Protein AF-L5LUT6-F1 (afdb_monomer)

Mean predicted aligned error: 17.82 Å

Solvent-accessible surface area (backbone atoms only — not comparable to full-atom values): 34722 Å² total; per-residue (Å²): 110,69,69,69,57,56,64,76,49,52,76,67,54,35,58,55,46,37,70,75,42,76,67,43,30,56,59,55,40,38,38,86,72,31,42,63,45,79,42,59,61,35,78,69,77,49,74,68,56,56,52,50,48,50,67,21,47,30,33,26,44,34,39,25,49,26,59,62,52,32,68,58,49,39,57,47,39,57,58,25,76,65,28,28,33,42,32,36,26,53,20,48,32,71,29,58,56,34,56,32,38,71,49,43,38,67,27,33,31,44,32,46,25,42,22,48,82,43,28,44,71,49,45,48,52,56,52,36,46,44,92,59,65,63,95,90,60,87,73,80,54,31,58,52,34,56,23,29,33,43,32,42,26,52,24,70,36,39,39,69,41,38,50,51,43,25,68,43,23,55,47,27,24,34,42,34,36,26,46,14,55,56,32,35,38,62,27,45,42,49,30,30,30,89,90,32,41,20,14,68,34,26,28,36,40,34,38,28,43,12,63,49,31,36,46,68,32,57,68,32,54,75,57,28,86,48,58,78,44,78,40,59,56,76,16,83,49,47,46,71,67,47,53,52,52,47,52,54,53,52,53,52,52,50,54,50,52,52,52,50,51,49,54,55,51,52,51,53,50,50,52,52,52,51,51,50,50,56,54,50,49,53,54,50,52,53,50,52,54,49,53,51,54,51,51,52,50,54,52,54,50,52,52,50,51,54,52,50,53,52,51,50,54,52,51,62,53,49,75,70,52,87,50,69,70,62,33,54,56,50,52,50,52,48,51,54,52,50,51,53,51,53,59,53,49,70,71,63,59,76,86,67,66,67,87,78,39,71,81,80,65,70,86,78,56,66,67,61,49,53,56,60,74,62,68,67,82,77,62,43,26,70,54,26,42,65,38,71,91,71,36,48,58,38,33,35,32,41,34,48,30,43,50,53,97,55,62,87,58,43,70,28,30,32,43,34,36,36,80,57,52,94,88,54,53,73,79,56,60,78,64,43,78,90,62,51,50,76,46,71,77,36,82,60,62,53,52,73,48,72,84,46,66,34,20,30,45,31,39,37,34,42,28,24,28,32,99,58,36,62,23,59,24,72,77,38,80,49,55,27,20,9,67,65,59,37,52,28,72,66,24,31,9,61,49,48,42,65,42,96,86,22,41,35,44,30,52,36,92,81,58,82,68,86,76,92,54,89,71,27,22,68,24,95,88,31,47,29,33,32,39,71,45,73,49,79,57,30,39,36,28,36,37,37,40,44,63,79,40,40,33,37,34,46,34,39,27,34,84,85,37,72,49,61,52,55,85,5,52,41,85,43,24,38,23,47,34,35,53,70,88,49,35,30,40,26,39,54,61,45,73,45,80,52,87,75,65,97,79,69,45,34,42,26,39,41,37,30,51,74,83,20,34,42,35,38,25,35,55,86,77,74,39,83,69,50,71,47,83,40,89,77,88,62,44,33,21,50,31,40,30,47,74,37,56,33,43,35,57,48,55,42,34,65,71,54,70,88,74,67,59,79,84,72,73,135

Secondary structure (DSSP, 8-state):
-HHHHHTTS-HHHHHHHTTT-HHHHHHHT-GGG-SEEE-TT-S---HHHHHHHHHH--SEEE-TT----HHHHHHHHTT-TT--EEE-TT-BHHHHGGGGSTT----SEEE-TT-BT-BHHHHHHHHSPPS-PPTT----S-TTTT-SEEE-TT-B--HHHHHHHHHH-TT--EEE-TT-TT-BHHHHHHHT-TT-HHHHH--EEE-TT-TB-BTHHHHHHTT-SS--EEE-TT-TB--HHHHHHHHHHHHHHHHHHHHHHHHHHHHHHHHHHHHHHHHHHHHHHHHHHHHHHHHHHHHHHHHHHHHHHHHHHHHHHHTT---HHHHHHHHHHHHHHHHHHHHHHHT-S----GGGSGGG-----HHHHHHHHT-----PPPPPEE-GGG-EE-SSEEEEEEE-S-GGG-SEEEEEEEE--TTS-HHHHTT-GGG-EEEEEE-SSEEEEESPPTT-EEEEEEEEEETTEEEEPPPEEEEPPPPP--B-TTTS-TTEEE-TTS-EEEE-SS-------TTS---SS--EEEBS--B-SSEEEEEEEEES--EEEEEEEETTS-TTS-TTSSTTEEEEEEETTEEEEEETTEEEE----TT--EEEEEEETTTTEEEEEETTTTEEEEEEE----S-EEEEEEESSSEEEEEEEEPPPHHHH-TT---

InterPro domains:
  IPR001810 F-box domain [PF12937] (3-39)
  IPR001870 B30.2/SPRY domain [PS50188] (465-658)
  IPR003649 B-box, C-terminal [SM00502] (198-344)
  IPR003877 SPRY domain [PF00622] (539-653)
  IPR003877 SPRY domain [SM00449] (537-656)
  IPR003879 Butyrophylin-like, SPRY domain [PR01407] (481-498)
  IPR003879 Butyrophylin-like, SPRY domain [PR01407] (522-546)
  IPR003879 Butyrophylin-like, SPRY domain [PR01407] (594-618)
  IPR003879 Butyrophylin-like, SPRY domain [PR01407] (624-642)
  IPR003961 Fibronectin type III [PF00041] (392-474)
  IPR003961 Fibronectin type III [PS50853] (380-483)
  IPR003961 Fibronectin type III [SM00060] (381-471)
  IPR003961 Fibronectin type III [cd00063] (380-480)
  IPR006553 Leucine-rich repeat, cysteine-containing subtype [SM00367] (80-105)
  IPR006553 Leucine-rich repeat, cysteine-containing subtype [SM00367] (144-168)
  IPR006553 Leucine-rich repeat, cysteine-containing subtype [SM00367] (169-194)
  IPR006553 Leucine-rich repeat, cysteine-containing subtype [SM00367] (199-223)
  IPR006553 Leucine-rich repeat, cysteine-containing subtype [SM00367] (224-249)
  IPR013320 Concanavalin A-like lectin/glucanase domain superfamily [SSF49899] (477-657)
  IPR013783 Immunoglobulin-like fold [G3DSA:2.60.40.10] (380-477)

Foldseek 3Di:
DVLVVLLVDDLVVLVVQLPPDVVSVLSSLALVSPQEDACALPADDDPVNLVSCLSNLHQAYEQANYPDALVSLLSNLLSRLNHAHYAHALAELRNVLSQLAPSHHQYQYYHHHNHHPCELVSLCSQQFHRPDDDPPDPPRAHSPQNHQEYAHEQDQYALSSLLSCLPRHLQHAYYEHANNQRYALSSLCNLCPAPGSSLARHAEYAHELHAHYALSSLVSNLSRPRHNYYHHHNHPRYDPVSVVVSVVVSVVVVVVVVVVVVVVVVVVVVVVVVVCVVVVVVVVVVVVVVVVVVVVLVVVVVVLVVVVVVLVVQLVVLVPDPDPVVSVVSVVVSVVVVVVSVVVVVVSPDPPPCVVPCVVVDPDCVVVVVVVVPDDDQAAFDAKEWDQVPWDAFQFKIKIAIDGPCLVSFQFKKKKKAFDDVVDDPVRQVPPPVGIDIDTGHSDRIDMDGRHHGQTKMWMKMWGAHPNHIDIYDIDIDHHFADFWAWDPLAFAQQWDADPVRFKIFGHPPGPDDDPRVNYQHAPPWGKIWIPDWAQAHKFKKKKFDPVAQFKKKWKFFSPDDSHDYAQCQQGHWIWTGHRQWTWTHHVNDTDTWHDDPPQGMKMWMDHNPQAKIWIASPVVRHTTDMDRGDDPHTMIIMMTGDHGMMGMGGRDGDPPVRVPVPDDD

Nearest PDB structures (foldseek):
  8hcu-assembly1_A  TM=9.801E-01  e=1.022E-32  Homo sapiens
  7qry-assembly2_B  TM=9.813E-01  e=4.782E-30  Homo sapiens
  7qry-assembly3_C  TM=9.750E-01  e=5.647E-30  Homo sapiens
  7qry-assembly4_D  TM=9.774E-01  e=7.873E-30  Homo sapiens
  7qrz-assembly1_A  TM=9.278E-01  e=1.544E-24  Homo sapiens

Radius of gyration: 43.28 Å; Cα contacts (8 Å, |Δi|>4): 1277; chains: 1; bounding box: 104×91×130 Å

Sequence (666 aa):
MWLAVFSYLSHQDLSVCMRVCTTWNRWCCDKRLWARIDLTHCRLITPLMLSGIIRRQPVSLDLSWTSISKIQLSWLIRRLPGLRHLALAGCSWITASALCTSGCPLLRTLDVQWVEGLKDVEMRLLLSPPTGNRPGQMDHRSKLRNIVELRLAGLDITDASLWLISRHLPQLAKLHLSYCNHVTDQSINLLTAVGTATRDSLTEIHLSDCSQVTDKCLSFFKRCGNICQIDLRYCPQVTKAGCEQFIAEMSVNASRQEAKLMEECDLLIEIIQQRRQIIGTKIKEGKVMRLRKLAQQIANCKQCIERSASLISQAEHSLKENDHARFLQTAKNITERVSMATASSQVLIPEINLNDTFDTFALDFSREKKLLECLDYLTAPNPPTIREELCTASYDTITVHWTSDDEFSVVSYELQYTIFTGQANVVSLCNSADSWMIVPNIKQNHYTVHGLQSGTKYIFIVKAINQAGSRSSEPGKLKTNSQPFKLDPKSAHRKLKVSHDNLTVERDESSSKKSHTPERFTSQGSYGVAGNVFIDSGRHYWEVVISGSTWYAIGLAYKSAPKHEWIGKNSASWALCRCHNNWVVRHNGKEIPIEPSPHLRRVGILLDYDNGSVAFYDALNSVHLYTFDITFSQPVCPTFTVWNKCLTIITGLPIPDHLDCTEQLP

Organism: Myotis davidii (NCBI:txid225400)

pLDDT: mean 86.4, std 12.96, range [26.34, 98.62]

Structure (mmCIF, N/CA/C/O backbone):
data_AF-L5LUT6-F1
#
_entry.id   AF-L5LUT6-F1
#
loop_
_atom_site.group_PDB
_atom_site.id
_atom_site.type_symbol
_atom_site.label_atom_id
_atom_site.label_alt_id
_atom_site.label_comp_id
_atom_site.label_asym_id
_atom_site.label_entity_id
_atom_site.label_seq_id
_atom_site.pdbx_PDB_ins_code
_atom_site.Cartn_x
_atom_site.Cartn_y
_atom_site.Cartn_z
_atom_site.occupancy
_atom_site.B_iso_or_equiv
_atom_site.auth_seq_id
_atom_site.auth_comp_id
_atom_site.auth_asym_id
_atom_site.auth_atom_id
_atom_site.pdbx_PDB_model_num
ATOM 1 N N . MET A 1 1 ? -40.303 13.789 -23.214 1.00 73.62 1 MET A N 1
ATOM 2 C CA . MET A 1 1 ? -41.458 13.039 -23.752 1.00 73.62 1 MET A CA 1
ATOM 3 C C . MET A 1 1 ? -41.018 11.991 -24.776 1.00 73.62 1 MET A C 1
ATOM 5 O O . MET A 1 1 ? -41.023 10.828 -24.419 1.00 73.62 1 MET A O 1
ATOM 9 N N . TRP A 1 2 ? -40.525 12.350 -25.970 1.00 78.62 2 TRP A N 1
ATOM 10 C CA . TRP A 1 2 ? -40.164 11.374 -27.022 1.00 78.62 2 TRP A CA 1
ATOM 11 C C . TRP A 1 2 ? -39.131 10.306 -26.631 1.00 78.62 2 TRP A C 1
ATOM 13 O O . TRP A 1 2 ? -39.317 9.142 -26.953 1.00 78.62 2 TRP A O 1
ATOM 23 N N . LEU A 1 3 ? -38.088 10.656 -25.873 1.00 81.56 3 LEU A N 1
ATOM 24 C CA . LEU A 1 3 ? -37.118 9.671 -25.363 1.00 81.56 3 LEU A CA 1
ATOM 25 C C . LEU A 1 3 ? -37.744 8.603 -24.456 1.00 81.56 3 LEU A C 1
ATOM 27 O O . LEU A 1 3 ? -37.297 7.465 -24.479 1.00 81.56 3 LEU A O 1
ATOM 31 N N . ALA A 1 4 ? -38.780 8.966 -23.694 1.00 84.00 4 ALA A N 1
ATOM 32 C CA . ALA A 1 4 ? -39.523 8.022 -22.863 1.00 84.00 4 ALA A CA 1
ATOM 33 C C . ALA A 1 4 ? -40.451 7.130 -23.699 1.00 84.00 4 ALA A C 1
ATOM 35 O O . ALA A 1 4 ? -40.786 6.039 -23.273 1.00 84.00 4 ALA A O 1
ATOM 36 N N . VAL A 1 5 ? -40.857 7.570 -24.894 1.00 87.38 5 VAL A N 1
ATOM 37 C CA . VAL A 1 5 ? -41.593 6.722 -25.844 1.00 87.38 5 VAL A CA 1
ATOM 38 C C . VAL A 1 5 ? -40.628 5.737 -26.504 1.00 87.38 5 VAL A C 1
ATOM 40 O O . VAL A 1 5 ? -40.877 4.537 -26.517 1.00 87.38 5 VAL A O 1
ATOM 43 N N . PHE A 1 6 ? -39.482 6.230 -26.985 1.00 90.25 6 PHE A N 1
ATOM 44 C CA . PHE A 1 6 ? -38.464 5.398 -27.627 1.00 90.25 6 PHE A CA 1
ATOM 45 C C . PHE A 1 6 ? -37.842 4.357 -26.687 1.00 90.25 6 PHE A C 1
ATOM 47 O O . PHE A 1 6 ? -37.401 3.321 -27.171 1.00 90.25 6 PHE A O 1
ATOM 54 N N . SER A 1 7 ? -37.837 4.572 -25.366 1.00 88.56 7 SER A N 1
ATOM 55 C CA . SER A 1 7 ? -37.341 3.573 -24.406 1.00 88.56 7 SER A CA 1
ATOM 56 C C . SER A 1 7 ? -38.191 2.303 -24.319 1.00 88.56 7 SER A C 1
ATOM 58 O O . SER A 1 7 ? -37.720 1.319 -23.761 1.00 88.56 7 SER A O 1
ATOM 60 N N . TYR A 1 8 ? -39.415 2.306 -24.858 1.00 91.12 8 TYR A N 1
ATOM 61 C CA . TYR A 1 8 ? -40.255 1.106 -24.957 1.00 91.12 8 TYR A CA 1
ATOM 62 C C . TYR A 1 8 ? -40.037 0.316 -26.256 1.00 91.12 8 TYR A C 1
ATOM 64 O O . TYR A 1 8 ? -40.608 -0.760 -26.412 1.00 91.12 8 TYR A O 1
ATOM 72 N N . LEU A 1 9 ? -39.248 0.839 -27.201 1.00 90.38 9 LEU A N 1
ATOM 73 C CA . LEU A 1 9 ? -38.999 0.190 -28.487 1.00 90.38 9 LEU A CA 1
ATOM 74 C C . LEU A 1 9 ? -37.781 -0.736 -28.425 1.00 90.38 9 LEU A C 1
ATOM 76 O O . LEU A 1 9 ? -36.796 -0.449 -27.742 1.00 90.38 9 LEU A O 1
ATOM 80 N N . SER A 1 10 ? -37.815 -1.823 -29.199 1.00 90.25 10 SER A N 1
ATOM 81 C CA . SER A 1 10 ? -36.657 -2.704 -29.360 1.00 90.25 10 SER A CA 1
ATOM 82 C C . SER A 1 10 ? -35.526 -2.014 -30.142 1.00 90.25 10 SER A C 1
ATOM 84 O O . SER A 1 10 ? -35.754 -1.070 -30.901 1.00 90.25 10 SER A O 1
ATOM 86 N N . HIS A 1 11 ? -34.287 -2.511 -30.037 1.00 90.62 11 HIS A N 1
ATOM 87 C CA . HIS A 1 11 ? -33.169 -2.012 -30.858 1.00 90.62 11 HIS A CA 1
ATOM 88 C C . HIS A 1 11 ? -33.440 -2.117 -32.372 1.00 90.62 11 HIS A C 1
ATOM 90 O O . HIS A 1 11 ? -32.957 -1.290 -33.158 1.00 90.62 11 HIS A O 1
ATOM 96 N N . GLN A 1 12 ? -34.225 -3.114 -32.789 1.00 88.50 12 GLN A N 1
ATOM 97 C CA . GLN A 1 12 ? -34.642 -3.275 -34.178 1.00 88.50 12 GLN A CA 1
ATOM 98 C C . GLN A 1 12 ? -35.612 -2.161 -34.587 1.00 88.50 12 GLN A C 1
ATOM 100 O O . GLN A 1 12 ? -35.371 -1.481 -35.586 1.00 88.50 12 GLN A O 1
ATOM 105 N N . ASP A 1 13 ? -36.634 -1.896 -33.776 1.00 93.06 13 ASP A N 1
ATOM 106 C CA . ASP A 1 13 ? -37.623 -0.843 -34.037 1.00 93.06 13 ASP A CA 1
ATOM 107 C C . ASP A 1 13 ? -36.999 0.551 -33.995 1.00 93.06 13 ASP A C 1
ATOM 109 O O . ASP A 1 13 ? -37.301 1.397 -34.836 1.00 93.06 13 ASP A O 1
ATOM 113 N N . LEU A 1 14 ? -36.053 0.786 -33.082 1.00 92.38 14 LEU A N 1
ATOM 114 C CA . LEU A 1 14 ? -35.265 2.019 -33.047 1.00 92.38 14 LEU A CA 1
ATOM 115 C C . LEU A 1 14 ? -34.488 2.221 -34.350 1.00 92.38 14 LEU A C 1
ATOM 117 O O . LEU A 1 14 ? -34.429 3.337 -34.867 1.00 92.38 14 LEU A O 1
ATOM 121 N N . SER A 1 15 ? -33.926 1.152 -34.915 1.00 88.81 15 SER A N 1
ATOM 122 C CA . SER A 1 15 ? -33.210 1.212 -36.195 1.00 88.81 15 SER A CA 1
ATOM 123 C C . SER A 1 15 ? -34.146 1.526 -37.366 1.00 88.81 15 SER A C 1
ATOM 125 O O . SER A 1 15 ? -33.752 2.243 -38.287 1.00 88.81 15 SER A O 1
ATOM 127 N N . VAL A 1 16 ? -35.396 1.055 -37.320 1.00 93.19 16 VAL A N 1
ATOM 128 C CA . VAL A 1 16 ? -36.441 1.437 -38.285 1.00 93.19 16 VAL A CA 1
ATOM 129 C C . VAL A 1 16 ? -36.826 2.909 -38.102 1.00 93.19 16 VAL A C 1
ATOM 131 O O . VAL A 1 16 ? -36.815 3.669 -39.071 1.00 93.19 16 VAL A O 1
ATOM 134 N N . CYS A 1 17 ? -37.059 3.354 -36.864 1.00 92.31 17 CYS A N 1
ATOM 135 C CA . CYS A 1 17 ? -37.394 4.743 -36.529 1.00 92.31 17 CYS A CA 1
ATOM 136 C C . CYS A 1 17 ? -36.312 5.738 -36.983 1.00 92.31 17 CYS A C 1
ATOM 138 O O . CYS A 1 17 ? -36.624 6.845 -37.424 1.00 92.31 17 CYS A O 1
ATOM 140 N N . MET A 1 18 ? -35.036 5.339 -36.957 1.00 90.81 18 MET A N 1
ATOM 141 C CA . MET A 1 18 ? -33.917 6.153 -37.455 1.00 90.81 18 MET A CA 1
ATOM 142 C C . MET A 1 18 ? -34.012 6.503 -38.947 1.00 90.81 18 MET A C 1
ATOM 144 O O . MET A 1 18 ? -33.330 7.435 -39.384 1.00 90.81 18 MET A O 1
ATOM 148 N N . ARG A 1 19 ? -34.808 5.764 -39.729 1.00 91.88 19 ARG A N 1
ATOM 149 C CA . ARG A 1 19 ? -34.992 5.977 -41.173 1.00 91.88 19 ARG A CA 1
ATOM 150 C C . ARG A 1 19 ? -36.113 6.967 -41.495 1.00 91.88 19 ARG A C 1
ATOM 152 O O . ARG A 1 19 ? -36.210 7.382 -42.642 1.00 91.88 19 ARG A O 1
ATOM 159 N N . VAL A 1 20 ? -36.929 7.348 -40.507 1.00 93.56 20 VAL A N 1
ATOM 160 C CA . VAL A 1 20 ? -38.116 8.199 -40.699 1.00 93.56 20 VAL A CA 1
ATOM 161 C C . VAL A 1 20 ? -37.728 9.637 -41.046 1.00 93.56 20 VAL A C 1
ATOM 163 O O . VAL A 1 20 ? -38.155 10.170 -42.064 1.00 93.56 20 VAL A O 1
ATOM 166 N N . CYS A 1 21 ? -36.908 10.284 -40.213 1.00 92.38 21 CYS A N 1
ATOM 167 C CA . CYS A 1 21 ? -36.394 11.630 -40.472 1.00 92.38 21 CYS A CA 1
ATOM 168 C C . CYS A 1 21 ? -35.110 11.906 -39.675 1.00 92.38 21 CYS A C 1
ATOM 170 O O . CYS A 1 21 ? -34.743 11.157 -38.765 1.00 92.38 21 CYS A O 1
ATOM 172 N N . THR A 1 22 ? -34.426 13.012 -39.979 1.00 91.00 22 THR A N 1
ATOM 173 C CA . THR A 1 22 ? -33.164 13.404 -39.320 1.00 91.00 22 THR A CA 1
ATOM 174 C C . THR A 1 22 ? -33.323 13.628 -37.813 1.00 91.00 22 THR A C 1
ATOM 176 O O . THR A 1 22 ? -32.424 13.288 -37.040 1.00 91.00 22 THR A O 1
ATOM 179 N N . THR A 1 23 ? -34.471 14.145 -37.375 1.00 91.81 23 THR A N 1
ATOM 180 C CA . THR A 1 23 ? -34.786 14.360 -35.956 1.00 91.81 23 THR A CA 1
ATOM 181 C C . THR A 1 23 ? -34.957 13.037 -35.214 1.00 91.81 23 THR A C 1
ATOM 183 O O . THR A 1 23 ? -34.322 12.829 -34.180 1.00 91.81 23 THR A O 1
ATOM 186 N N . TRP A 1 24 ? -35.733 12.104 -35.773 1.00 92.69 24 TRP A N 1
ATOM 187 C CA . TRP A 1 24 ? -35.919 10.769 -35.198 1.00 92.69 24 TRP A CA 1
ATOM 188 C C . TRP A 1 24 ? -34.612 9.982 -35.182 1.00 92.69 24 TRP A C 1
ATOM 190 O O . TRP A 1 24 ? -34.308 9.328 -34.190 1.00 92.69 24 TRP A O 1
ATOM 200 N N . ASN A 1 25 ? -33.781 10.127 -36.216 1.00 90.12 25 ASN A N 1
ATOM 201 C CA . ASN A 1 25 ? -32.434 9.564 -36.243 1.00 90.12 25 ASN A CA 1
ATOM 202 C C . ASN A 1 25 ? -31.584 10.047 -35.059 1.00 90.12 25 ASN A C 1
ATOM 204 O O . ASN A 1 25 ? -30.938 9.236 -34.399 1.00 90.12 25 ASN A O 1
ATOM 208 N N . ARG A 1 26 ? -31.602 11.353 -34.754 1.00 89.00 26 ARG A N 1
ATOM 209 C CA . ARG A 1 26 ? -30.874 11.913 -33.603 1.00 89.00 26 ARG A CA 1
ATOM 210 C C . ARG A 1 26 ? -31.416 11.389 -32.276 1.00 89.00 26 ARG A C 1
ATOM 212 O O . ARG A 1 26 ? -30.615 10.980 -31.444 1.00 89.00 26 ARG A O 1
ATOM 219 N N . TRP A 1 27 ? -32.736 11.364 -32.091 1.00 90.44 27 TRP A N 1
ATOM 220 C CA . TRP A 1 27 ? -33.356 10.883 -30.850 1.00 90.44 27 TRP A CA 1
ATOM 221 C C . TRP A 1 27 ? -33.137 9.391 -30.620 1.00 90.44 27 TRP A C 1
ATOM 223 O O . TRP A 1 27 ? -32.745 8.996 -29.528 1.00 90.44 27 TRP A O 1
ATOM 233 N N . CYS A 1 28 ? -33.309 8.571 -31.655 1.00 91.00 28 CYS A N 1
ATOM 234 C CA . CYS A 1 28 ? -33.099 7.130 -31.564 1.00 91.00 28 CYS A CA 1
ATOM 235 C C . CYS A 1 28 ? -31.624 6.774 -31.344 1.00 91.00 28 CYS A C 1
ATOM 237 O O . CYS A 1 28 ? -31.347 5.673 -30.893 1.00 91.00 28 CYS A O 1
ATOM 239 N N . CYS A 1 29 ? -30.669 7.659 -31.662 1.00 89.31 29 CYS A N 1
ATOM 240 C CA . CYS A 1 29 ? -29.242 7.455 -31.372 1.00 89.31 29 CYS A CA 1
ATOM 241 C C . CYS A 1 29 ? -28.836 7.861 -29.943 1.00 89.31 29 CYS A C 1
ATOM 243 O O . CYS A 1 29 ? -27.648 7.796 -29.629 1.00 89.31 29 CYS A O 1
ATOM 245 N N . ASP A 1 30 ? -29.764 8.309 -29.090 1.00 90.12 30 ASP A N 1
ATOM 246 C CA . ASP A 1 30 ? -29.446 8.686 -27.709 1.00 90.12 30 ASP A CA 1
ATOM 247 C C . ASP A 1 30 ? -28.860 7.494 -26.938 1.00 90.12 30 ASP A C 1
ATOM 249 O O . ASP A 1 30 ? -29.424 6.399 -26.925 1.00 90.12 30 ASP A O 1
ATOM 253 N N . LYS A 1 31 ? -27.728 7.722 -26.266 1.00 87.88 31 LYS A N 1
ATOM 254 C CA . LYS A 1 31 ? -26.973 6.694 -25.534 1.00 87.88 31 LYS A CA 1
ATOM 255 C C . LYS A 1 31 ? -27.788 5.934 -24.486 1.00 87.88 31 LYS A C 1
ATOM 257 O O . LYS A 1 31 ? -27.490 4.779 -24.202 1.00 87.88 31 LYS A O 1
ATOM 262 N N . ARG A 1 32 ? -28.832 6.553 -23.922 1.00 88.94 32 ARG A N 1
ATOM 263 C CA . ARG A 1 32 ? -29.715 5.910 -22.933 1.00 88.94 32 ARG A CA 1
ATOM 264 C C . ARG A 1 32 ? -30.527 4.761 -23.524 1.00 88.94 32 ARG A C 1
ATOM 266 O O . ARG A 1 32 ? -30.900 3.861 -22.786 1.00 88.94 32 ARG A O 1
ATOM 273 N N . LEU A 1 33 ? -30.776 4.790 -24.833 1.00 91.44 33 LEU A N 1
ATOM 274 C CA . LEU A 1 33 ? -31.528 3.759 -25.551 1.00 91.44 33 LEU A CA 1
ATOM 275 C C . LEU A 1 33 ? -30.648 2.575 -25.980 1.00 91.44 33 LEU A C 1
ATOM 277 O O . LEU A 1 33 ? -31.173 1.549 -26.383 1.00 91.44 33 LEU A O 1
ATOM 281 N N . TRP A 1 34 ? -29.321 2.720 -25.901 1.00 92.31 34 TRP A N 1
ATOM 282 C CA . TRP A 1 34 ? -28.335 1.745 -26.384 1.00 92.31 34 TRP A CA 1
ATOM 283 C C . TRP A 1 34 ? -27.322 1.388 -25.296 1.00 92.31 34 TRP A C 1
ATOM 285 O O . TRP A 1 34 ? -26.127 1.249 -25.559 1.00 92.31 34 TRP A O 1
ATOM 295 N N . ALA A 1 35 ? -27.790 1.264 -24.051 1.00 91.25 35 ALA A N 1
ATOM 296 C CA . ALA A 1 35 ? -26.929 0.964 -22.909 1.00 91.25 35 ALA A CA 1
ATOM 297 C C . ALA A 1 35 ? -26.145 -0.349 -23.095 1.00 91.25 35 ALA A C 1
ATOM 299 O O . ALA A 1 35 ? -24.996 -0.439 -22.655 1.00 91.25 35 ALA A O 1
ATOM 300 N N . ARG A 1 36 ? -26.739 -1.327 -23.791 1.00 94.50 36 ARG A N 1
ATOM 301 C CA . ARG A 1 36 ? -26.113 -2.588 -24.197 1.00 94.50 36 ARG A CA 1
ATOM 302 C C . ARG A 1 36 ? -26.162 -2.731 -25.714 1.00 94.50 36 ARG A C 1
ATOM 304 O O . ARG A 1 36 ? -27.207 -2.522 -26.317 1.00 94.50 36 ARG A O 1
ATOM 311 N N . ILE A 1 37 ? -25.052 -3.121 -26.325 1.00 95.25 37 ILE A N 1
ATOM 312 C CA . ILE A 1 37 ? -24.997 -3.547 -27.726 1.00 95.25 37 ILE A CA 1
ATOM 313 C C . ILE A 1 37 ? -24.438 -4.964 -27.756 1.00 95.25 37 ILE A C 1
ATOM 315 O O . ILE A 1 37 ? -23.367 -5.216 -27.213 1.00 95.25 37 ILE A O 1
ATOM 319 N N . ASP A 1 38 ? -25.177 -5.865 -28.391 1.00 94.25 38 ASP A N 1
ATOM 320 C CA . ASP A 1 38 ? -24.815 -7.268 -28.553 1.00 94.25 38 ASP A CA 1
ATOM 321 C C . ASP A 1 38 ? -24.549 -7.546 -30.033 1.00 94.25 38 ASP A C 1
ATOM 323 O O . ASP A 1 38 ? -25.399 -7.275 -30.886 1.00 94.25 38 ASP A O 1
ATOM 327 N N . LEU A 1 39 ? -23.337 -8.002 -30.337 1.00 94.81 39 LEU A N 1
ATOM 328 C CA . LEU A 1 39 ? -22.899 -8.380 -31.675 1.00 94.81 39 LEU A CA 1
ATOM 329 C C . LEU A 1 39 ? -22.401 -9.821 -31.711 1.00 94.81 39 LEU A C 1
ATOM 331 O O . LEU A 1 39 ? -21.652 -10.162 -32.620 1.00 94.81 39 LEU A O 1
ATOM 335 N N . THR A 1 40 ? -22.792 -10.658 -30.755 1.00 94.69 40 THR A N 1
ATOM 336 C CA . THR A 1 40 ? -22.337 -12.047 -30.675 1.00 94.69 40 THR A CA 1
ATOM 337 C C . THR A 1 40 ? -22.497 -12.800 -32.000 1.00 94.69 40 THR A C 1
ATOM 339 O O . THR A 1 40 ? -23.455 -12.601 -32.748 1.00 94.69 40 THR A O 1
ATOM 342 N N . HIS A 1 41 ? -21.512 -13.637 -32.343 1.00 92.88 41 HIS A N 1
ATOM 343 C CA . HIS A 1 41 ? -21.463 -14.400 -33.604 1.00 92.88 41 HIS A CA 1
ATOM 344 C C . HIS A 1 41 ? -21.513 -13.567 -34.900 1.00 92.88 41 HIS A C 1
ATOM 346 O O . HIS A 1 41 ? -21.722 -14.104 -35.996 1.00 92.88 41 HIS A O 1
ATOM 352 N N . CYS A 1 42 ? -21.292 -12.253 -34.826 1.00 90.94 42 CYS A N 1
ATOM 353 C CA . CYS A 1 42 ? -21.211 -11.415 -36.011 1.00 90.94 42 CYS A CA 1
ATOM 354 C C . CYS A 1 42 ? -19.982 -11.780 -36.861 1.00 90.94 42 CYS A C 1
ATOM 356 O O . CYS A 1 42 ? -18.829 -11.599 -36.459 1.00 90.94 42 CYS A O 1
ATOM 358 N N . ARG A 1 43 ? -20.248 -12.269 -38.080 1.00 88.00 43 ARG A N 1
ATOM 359 C CA . ARG A 1 43 ? -19.222 -12.736 -39.028 1.00 88.00 43 ARG A CA 1
ATOM 360 C C . ARG A 1 43 ? -18.359 -11.617 -39.610 1.00 88.00 43 ARG A C 1
ATOM 362 O O . ARG A 1 43 ? -17.239 -11.884 -40.026 1.00 88.00 43 ARG A O 1
ATOM 369 N N . LEU A 1 44 ? -18.878 -10.390 -39.678 1.00 88.75 44 LEU A N 1
ATOM 370 C CA . LEU A 1 44 ? -18.173 -9.252 -40.263 1.00 88.75 44 LEU A CA 1
ATOM 371 C C . LEU A 1 44 ? -18.586 -7.948 -39.585 1.00 88.75 44 LEU A C 1
ATOM 373 O O . LEU A 1 44 ? -19.750 -7.553 -39.638 1.00 88.75 44 LEU A O 1
ATOM 377 N N . ILE A 1 45 ? -17.606 -7.226 -39.043 1.00 91.25 45 ILE A N 1
ATOM 378 C CA . ILE A 1 45 ? -17.819 -5.882 -38.505 1.00 91.25 45 ILE A CA 1
ATOM 379 C C . ILE A 1 45 ? -17.405 -4.832 -39.540 1.00 91.25 45 ILE A C 1
ATOM 381 O O . ILE A 1 45 ? -16.222 -4.643 -39.828 1.00 91.25 45 ILE A O 1
ATOM 385 N N . THR A 1 46 ? -18.391 -4.120 -40.088 1.00 91.38 46 THR A N 1
ATOM 386 C CA . THR A 1 46 ? -18.164 -3.070 -41.096 1.00 91.38 46 THR A CA 1
ATOM 387 C C . THR A 1 46 ? -17.784 -1.719 -40.461 1.00 91.38 46 THR A C 1
ATOM 389 O O . THR A 1 46 ? -18.169 -1.437 -39.321 1.00 91.38 46 THR A O 1
ATOM 392 N N . PRO A 1 47 ? -17.098 -0.810 -41.186 1.00 91.69 47 PRO A N 1
ATOM 393 C CA . PRO A 1 47 ? -16.792 0.541 -40.691 1.00 91.69 47 PRO A CA 1
ATOM 394 C C . PRO A 1 47 ? -18.026 1.357 -40.270 1.00 91.69 47 PRO A C 1
ATOM 396 O O . PRO A 1 47 ? -17.964 2.149 -39.324 1.00 91.69 47 PRO A O 1
ATOM 399 N N . LEU A 1 48 ? -19.167 1.140 -40.936 1.00 90.00 48 LEU A N 1
ATOM 400 C CA . LEU A 1 48 ? -20.443 1.771 -40.587 1.00 90.00 48 LEU A CA 1
ATOM 401 C C . LEU A 1 48 ? -20.974 1.264 -39.243 1.00 90.00 48 LEU A C 1
ATOM 403 O O . LEU A 1 48 ? -21.454 2.065 -38.441 1.00 90.00 48 LEU A O 1
ATOM 407 N N . MET A 1 49 ? -20.838 -0.036 -38.960 1.00 91.94 49 MET A N 1
ATOM 408 C CA . MET A 1 49 ? -21.199 -0.603 -37.657 1.00 91.94 49 MET A CA 1
ATOM 409 C C . MET A 1 49 ? -20.333 -0.014 -36.547 1.00 91.94 49 MET A C 1
ATOM 411 O O . MET A 1 49 ? -20.877 0.464 -35.554 1.00 91.94 49 MET A O 1
ATOM 415 N N . LEU A 1 50 ? -19.010 0.043 -36.741 1.00 94.94 50 LEU A N 1
ATOM 416 C CA . LEU A 1 50 ? -18.097 0.637 -35.758 1.00 94.94 50 LEU A CA 1
ATOM 417 C C . LEU A 1 50 ? -18.461 2.104 -35.468 1.00 94.94 50 LEU A C 1
ATOM 419 O O . LEU A 1 50 ? -18.559 2.513 -34.311 1.00 94.94 50 LEU A O 1
ATOM 423 N N . SER A 1 51 ? -18.725 2.887 -36.520 1.00 93.50 51 SER A N 1
ATOM 424 C CA . SER A 1 51 ? -19.153 4.288 -36.398 1.00 93.50 51 SER A CA 1
ATOM 425 C C . SER A 1 51 ? -20.494 4.417 -35.669 1.00 93.50 51 SER A C 1
ATOM 427 O O . SER A 1 51 ? -20.671 5.309 -34.838 1.00 93.50 51 SER A O 1
ATOM 429 N N . GLY A 1 52 ? -21.430 3.502 -35.934 1.00 92.69 52 GLY A N 1
ATOM 430 C CA . GLY A 1 52 ? -22.723 3.438 -35.257 1.00 92.69 52 GLY A CA 1
ATOM 431 C C . GLY A 1 52 ? -22.609 3.122 -33.764 1.00 92.69 52 GLY A C 1
ATOM 432 O O . GLY A 1 52 ? -23.307 3.742 -32.966 1.00 92.69 52 GLY A O 1
ATOM 433 N N . ILE A 1 53 ? -21.717 2.207 -33.371 1.00 95.38 53 ILE A N 1
ATOM 434 C CA . ILE A 1 53 ? -21.445 1.881 -31.959 1.00 95.38 53 ILE A CA 1
ATOM 435 C C . ILE A 1 53 ? -20.902 3.116 -31.235 1.00 95.38 53 ILE A C 1
ATOM 437 O O . ILE A 1 53 ? -21.423 3.504 -30.191 1.00 95.38 53 ILE A O 1
ATOM 441 N N . ILE A 1 54 ? -19.908 3.790 -31.820 1.00 95.25 54 ILE A N 1
ATOM 442 C CA . ILE A 1 54 ? -19.324 5.006 -31.236 1.00 95.25 54 ILE A CA 1
ATOM 443 C C . ILE A 1 54 ? -20.366 6.110 -31.115 1.00 95.25 54 ILE A C 1
ATOM 445 O O . ILE A 1 54 ? -20.409 6.793 -30.099 1.00 95.25 54 ILE A O 1
ATOM 449 N N . ARG A 1 55 ? -21.237 6.290 -32.110 1.00 93.31 55 ARG A N 1
ATOM 450 C CA . ARG A 1 55 ? -22.288 7.312 -32.035 1.00 93.31 55 ARG A CA 1
ATOM 451 C C . ARG A 1 55 ? -23.265 7.065 -30.878 1.00 93.31 55 ARG A C 1
ATOM 453 O O . ARG A 1 55 ? -23.795 8.027 -30.333 1.00 93.31 55 ARG A O 1
ATOM 460 N N . ARG A 1 56 ? -23.475 5.800 -30.504 1.00 94.06 56 ARG A N 1
ATOM 461 C CA . ARG A 1 56 ? -24.421 5.366 -29.463 1.00 94.06 56 ARG A CA 1
ATOM 462 C C . ARG A 1 56 ? -23.810 5.260 -28.064 1.00 94.06 56 ARG A C 1
ATOM 464 O O . ARG A 1 56 ? -24.563 5.271 -27.104 1.00 94.06 56 ARG A O 1
ATOM 471 N N . GLN A 1 57 ? -22.481 5.210 -27.932 1.00 94.81 57 GLN A N 1
ATOM 472 C CA . GLN A 1 57 ? -21.770 5.215 -26.640 1.00 94.81 57 GLN A CA 1
ATOM 473 C C . GLN A 1 57 ? -22.312 4.184 -25.616 1.00 94.81 57 GLN A C 1
ATOM 475 O O . GLN A 1 57 ? -22.721 4.584 -24.521 1.00 94.81 57 GLN A O 1
ATOM 480 N N . PRO A 1 58 ? -22.339 2.873 -25.939 1.00 96.50 58 PRO A N 1
ATOM 481 C CA . PRO A 1 58 ? -22.834 1.852 -25.018 1.00 96.50 58 PRO A CA 1
ATOM 482 C C . PRO A 1 58 ? -22.004 1.757 -23.732 1.00 96.50 58 PRO A C 1
ATOM 484 O O . PRO A 1 58 ? -20.796 2.002 -23.719 1.00 96.50 58 PRO A O 1
ATOM 487 N N . VAL A 1 59 ? -22.661 1.324 -22.656 1.00 96.31 59 VAL A N 1
ATOM 488 C CA . VAL A 1 59 ? -22.019 0.982 -21.376 1.00 96.31 59 VAL A CA 1
ATOM 489 C C . VAL A 1 59 ? -21.590 -0.490 -21.364 1.00 96.31 59 VAL A C 1
ATOM 491 O O . VAL A 1 59 ? -20.583 -0.835 -20.742 1.00 96.31 59 VAL A O 1
ATOM 494 N N . SER A 1 60 ? -22.315 -1.348 -22.086 1.00 97.88 60 SER A N 1
ATOM 495 C CA . SER A 1 60 ? -22.030 -2.770 -22.272 1.00 97.88 60 SER A CA 1
ATOM 496 C C . SER A 1 60 ? -21.916 -3.112 -23.757 1.00 97.88 60 SER A C 1
ATOM 498 O O . SER A 1 60 ? -22.797 -2.768 -24.547 1.00 97.88 60 SER A O 1
ATOM 500 N N . LEU A 1 61 ? -20.829 -3.779 -24.134 1.00 97.94 61 LEU A N 1
ATOM 501 C CA . LEU A 1 61 ? -20.572 -4.222 -25.499 1.00 97.94 61 LEU A CA 1
ATOM 502 C C . LEU A 1 61 ? -20.191 -5.702 -25.499 1.00 97.94 61 LEU A C 1
ATOM 504 O O . LEU A 1 61 ? -19.196 -6.082 -24.882 1.00 97.94 61 LEU A O 1
ATOM 508 N N . ASP A 1 62 ? -20.968 -6.512 -26.210 1.00 98.00 62 ASP A N 1
ATOM 509 C CA . ASP A 1 62 ? -20.696 -7.934 -26.401 1.00 98.00 62 ASP A CA 1
ATOM 510 C C . ASP A 1 62 ? -20.213 -8.199 -27.827 1.00 98.00 62 ASP A C 1
ATOM 512 O O . ASP A 1 62 ? -20.905 -7.902 -28.803 1.00 98.00 62 ASP A O 1
ATOM 516 N N . LEU A 1 63 ? -18.993 -8.711 -27.932 1.00 97.44 63 LEU A N 1
ATOM 517 C CA . LEU A 1 63 ? -18.308 -9.079 -29.167 1.00 97.44 63 LEU A CA 1
ATOM 518 C C . LEU A 1 63 ? -17.911 -10.562 -29.139 1.00 97.44 63 LEU A C 1
ATOM 520 O O . LEU A 1 63 ? -16.982 -10.965 -29.841 1.00 97.44 63 LEU A O 1
ATOM 524 N N . SER A 1 64 ? -18.584 -11.384 -28.336 1.00 97.62 64 SER A N 1
ATOM 525 C CA . SER A 1 64 ? -18.230 -12.796 -28.211 1.00 97.62 64 SER A CA 1
ATOM 526 C C . SER A 1 64 ? -18.434 -13.545 -29.531 1.00 97.62 64 SER A C 1
ATOM 528 O O . SER A 1 64 ? -19.434 -13.360 -30.227 1.00 97.62 64 SER A O 1
ATOM 530 N N . TRP A 1 65 ? -17.473 -14.390 -29.900 1.00 96.19 65 TRP A N 1
ATOM 531 C CA . TRP A 1 65 ? -17.456 -15.170 -31.139 1.00 96.19 65 TRP A CA 1
ATOM 532 C C . TRP A 1 65 ? -17.557 -14.311 -32.409 1.00 96.19 65 TRP A C 1
ATOM 534 O O . TRP A 1 65 ? -18.090 -14.751 -33.429 1.00 96.19 65 TRP A O 1
ATOM 544 N N . THR A 1 66 ? -17.067 -13.069 -32.354 1.00 94.56 66 THR A N 1
ATOM 545 C CA . THR A 1 66 ? -17.067 -12.151 -33.501 1.00 94.56 66 THR A CA 1
ATOM 546 C C . THR A 1 66 ? -15.717 -12.090 -34.193 1.00 94.56 66 THR A C 1
ATOM 548 O O . THR A 1 66 ? -14.661 -12.150 -33.562 1.00 94.56 66 THR A O 1
ATOM 551 N N . SER A 1 67 ? -15.735 -11.895 -35.513 1.00 90.31 67 SER A N 1
ATOM 552 C CA . SER A 1 67 ? -14.511 -11.640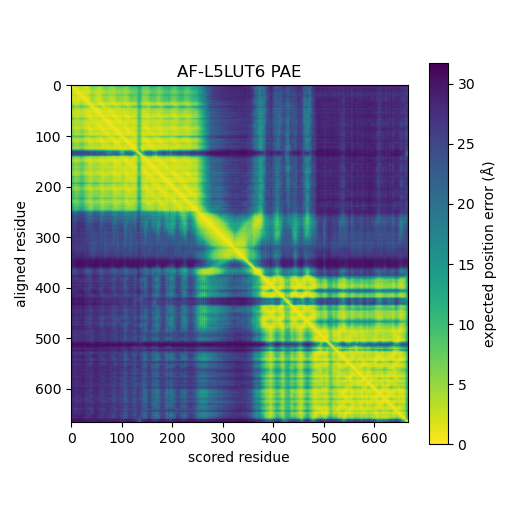 -36.277 1.00 90.31 67 SER A CA 1
ATOM 553 C C . SER A 1 67 ? -14.148 -10.152 -36.218 1.00 90.31 67 SER A C 1
ATOM 555 O O . SER A 1 67 ? -14.436 -9.376 -37.134 1.00 90.31 67 SER A O 1
ATOM 557 N N . ILE A 1 68 ? -13.552 -9.733 -35.098 1.00 94.38 68 ILE A N 1
ATOM 558 C CA . ILE A 1 68 ? -13.035 -8.375 -34.899 1.00 94.38 68 ILE A CA 1
ATOM 559 C C . ILE A 1 68 ? -11.514 -8.384 -34.759 1.00 94.38 68 ILE A C 1
ATOM 561 O O . ILE A 1 68 ? -10.947 -9.131 -33.966 1.00 94.38 68 ILE A O 1
ATOM 565 N N . SER A 1 69 ? -10.838 -7.521 -35.516 1.00 94.56 69 SER A N 1
ATOM 566 C CA . SER A 1 69 ? -9.383 -7.345 -35.435 1.00 94.56 69 SER A CA 1
ATOM 567 C C . SER A 1 69 ? -8.955 -6.469 -34.250 1.00 94.56 69 SER A C 1
ATOM 569 O O . SER A 1 69 ? -9.695 -5.592 -33.792 1.00 94.56 69 SER A O 1
ATOM 571 N N . LYS A 1 70 ? -7.694 -6.612 -33.818 1.00 94.94 70 LYS A N 1
ATOM 572 C CA . LYS A 1 70 ? -7.064 -5.745 -32.804 1.00 94.94 70 LYS A CA 1
ATOM 573 C C . LYS A 1 70 ? -7.210 -4.254 -33.114 1.00 94.94 70 LYS A C 1
ATOM 575 O O . LYS A 1 70 ? -7.447 -3.461 -32.205 1.00 94.94 70 LYS A O 1
ATOM 580 N N . ILE A 1 71 ? -7.066 -3.864 -34.384 1.00 93.75 71 ILE A N 1
ATOM 581 C CA . ILE A 1 71 ? -7.153 -2.462 -34.819 1.00 93.75 71 ILE A CA 1
ATOM 582 C C . ILE A 1 71 ? -8.576 -1.936 -34.624 1.00 93.75 71 ILE A C 1
ATOM 584 O O . ILE A 1 71 ? -8.759 -0.855 -34.065 1.00 93.75 71 ILE A O 1
ATOM 588 N N . GLN A 1 72 ? -9.582 -2.712 -35.030 1.00 95.12 72 GLN A N 1
ATOM 589 C CA . GLN A 1 72 ? -10.988 -2.338 -34.873 1.00 95.12 72 GLN A CA 1
ATOM 590 C C . GLN A 1 72 ? -11.380 -2.240 -33.396 1.00 95.12 72 GLN A C 1
ATOM 592 O O . GLN A 1 72 ? -11.984 -1.241 -33.002 1.00 95.12 72 GLN A O 1
ATOM 597 N N . LEU A 1 73 ? -10.982 -3.208 -32.561 1.00 95.94 73 LEU A N 1
ATOM 598 C CA . LEU A 1 73 ? -11.252 -3.145 -31.123 1.00 95.94 73 LEU A CA 1
ATOM 599 C C . LEU A 1 73 ? -10.535 -1.956 -30.474 1.00 95.94 73 LEU A C 1
ATOM 601 O O . LEU A 1 73 ? -11.164 -1.189 -29.750 1.00 95.94 73 LEU A O 1
ATOM 605 N N . SER A 1 74 ? -9.257 -1.735 -30.801 1.00 94.50 74 SER A N 1
ATOM 606 C CA . SER A 1 74 ? -8.489 -0.572 -30.329 1.00 94.50 74 SER A CA 1
ATOM 607 C C . SER A 1 74 ? -9.163 0.751 -30.702 1.00 94.50 74 SER A C 1
ATOM 609 O O . SER A 1 74 ? -9.154 1.700 -29.917 1.00 94.50 74 SER A O 1
ATOM 611 N N . TRP A 1 75 ? -9.754 0.828 -31.895 1.00 94.44 75 TRP A N 1
ATOM 612 C CA . TRP A 1 75 ? -10.474 2.009 -32.363 1.00 94.44 75 TRP A CA 1
ATOM 613 C C . TRP A 1 75 ? -11.774 2.248 -31.586 1.00 94.44 75 TRP A C 1
ATOM 615 O O . TRP A 1 75 ? -12.063 3.394 -31.237 1.00 94.44 75 TRP A O 1
ATOM 625 N N . LEU A 1 76 ? -12.519 1.183 -31.270 1.00 95.88 76 LEU A N 1
ATOM 626 C CA . LEU A 1 76 ? -13.732 1.254 -30.451 1.00 95.88 76 LEU A CA 1
ATOM 627 C C . LEU A 1 76 ? -13.422 1.677 -29.017 1.00 95.88 76 LEU A C 1
ATOM 629 O O . LEU A 1 76 ? -13.949 2.687 -28.558 1.00 95.88 76 LEU A O 1
ATOM 633 N N . ILE A 1 77 ? -12.550 0.950 -28.314 1.00 94.44 77 ILE A N 1
ATOM 634 C CA . ILE A 1 77 ? -12.319 1.164 -26.875 1.00 94.44 77 ILE A CA 1
ATOM 635 C C . ILE A 1 77 ? -11.779 2.571 -26.579 1.00 94.44 77 ILE A C 1
ATOM 637 O O . ILE A 1 77 ? -12.207 3.201 -25.616 1.00 94.44 77 ILE A O 1
ATOM 641 N N . ARG A 1 78 ? -10.953 3.133 -27.477 1.00 93.88 78 ARG A N 1
ATOM 642 C CA . ARG A 1 78 ? -10.449 4.518 -27.381 1.00 93.88 78 ARG A CA 1
ATOM 643 C C . ARG A 1 78 ? -11.539 5.581 -27.508 1.00 93.88 78 ARG A C 1
ATOM 645 O O . ARG A 1 78 ? -11.331 6.721 -27.104 1.00 93.88 78 ARG A O 1
ATOM 652 N N . ARG A 1 79 ? -12.671 5.240 -28.123 1.00 95.56 79 ARG A N 1
ATOM 653 C CA . ARG A 1 79 ? -13.785 6.153 -28.424 1.00 95.56 79 ARG A CA 1
ATOM 654 C C . ARG A 1 79 ? -15.039 5.835 -27.611 1.00 95.56 79 ARG A C 1
ATOM 656 O O . ARG A 1 79 ? -16.082 6.437 -27.858 1.00 95.56 79 ARG A O 1
ATOM 663 N N . LEU A 1 80 ? -14.931 4.930 -26.638 1.00 95.44 80 LEU A N 1
ATOM 664 C CA . LEU A 1 80 ? -16.000 4.531 -25.726 1.00 95.44 80 LEU A CA 1
ATOM 665 C C . LEU A 1 80 ? -15.567 4.738 -24.259 1.00 95.44 80 LEU A C 1
ATOM 667 O O . LEU A 1 80 ? -15.446 3.774 -23.505 1.00 95.44 80 LEU A O 1
ATOM 671 N N . PRO A 1 81 ? -15.349 5.990 -23.806 1.00 92.06 81 PRO A N 1
ATOM 672 C CA . PRO A 1 81 ? -14.913 6.274 -22.430 1.00 92.06 81 PRO A CA 1
ATOM 673 C C . PRO A 1 81 ? -15.936 5.835 -21.361 1.00 92.06 81 PRO A C 1
ATOM 675 O O . PRO A 1 81 ? -15.595 5.613 -20.195 1.00 92.06 81 PRO A O 1
ATOM 678 N N . GLY A 1 82 ? -17.208 5.709 -21.752 1.00 92.88 82 GLY A N 1
ATOM 679 C CA . GLY A 1 82 ? -18.300 5.238 -20.901 1.00 92.88 82 GLY A CA 1
ATOM 680 C C . GLY A 1 82 ? -18.406 3.717 -20.769 1.00 92.88 82 GLY A C 1
ATOM 681 O O . GLY A 1 82 ? -19.217 3.259 -19.969 1.00 92.88 82 GLY A O 1
ATOM 682 N N . LEU A 1 83 ? -17.608 2.937 -21.508 1.00 96.81 83 LEU A N 1
ATOM 683 C CA . LEU A 1 83 ? -17.705 1.478 -21.491 1.00 96.81 83 LEU A CA 1
ATOM 684 C C . LEU A 1 83 ? -17.316 0.926 -20.113 1.00 96.81 83 LEU A C 1
ATOM 686 O O . LEU A 1 83 ? -16.325 1.356 -19.514 1.00 96.81 83 LEU A O 1
ATOM 690 N N . ARG A 1 84 ? -18.120 -0.005 -19.595 1.00 96.69 84 ARG A N 1
ATOM 691 C CA . ARG A 1 84 ? -17.915 -0.672 -18.298 1.00 96.69 84 ARG A CA 1
ATOM 692 C C . ARG A 1 84 ? -17.950 -2.189 -18.405 1.00 96.69 84 ARG A C 1
ATOM 694 O O . ARG A 1 84 ? -17.270 -2.840 -17.620 1.00 96.69 84 ARG A O 1
ATOM 701 N N . HIS A 1 85 ? -18.694 -2.737 -19.361 1.00 98.25 85 HIS A N 1
ATOM 702 C CA . HIS A 1 85 ? -18.792 -4.178 -19.573 1.00 98.25 85 HIS A CA 1
ATOM 703 C C . HIS A 1 85 ? -18.351 -4.505 -20.994 1.00 98.25 85 HIS A C 1
ATOM 705 O O . HIS A 1 85 ? -18.892 -3.947 -21.951 1.00 98.25 85 HIS A O 1
ATOM 711 N N . LEU A 1 86 ? -17.369 -5.388 -21.123 1.00 98.44 86 LEU A N 1
ATOM 712 C CA . LEU A 1 86 ? -16.869 -5.845 -22.411 1.00 98.44 86 LEU A CA 1
ATOM 713 C C . LEU A 1 86 ? -16.785 -7.367 -22.409 1.00 98.44 86 LEU A C 1
ATOM 715 O O . LEU A 1 86 ? -16.145 -7.939 -21.527 1.00 98.44 86 LEU A O 1
ATOM 719 N N . ALA A 1 87 ? -17.400 -7.994 -23.407 1.00 98.50 87 ALA A N 1
ATOM 720 C CA . ALA A 1 87 ? -17.288 -9.425 -23.637 1.00 98.50 87 ALA A CA 1
ATOM 721 C C . ALA A 1 87 ? -16.594 -9.709 -24.971 1.00 98.50 87 ALA A C 1
ATOM 723 O O . ALA A 1 87 ? -16.927 -9.123 -26.001 1.00 98.50 87 ALA A O 1
ATOM 724 N N . LEU A 1 88 ? -15.589 -10.576 -24.914 1.00 98.00 88 LEU A N 1
ATOM 725 C CA . LEU A 1 88 ? -14.725 -11.005 -26.011 1.00 98.00 88 LEU A CA 1
ATOM 726 C C . LEU A 1 88 ? -14.631 -12.535 -26.050 1.00 98.00 88 LEU A C 1
ATOM 728 O O . LEU A 1 88 ? -13.652 -13.066 -26.575 1.00 98.00 88 LEU A O 1
ATOM 732 N N . ALA A 1 89 ? -15.599 -13.251 -25.471 1.00 97.88 89 ALA A N 1
ATOM 733 C CA . ALA A 1 89 ? -15.500 -14.697 -25.345 1.00 97.88 89 ALA A CA 1
ATOM 734 C C . ALA A 1 89 ? -15.344 -15.360 -26.724 1.00 97.88 89 ALA A C 1
ATOM 736 O O . ALA A 1 89 ? -15.965 -14.922 -27.691 1.00 97.88 89 ALA A O 1
ATOM 737 N N . GLY A 1 90 ? -14.476 -16.360 -26.855 1.00 96.38 90 GLY A N 1
ATOM 738 C CA . GLY A 1 90 ? -14.208 -17.027 -28.136 1.00 96.38 90 GLY A CA 1
ATOM 739 C C . GLY A 1 90 ? -13.487 -16.178 -29.195 1.00 96.38 90 GLY A C 1
ATOM 740 O O . GLY A 1 90 ? -13.343 -16.618 -30.334 1.00 96.38 90 GLY A O 1
ATOM 741 N N . CYS A 1 91 ? -13.047 -14.954 -28.874 1.00 96.06 91 CYS A N 1
ATOM 742 C CA . CYS A 1 91 ? -12.158 -14.180 -29.750 1.00 96.06 91 CYS A CA 1
ATOM 743 C C . CYS A 1 91 ? -10.702 -14.667 -29.640 1.00 96.06 91 CYS A C 1
ATOM 745 O O . CYS A 1 91 ? -10.342 -15.398 -28.726 1.00 96.06 91 CYS A O 1
ATOM 747 N N . SER A 1 92 ? -9.823 -14.198 -30.529 1.00 96.25 92 SER A N 1
ATOM 748 C CA . SER A 1 92 ? -8.377 -14.440 -30.392 1.00 96.25 92 SER A CA 1
ATOM 749 C C . SER A 1 92 ? -7.724 -13.529 -29.342 1.00 96.25 92 SER A C 1
ATOM 751 O O . SER A 1 92 ? -8.130 -12.372 -29.160 1.00 96.25 92 SER A O 1
ATOM 753 N N . TRP A 1 93 ? -6.632 -13.986 -28.725 1.00 95.81 93 TRP A N 1
ATOM 754 C CA . TRP A 1 93 ? -5.787 -13.144 -27.873 1.00 95.81 93 TRP A CA 1
ATOM 755 C C . TRP A 1 93 ? -5.272 -11.902 -28.610 1.00 95.81 93 TRP A C 1
ATOM 757 O O . TRP A 1 93 ? -5.208 -10.819 -28.031 1.00 95.81 93 TRP A O 1
ATOM 767 N N . ILE A 1 94 ? -4.952 -12.010 -29.904 1.00 95.44 94 ILE A N 1
ATOM 768 C CA . ILE A 1 94 ? -4.489 -10.867 -30.708 1.00 95.44 94 ILE A CA 1
ATOM 769 C C . ILE A 1 94 ? -5.499 -9.721 -30.609 1.00 95.44 94 ILE A C 1
ATOM 771 O O . ILE A 1 94 ? -5.114 -8.571 -30.382 1.00 95.44 94 ILE A O 1
ATOM 775 N N . THR A 1 95 ? -6.787 -10.035 -30.707 1.00 95.00 95 THR A N 1
ATOM 776 C CA . THR A 1 95 ? -7.877 -9.082 -30.511 1.00 95.00 95 THR A CA 1
ATOM 777 C C . THR A 1 95 ? -7.907 -8.557 -29.077 1.00 95.00 95 THR A C 1
ATOM 779 O O . THR A 1 95 ? -7.820 -7.343 -28.886 1.00 95.00 95 THR A O 1
ATOM 782 N N . ALA A 1 96 ? -7.952 -9.440 -28.074 1.00 96.06 96 ALA A N 1
ATOM 783 C CA . ALA A 1 96 ? -8.007 -9.059 -26.658 1.00 96.06 96 ALA A CA 1
ATOM 784 C C . ALA A 1 96 ? -6.813 -8.191 -26.208 1.00 96.06 96 ALA A C 1
ATOM 786 O O . ALA A 1 96 ? -6.980 -7.278 -25.400 1.00 96.06 96 ALA A O 1
ATOM 787 N N . SER A 1 97 ? -5.634 -8.365 -26.816 1.00 94.94 97 SER A N 1
ATOM 788 C CA . SER A 1 97 ? -4.428 -7.566 -26.551 1.00 94.94 97 SER A CA 1
ATOM 789 C C . SER A 1 97 ? -4.583 -6.068 -26.872 1.00 94.94 97 SER A C 1
ATOM 791 O O . SER A 1 97 ? -3.721 -5.261 -26.518 1.00 94.94 97 SER A O 1
ATOM 793 N N . ALA A 1 98 ? -5.677 -5.648 -27.524 1.00 94.19 98 ALA A N 1
ATOM 794 C CA . ALA A 1 98 ? -6.056 -4.235 -27.638 1.00 94.19 98 ALA A CA 1
ATOM 795 C C . ALA A 1 98 ? -6.247 -3.562 -26.261 1.00 94.19 98 ALA A C 1
ATOM 797 O O . ALA A 1 98 ? -5.992 -2.360 -26.119 1.00 94.19 98 ALA A O 1
ATOM 798 N N . LEU A 1 99 ? -6.647 -4.335 -25.246 1.00 93.50 99 LEU A N 1
ATOM 799 C CA . LEU A 1 99 ? -6.860 -3.874 -23.870 1.00 93.50 99 LEU A CA 1
ATOM 800 C C . LEU A 1 99 ? -5.554 -3.517 -23.145 1.00 93.50 99 LEU A C 1
ATOM 802 O O . LEU A 1 99 ? -5.578 -2.721 -22.214 1.00 93.50 99 LEU A O 1
ATOM 806 N N . CYS A 1 100 ? -4.404 -4.004 -23.617 1.00 90.62 100 CYS A N 1
ATOM 807 C CA . CYS A 1 100 ? -3.089 -3.668 -23.058 1.00 90.62 100 CYS A CA 1
ATOM 808 C C . CYS A 1 100 ? -2.642 -2.224 -23.369 1.00 90.62 100 CYS A C 1
ATOM 810 O O . CYS A 1 100 ? -1.566 -1.793 -22.958 1.00 90.62 100 CYS A O 1
ATOM 812 N N . THR A 1 101 ? -3.426 -1.466 -24.143 1.00 84.00 101 THR A N 1
ATOM 813 C CA . THR A 1 101 ? -3.072 -0.103 -24.555 1.00 84.00 101 THR A CA 1
ATOM 814 C C . THR A 1 101 ? -3.589 0.951 -23.572 1.00 84.00 101 THR A C 1
ATOM 816 O O . THR A 1 101 ? -4.598 0.760 -22.896 1.00 84.00 101 THR A O 1
ATOM 819 N N . SER A 1 102 ? -2.952 2.128 -23.543 1.00 80.50 102 SER A N 1
ATOM 820 C CA . SER A 1 102 ? -3.376 3.269 -22.707 1.00 80.50 102 SER A CA 1
ATOM 821 C C . SER A 1 102 ? -4.797 3.772 -23.003 1.00 80.50 102 SER A C 1
ATOM 823 O O . SER A 1 102 ? -5.376 4.493 -22.196 1.00 80.50 102 SER A O 1
ATOM 825 N N . GLY A 1 103 ? -5.374 3.364 -24.138 1.00 82.06 103 GLY A N 1
ATOM 826 C CA . GLY A 1 103 ? -6.745 3.661 -24.541 1.00 82.06 103 GLY A CA 1
ATOM 827 C C . GLY A 1 103 ? -7.816 2.734 -23.962 1.00 82.06 103 GLY A C 1
ATOM 828 O O . GLY A 1 103 ? -8.972 2.864 -24.361 1.00 82.06 103 GLY A O 1
ATOM 829 N N . CYS A 1 104 ? -7.461 1.787 -23.089 1.00 89.38 104 CYS A N 1
ATOM 830 C CA . CYS A 1 104 ? -8.431 0.902 -22.449 1.00 89.38 104 CYS A CA 1
ATOM 831 C C . CYS A 1 104 ? -9.330 1.681 -21.463 1.00 89.38 104 CYS A C 1
ATOM 833 O O . CYS A 1 104 ? -8.807 2.373 -20.583 1.00 89.38 104 CYS A O 1
ATOM 835 N N . PRO A 1 105 ? -10.668 1.572 -21.567 1.00 91.25 105 PRO A N 1
ATOM 836 C CA . PRO A 1 105 ? -11.587 2.169 -20.607 1.00 91.25 105 PRO A CA 1
ATOM 837 C C . PRO A 1 105 ? -11.490 1.479 -19.240 1.00 91.25 105 PRO A C 1
ATOM 839 O O . PRO A 1 105 ? -11.019 0.349 -19.119 1.00 91.25 105 PRO A O 1
ATOM 842 N N . LEU A 1 106 ? -11.971 2.166 -18.201 1.00 91.44 106 LEU A N 1
ATOM 843 C CA . LEU A 1 106 ? -12.044 1.634 -16.839 1.00 91.44 106 LEU A CA 1
ATOM 844 C C . LEU A 1 106 ? -13.224 0.661 -16.714 1.00 91.44 106 LEU A C 1
ATOM 846 O O . LEU A 1 106 ? -14.322 1.041 -16.295 1.00 91.44 106 LEU A O 1
ATOM 850 N N . LEU A 1 107 ? -12.990 -0.582 -17.127 1.00 96.31 107 LEU A N 1
ATOM 851 C CA . LEU A 1 107 ? -13.974 -1.661 -17.097 1.00 96.31 107 LEU A CA 1
ATOM 852 C C . LEU A 1 107 ? -14.294 -2.102 -15.660 1.00 96.31 107 LEU A C 1
ATOM 854 O O . LEU A 1 107 ? -13.450 -2.024 -14.769 1.00 96.31 107 LEU A O 1
ATOM 858 N N . ARG A 1 108 ? -15.525 -2.587 -15.470 1.00 96.88 108 ARG A N 1
ATOM 859 C CA . ARG A 1 108 ? -16.005 -3.287 -14.269 1.00 96.88 108 ARG A CA 1
ATOM 860 C C . ARG A 1 108 ? -16.273 -4.768 -14.521 1.00 96.88 108 ARG A C 1
ATOM 862 O O . ARG A 1 108 ? -16.074 -5.561 -13.610 1.00 96.88 108 ARG A O 1
ATOM 869 N N . THR A 1 109 ? -16.678 -5.137 -15.734 1.00 98.44 109 THR A N 1
ATOM 870 C CA . THR A 1 109 ? -16.829 -6.541 -16.132 1.00 98.44 109 THR A CA 1
ATOM 871 C C . THR A 1 109 ? -16.018 -6.802 -17.387 1.00 98.44 109 THR A C 1
ATOM 873 O O . THR A 1 109 ? -16.138 -6.058 -18.367 1.00 98.44 109 THR A O 1
ATOM 876 N N . LEU A 1 110 ? -15.222 -7.865 -17.357 1.00 98.50 110 LEU A N 1
ATOM 877 C CA . LEU A 1 110 ? -14.488 -8.361 -18.511 1.00 98.50 110 LEU A CA 1
ATOM 878 C C . LEU A 1 110 ? -14.764 -9.853 -18.682 1.00 98.50 110 LEU A C 1
ATOM 880 O O . LEU A 1 110 ? -14.473 -10.652 -17.792 1.00 98.50 110 LEU A O 1
ATOM 884 N N . ASP A 1 111 ? -15.308 -10.209 -19.840 1.00 98.50 111 ASP A N 1
ATOM 885 C CA . ASP A 1 111 ? -15.491 -11.595 -20.252 1.00 98.50 111 ASP A CA 1
ATOM 886 C C . ASP A 1 111 ? -14.500 -11.934 -21.369 1.00 98.50 111 ASP A C 1
ATOM 888 O O . ASP A 1 111 ? -14.557 -11.362 -22.457 1.00 98.50 111 ASP A O 1
ATOM 892 N N . VAL A 1 112 ? -13.562 -12.830 -21.072 1.00 98.06 112 VAL A N 1
ATOM 893 C CA . VAL A 1 112 ? -12.553 -13.355 -22.005 1.00 98.06 112 VAL A CA 1
ATOM 894 C C . VAL A 1 112 ? -12.541 -14.885 -21.966 1.00 98.06 112 VAL A C 1
ATOM 896 O O . VAL A 1 112 ? -11.500 -15.514 -22.145 1.00 98.06 112 VAL A O 1
ATOM 899 N N . GLN A 1 113 ? -13.703 -15.494 -21.719 1.00 97.56 113 GLN A N 1
ATOM 900 C CA . GLN A 1 113 ? -13.846 -16.948 -21.732 1.00 97.56 113 GLN A CA 1
ATOM 901 C C . GLN A 1 113 ? -13.477 -17.521 -23.102 1.00 97.56 113 GLN A C 1
ATOM 903 O O . GLN A 1 113 ? -13.798 -16.928 -24.131 1.00 97.56 113 GLN A O 1
ATOM 908 N N . TRP A 1 114 ? -12.836 -18.687 -23.133 1.00 97.56 114 TRP A N 1
ATOM 909 C CA . TRP A 1 114 ? -12.491 -19.391 -24.376 1.00 97.56 114 TRP A CA 1
ATOM 910 C C . TRP A 1 114 ? -11.697 -18.544 -25.386 1.00 97.56 114 TRP A C 1
ATOM 912 O O . TRP A 1 114 ? -11.759 -18.795 -26.588 1.00 97.56 114 TRP A O 1
ATOM 922 N N . VAL A 1 115 ? -10.980 -17.511 -24.930 1.00 97.56 115 VAL A N 1
ATOM 923 C CA . VAL A 1 115 ? -10.146 -16.693 -25.815 1.00 97.56 115 VAL A CA 1
ATOM 924 C C . VAL A 1 115 ? -8.934 -17.503 -26.261 1.00 97.56 115 VAL A C 1
ATOM 926 O O . VAL A 1 115 ? -8.090 -17.898 -25.456 1.00 97.56 115 VAL A O 1
ATOM 929 N N . GLU A 1 116 ? -8.829 -17.730 -27.567 1.00 92.38 116 GLU A N 1
ATOM 930 C CA . GLU A 1 116 ? -7.776 -18.558 -28.145 1.00 92.38 116 GLU A CA 1
ATOM 931 C C . GLU A 1 116 ? -6.401 -17.902 -27.951 1.00 92.38 116 GLU A C 1
ATOM 933 O O . GLU A 1 116 ? -6.172 -16.756 -28.353 1.00 92.38 116 GLU A O 1
ATOM 938 N N . GLY A 1 117 ? -5.474 -18.639 -27.336 1.00 92.56 117 GLY A N 1
ATOM 939 C CA . GLY A 1 117 ? -4.104 -18.184 -27.089 1.00 92.56 117 GLY A CA 1
ATOM 940 C C . GLY A 1 117 ? -3.920 -17.298 -25.854 1.00 92.56 117 GLY A C 1
ATOM 941 O O . GLY A 1 117 ? -2.812 -16.817 -25.644 1.00 92.56 117 GLY A O 1
ATOM 942 N N . LEU A 1 118 ? -4.951 -17.079 -25.029 1.00 96.56 118 LEU A N 1
ATOM 943 C CA . LEU A 1 118 ? -4.807 -16.377 -23.750 1.00 96.56 118 LEU A CA 1
ATOM 944 C C . LEU A 1 118 ? -4.335 -17.349 -22.654 1.00 96.56 118 LEU A C 1
ATOM 946 O O . LEU A 1 118 ? -5.143 -18.073 -22.075 1.00 96.56 118 LEU A O 1
ATOM 950 N N . LYS A 1 119 ? -3.023 -17.349 -22.381 1.00 95.75 119 LYS A N 1
ATOM 951 C CA . LYS A 1 119 ? -2.362 -18.139 -21.326 1.00 95.75 119 LYS A CA 1
ATOM 952 C C . LYS A 1 119 ? -1.694 -17.230 -20.286 1.00 95.75 119 LYS A C 1
ATOM 954 O O . LYS A 1 119 ? -1.910 -16.021 -20.280 1.00 95.75 119 LYS A O 1
ATOM 959 N N . ASP A 1 120 ? -0.862 -17.783 -19.402 1.00 93.56 120 ASP A N 1
ATOM 960 C CA . ASP A 1 120 ? -0.231 -17.032 -18.301 1.00 93.56 120 ASP A CA 1
ATOM 961 C C . ASP A 1 120 ? 0.628 -15.835 -18.749 1.00 93.56 120 ASP A C 1
ATOM 963 O O . ASP A 1 120 ? 0.635 -14.787 -18.094 1.00 93.56 120 ASP A O 1
ATOM 967 N N . VAL A 1 121 ? 1.360 -15.962 -19.861 1.00 93.00 121 VAL A N 1
ATOM 968 C CA . VAL A 1 121 ? 2.198 -14.872 -20.395 1.00 93.00 121 VAL A CA 1
ATOM 969 C C . VAL A 1 121 ? 1.317 -13.718 -20.867 1.00 93.00 121 VAL A C 1
ATOM 971 O O . VAL A 1 121 ? 1.568 -12.554 -20.550 1.00 93.00 121 VAL A O 1
ATOM 974 N N . GLU A 1 122 ? 0.243 -14.039 -21.571 1.00 95.56 122 GLU A N 1
ATOM 975 C CA . GLU A 1 122 ? -0.738 -13.091 -22.080 1.00 95.56 122 GLU A CA 1
ATOM 976 C C . GLU A 1 122 ? -1.557 -12.460 -20.950 1.00 95.56 122 GLU A C 1
ATOM 978 O O . GLU A 1 122 ? -1.759 -11.245 -20.942 1.00 95.56 122 GLU A O 1
ATOM 983 N N . MET A 1 123 ? -1.935 -13.234 -19.932 1.00 95.44 123 MET A N 1
ATOM 984 C CA . MET A 1 123 ? -2.560 -12.729 -18.705 1.00 95.44 123 MET A CA 1
ATOM 985 C C . MET A 1 123 ? -1.658 -11.724 -17.986 1.00 95.44 123 MET A C 1
ATOM 987 O O . MET A 1 123 ? -2.131 -10.668 -17.555 1.00 95.44 123 MET A O 1
ATOM 991 N N . ARG A 1 124 ? -0.346 -11.985 -17.912 1.00 92.94 124 ARG A N 1
ATOM 992 C CA . ARG A 1 124 ? 0.628 -11.018 -17.382 1.00 92.94 124 ARG A CA 1
ATOM 993 C C . ARG A 1 124 ? 0.616 -9.722 -18.179 1.00 92.94 124 ARG A C 1
ATOM 995 O O . ARG A 1 124 ? 0.580 -8.656 -17.572 1.00 92.94 124 ARG A O 1
ATOM 1002 N N . LEU A 1 125 ? 0.606 -9.792 -19.509 1.00 91.56 125 LEU A N 1
ATOM 1003 C CA . LEU A 1 125 ? 0.522 -8.603 -20.364 1.00 91.56 125 LEU A CA 1
ATOM 1004 C C . LEU A 1 125 ? -0.797 -7.845 -20.167 1.00 91.56 125 LEU A C 1
ATOM 1006 O O . LEU A 1 125 ? -0.791 -6.618 -20.076 1.00 91.56 125 LEU A O 1
ATOM 1010 N N . LEU A 1 126 ? -1.918 -8.558 -20.061 1.00 93.25 126 LEU A N 1
ATOM 1011 C CA . LEU A 1 126 ? -3.248 -7.983 -19.859 1.00 93.25 126 LEU A CA 1
ATOM 1012 C C . LEU A 1 126 ? -3.369 -7.242 -18.521 1.00 93.25 126 LEU A C 1
ATOM 1014 O O . LEU A 1 126 ? -3.975 -6.172 -18.455 1.00 93.25 126 LEU A O 1
ATOM 1018 N N . LEU A 1 127 ? -2.793 -7.806 -17.459 1.00 90.81 127 LEU A N 1
ATOM 1019 C CA . LEU A 1 127 ? -2.861 -7.251 -16.107 1.00 90.81 127 LEU A CA 1
ATOM 1020 C C . LEU A 1 127 ? -1.751 -6.231 -15.826 1.00 90.81 127 LEU A C 1
ATOM 1022 O O . LEU A 1 127 ? -1.924 -5.395 -14.936 1.00 90.81 127 LEU A O 1
ATOM 1026 N N . SER A 1 128 ? -0.649 -6.257 -16.580 1.00 82.94 128 SER A N 1
ATOM 1027 C CA . SER A 1 128 ? 0.458 -5.310 -16.427 1.00 82.94 128 SER A CA 1
ATOM 1028 C C . SER A 1 128 ? 0.054 -3.857 -16.738 1.00 82.94 128 SER A C 1
ATOM 1030 O O . SER A 1 128 ? -0.902 -3.609 -17.480 1.00 82.94 128 SER A O 1
ATOM 1032 N N . PRO A 1 129 ? 0.759 -2.860 -16.173 1.00 76.50 129 PRO A N 1
ATOM 1033 C CA . PRO A 1 129 ? 0.552 -1.460 -16.533 1.00 76.50 129 PRO A CA 1
ATOM 1034 C C . PRO A 1 129 ? 0.819 -1.236 -18.034 1.00 76.50 129 PRO A C 1
ATOM 1036 O O . PRO A 1 129 ? 1.760 -1.815 -18.577 1.00 76.50 129 PRO A O 1
ATOM 1039 N N . PRO A 1 130 ? 0.029 -0.395 -18.726 1.00 68.56 130 PRO A N 1
ATOM 1040 C CA . PRO A 1 130 ? 0.150 -0.229 -20.172 1.00 68.56 130 PRO A CA 1
ATOM 1041 C C . PRO A 1 130 ? 1.500 0.382 -20.570 1.00 68.56 130 PRO A C 1
ATOM 1043 O O . PRO A 1 130 ? 1.933 1.393 -20.020 1.00 68.56 130 PRO A O 1
ATOM 1046 N N . THR A 1 131 ? 2.124 -0.178 -21.604 1.00 57.09 131 THR A N 1
ATOM 1047 C CA . THR A 1 131 ? 3.478 0.158 -22.088 1.00 57.09 131 THR A CA 1
ATOM 1048 C C . THR A 1 131 ? 3.566 1.450 -22.922 1.00 57.09 131 THR A C 1
ATOM 1050 O O . THR A 1 131 ? 4.526 1.653 -23.656 1.00 57.09 131 THR A O 1
ATOM 1053 N N . GLY A 1 132 ? 2.572 2.344 -22.842 1.00 55.69 132 GLY A N 1
ATOM 1054 C CA . GLY A 1 132 ? 2.409 3.467 -23.780 1.00 55.69 132 GLY A CA 1
ATOM 1055 C C . GLY A 1 132 ? 1.939 4.777 -23.152 1.00 55.69 132 GLY A C 1
ATOM 1056 O O . GLY A 1 132 ? 1.103 5.470 -23.744 1.00 55.69 132 GLY A O 1
ATOM 1057 N N . ASN A 1 133 ? 2.410 5.100 -21.945 1.00 48.53 133 ASN A N 1
ATOM 1058 C CA . ASN A 1 133 ? 2.149 6.399 -21.326 1.00 48.53 133 ASN A CA 1
ATOM 1059 C C . ASN A 1 133 ? 2.993 7.491 -22.008 1.00 48.53 133 ASN A C 1
ATOM 1061 O O . ASN A 1 133 ? 4.160 7.282 -22.329 1.00 48.53 133 ASN A O 1
ATOM 1065 N N . ARG A 1 134 ? 2.391 8.667 -22.238 1.00 49.50 134 ARG A N 1
ATOM 1066 C CA . ARG A 1 134 ? 3.131 9.875 -22.639 1.00 49.50 134 ARG A CA 1
ATOM 1067 C C . ARG A 1 134 ? 4.086 10.285 -21.503 1.00 49.50 134 ARG A C 1
ATOM 1069 O O . ARG A 1 134 ? 3.746 10.030 -20.342 1.00 49.50 134 ARG A O 1
ATOM 1076 N N . PRO A 1 135 ? 5.213 10.956 -21.798 1.00 40.53 135 PRO A N 1
ATOM 1077 C CA . PRO A 1 135 ? 6.076 11.523 -20.763 1.00 40.53 135 PRO A CA 1
ATOM 1078 C C . PRO A 1 135 ? 5.242 12.381 -19.796 1.00 40.53 135 PRO A C 1
ATOM 1080 O O . PRO A 1 135 ? 4.507 13.262 -20.242 1.00 40.53 135 PRO A O 1
ATOM 1083 N N . GLY A 1 136 ? 5.293 12.079 -18.493 1.00 49.59 136 GLY A N 1
ATOM 1084 C CA . GLY A 1 136 ? 4.614 12.849 -17.438 1.00 49.59 136 GLY A CA 1
ATOM 1085 C C . GLY A 1 136 ? 3.350 12.236 -16.809 1.00 49.59 136 GLY A C 1
ATOM 1086 O O . GLY A 1 136 ? 2.850 12.797 -15.839 1.00 49.59 136 GLY A O 1
ATOM 1087 N N . GLN A 1 137 ? 2.832 11.090 -17.280 1.00 44.94 137 GLN A N 1
ATOM 1088 C CA . GLN A 1 137 ? 1.673 10.421 -16.656 1.00 44.94 137 GLN A CA 1
ATOM 1089 C C . GLN A 1 137 ? 2.075 9.087 -15.992 1.00 44.94 137 GLN A C 1
ATOM 1091 O O . GLN A 1 137 ? 2.098 8.032 -16.624 1.00 44.94 137 GLN A O 1
ATOM 1096 N N . MET A 1 138 ? 2.393 9.146 -14.696 1.00 46.09 138 MET A N 1
ATOM 1097 C CA . MET A 1 138 ? 2.959 8.061 -13.870 1.00 46.09 138 MET A CA 1
ATOM 1098 C C . MET A 1 138 ? 1.896 7.119 -13.260 1.00 46.09 138 MET A C 1
ATOM 1100 O O . MET A 1 138 ? 1.963 6.774 -12.083 1.00 46.09 138 MET A O 1
ATOM 1104 N N . ASP A 1 139 ? 0.870 6.699 -14.012 1.00 53.16 139 ASP A N 1
ATOM 1105 C CA . ASP A 1 139 ? -0.060 5.681 -13.484 1.00 53.16 139 ASP A CA 1
ATOM 1106 C C . ASP A 1 139 ? 0.517 4.278 -13.732 1.00 53.16 139 ASP A C 1
ATOM 1108 O O . ASP A 1 139 ? 0.335 3.699 -14.804 1.00 53.16 139 ASP A O 1
ATOM 1112 N N . HIS A 1 140 ? 1.249 3.751 -12.743 1.00 62.59 140 HIS A N 1
ATOM 1113 C CA . HIS A 1 140 ? 1.879 2.418 -12.761 1.00 62.59 140 HIS A CA 1
ATOM 1114 C C . HIS A 1 140 ? 0.903 1.283 -12.400 1.00 62.59 140 HIS A C 1
ATOM 1116 O O . HIS A 1 140 ? 1.327 0.183 -12.047 1.00 62.59 140 HIS A O 1
ATOM 1122 N N . ARG A 1 141 ? -0.411 1.530 -12.432 1.00 73.75 141 ARG A N 1
ATOM 1123 C CA . ARG A 1 141 ? -1.432 0.543 -12.056 1.00 73.75 141 ARG A CA 1
ATOM 1124 C C . ARG A 1 141 ? -2.084 -0.066 -13.295 1.00 73.75 141 ARG A C 1
ATOM 1126 O O . ARG A 1 141 ? -2.220 0.586 -14.331 1.00 73.75 141 ARG A O 1
ATOM 1133 N N . SER A 1 142 ? -2.545 -1.309 -13.158 1.00 83.06 142 SER A N 1
ATOM 1134 C CA . SER A 1 142 ? -3.349 -1.974 -14.185 1.00 83.06 142 SER A CA 1
ATOM 1135 C C . SER A 1 142 ? -4.574 -1.133 -14.555 1.00 83.06 142 SER A C 1
ATOM 1137 O O . SER A 1 142 ? -5.247 -0.582 -13.677 1.00 83.06 142 SER A O 1
ATOM 1139 N N . LYS A 1 143 ? -4.920 -1.069 -15.845 1.00 85.81 143 LYS A N 1
ATOM 1140 C CA . LYS A 1 143 ? -6.182 -0.444 -16.287 1.00 85.81 143 LYS A CA 1
ATOM 1141 C C . LYS A 1 143 ? -7.409 -1.264 -15.898 1.00 85.81 143 LYS A C 1
ATOM 1143 O O . LYS A 1 143 ? -8.506 -0.716 -15.825 1.00 85.81 143 LYS A O 1
ATOM 1148 N N . LEU A 1 144 ? -7.203 -2.534 -15.560 1.00 91.00 144 LEU A N 1
ATOM 1149 C CA . LEU A 1 144 ? -8.236 -3.447 -15.093 1.00 91.00 144 LEU A CA 1
ATOM 1150 C C . LEU A 1 144 ? -8.439 -3.398 -13.570 1.00 91.00 144 LEU A C 1
ATOM 1152 O O . LEU A 1 144 ? -9.263 -4.135 -13.052 1.00 91.00 144 LEU A O 1
ATOM 1156 N N . ARG A 1 145 ? -7.775 -2.495 -12.832 1.00 88.88 145 ARG A N 1
ATOM 1157 C CA . ARG A 1 145 ? -7.880 -2.400 -11.357 1.00 88.88 145 ARG A CA 1
ATOM 1158 C C . ARG A 1 145 ? -9.303 -2.209 -10.799 1.00 88.88 145 ARG A C 1
ATOM 1160 O O . ARG A 1 145 ? -9.524 -2.444 -9.618 1.00 88.88 145 ARG A O 1
ATOM 1167 N N . ASN A 1 146 ? -10.236 -1.750 -11.638 1.00 91.06 146 ASN A N 1
ATOM 1168 C CA . ASN A 1 146 ? -11.642 -1.522 -11.288 1.00 91.06 146 ASN A CA 1
ATOM 1169 C C . ASN A 1 146 ? -12.556 -2.707 -11.660 1.00 91.06 146 ASN A C 1
ATOM 1171 O O . ASN A 1 146 ? -13.779 -2.586 -11.550 1.00 91.06 146 ASN A O 1
ATOM 1175 N N . ILE A 1 147 ? -11.993 -3.816 -12.151 1.00 97.06 147 ILE A N 1
ATOM 1176 C CA . ILE A 1 147 ? -12.758 -5.021 -12.462 1.00 97.06 147 ILE A CA 1
ATOM 1177 C C . ILE A 1 147 ? -13.361 -5.578 -11.171 1.00 97.06 147 ILE A C 1
ATOM 1179 O O . ILE A 1 147 ? -12.660 -5.827 -10.194 1.00 97.06 147 ILE A O 1
ATOM 1183 N N . VAL A 1 148 ? -14.674 -5.773 -11.219 1.00 96.12 148 VAL A N 1
ATOM 1184 C CA . VAL A 1 148 ? -15.508 -6.397 -10.190 1.00 96.12 148 VAL A CA 1
ATOM 1185 C C . VAL A 1 148 ? -15.869 -7.824 -10.599 1.00 96.12 148 VAL A C 1
ATOM 1187 O O . VAL A 1 148 ? -15.956 -8.696 -9.742 1.00 96.12 148 VAL A O 1
ATOM 1190 N N . GLU A 1 149 ? -16.042 -8.076 -11.898 1.00 98.25 149 GLU A N 1
ATOM 1191 C CA . GLU A 1 149 ? -16.358 -9.397 -12.445 1.00 98.25 149 GLU A CA 1
ATOM 1192 C C . GLU A 1 149 ? -15.404 -9.760 -13.585 1.00 98.25 149 GLU A C 1
ATOM 1194 O O . GLU A 1 149 ? -15.323 -9.052 -14.596 1.00 98.25 149 GLU A O 1
ATOM 1199 N N . LEU A 1 150 ? -14.694 -10.875 -13.425 1.00 98.56 150 LEU A N 1
ATOM 1200 C CA . LEU A 1 150 ? -13.758 -11.400 -14.413 1.00 98.56 150 LEU A CA 1
ATOM 1201 C C . LEU A 1 150 ? -14.141 -12.828 -14.793 1.00 98.56 150 LEU A C 1
ATOM 1203 O O . LEU A 1 150 ? -14.257 -13.701 -13.928 1.00 98.56 150 LEU A O 1
ATOM 1207 N N . ARG A 1 151 ? -14.309 -13.075 -16.093 1.00 98.62 151 ARG A N 1
ATOM 1208 C CA . ARG A 1 151 ? -14.672 -14.395 -16.613 1.00 98.62 151 ARG A CA 1
ATOM 1209 C C . ARG A 1 151 ? -13.568 -14.945 -17.505 1.00 98.62 151 ARG A C 1
ATOM 1211 O O . ARG A 1 1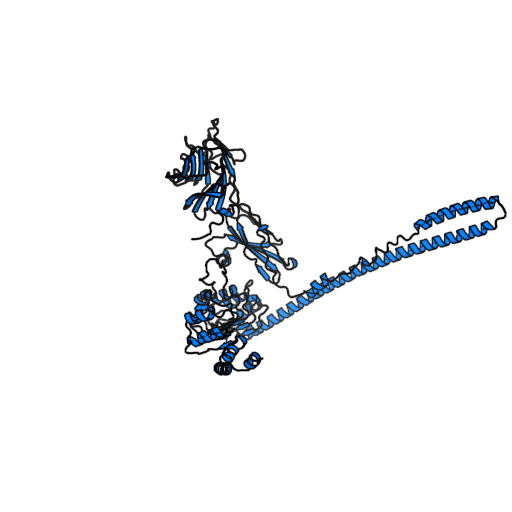51 ? -13.275 -14.376 -18.554 1.00 98.62 151 ARG A O 1
ATOM 1218 N N . LEU A 1 152 ? -12.972 -16.044 -17.051 1.00 98.31 152 LEU A N 1
ATOM 1219 C CA . LEU A 1 152 ? -11.774 -16.693 -17.592 1.00 98.31 152 LEU A CA 1
ATOM 1220 C C . LEU A 1 152 ? -12.014 -18.170 -17.927 1.00 98.31 152 LEU A C 1
ATOM 1222 O O . LEU A 1 152 ? -11.059 -18.916 -18.099 1.00 98.31 152 LEU A O 1
ATOM 1226 N N . ALA A 1 153 ? -13.270 -18.613 -17.956 1.00 98.00 153 ALA A N 1
ATOM 1227 C CA . ALA A 1 153 ? -13.605 -20.010 -18.180 1.00 98.00 153 ALA A CA 1
ATOM 1228 C C . ALA A 1 153 ? -13.009 -20.549 -19.492 1.00 98.00 153 ALA A C 1
ATOM 1230 O O . ALA A 1 153 ? -12.997 -19.854 -20.513 1.00 98.00 153 ALA A O 1
ATOM 1231 N N . GLY A 1 154 ? -12.540 -21.795 -19.455 1.00 97.00 154 GLY A N 1
ATOM 1232 C CA . GLY A 1 154 ? -12.001 -22.502 -20.615 1.00 97.00 154 GLY A CA 1
ATOM 1233 C C . GLY A 1 154 ? -10.636 -22.015 -21.101 1.00 97.00 154 GLY A C 1
ATOM 1234 O O . GLY A 1 154 ? -10.261 -22.301 -22.238 1.00 97.00 154 GLY A O 1
ATOM 1235 N N . LEU A 1 155 ? -9.904 -21.258 -20.280 1.00 97.50 155 LEU A N 1
ATOM 1236 C CA . LEU A 1 155 ? -8.547 -20.818 -20.593 1.00 97.50 155 LEU A CA 1
ATOM 1237 C C . LEU A 1 155 ? -7.491 -21.814 -20.092 1.00 97.50 155 LEU A C 1
ATOM 1239 O O . LEU A 1 155 ? -7.661 -22.484 -19.074 1.00 97.50 155 LEU A O 1
ATOM 1243 N N . ASP A 1 156 ? -6.359 -21.854 -20.793 1.00 94.62 156 ASP A N 1
ATOM 1244 C CA . ASP A 1 156 ? -5.170 -22.630 -20.426 1.00 94.62 156 ASP A CA 1
ATOM 1245 C C . ASP A 1 156 ? -4.248 -21.781 -19.529 1.00 94.62 156 ASP A C 1
ATOM 1247 O O . ASP A 1 156 ? -3.200 -21.284 -19.952 1.00 94.62 156 ASP A O 1
ATOM 1251 N N . ILE A 1 157 ? -4.722 -21.521 -18.307 1.00 96.31 157 ILE A N 1
ATOM 1252 C CA . ILE A 1 157 ? -4.050 -20.701 -17.287 1.00 96.31 157 ILE A CA 1
ATOM 1253 C C . ILE A 1 157 ? -3.740 -21.522 -16.037 1.00 96.31 157 ILE A C 1
ATOM 1255 O O . ILE A 1 157 ? -4.479 -22.442 -15.683 1.00 96.31 157 ILE A O 1
ATOM 1259 N N . THR A 1 158 ? -2.669 -21.150 -15.342 1.00 95.75 158 THR A N 1
ATOM 1260 C CA . THR A 1 158 ? -2.221 -21.815 -14.112 1.00 95.75 158 THR A CA 1
ATOM 1261 C C . THR A 1 158 ? -2.366 -20.903 -12.894 1.00 95.75 158 THR A C 1
ATOM 1263 O O . THR A 1 158 ? -2.789 -19.744 -12.988 1.00 95.75 158 THR A O 1
ATOM 1266 N N . ASP A 1 159 ? -1.941 -21.398 -11.730 1.00 92.38 159 ASP A N 1
ATOM 1267 C CA . ASP A 1 159 ? -1.885 -20.634 -10.480 1.00 92.38 159 ASP A CA 1
ATOM 1268 C C . ASP A 1 159 ? -1.084 -19.316 -10.605 1.00 92.38 159 ASP A C 1
ATOM 1270 O O . ASP A 1 159 ? -1.329 -18.363 -9.859 1.00 92.38 159 ASP A O 1
ATOM 1274 N N . ALA A 1 160 ? -0.174 -19.209 -11.585 1.00 92.75 160 ALA A N 1
ATOM 1275 C CA . ALA A 1 160 ? 0.576 -17.986 -11.874 1.00 92.75 160 ALA A CA 1
ATOM 1276 C C . ALA A 1 160 ? -0.330 -16.817 -12.305 1.00 92.75 160 ALA A C 1
ATOM 1278 O O . ALA A 1 160 ? -0.105 -15.674 -11.893 1.00 92.75 160 ALA A O 1
ATOM 1279 N N . SER A 1 161 ? -1.373 -17.083 -13.096 1.00 94.81 161 SER A N 1
ATOM 1280 C CA . SER A 1 161 ? -2.360 -16.065 -13.481 1.00 94.81 161 SER A CA 1
ATOM 1281 C C . SER A 1 161 ? -3.186 -15.597 -12.286 1.00 94.81 161 SER A C 1
ATOM 1283 O O . SER A 1 161 ? -3.456 -14.402 -12.144 1.00 94.81 161 SER A O 1
ATOM 1285 N N . LEU A 1 162 ? -3.551 -16.512 -11.387 1.00 95.06 162 LEU A N 1
ATOM 1286 C CA . LEU A 1 162 ? -4.345 -16.191 -10.200 1.00 95.06 162 LEU A CA 1
ATOM 1287 C C . LEU A 1 162 ? -3.553 -15.374 -9.176 1.00 95.06 162 LEU A C 1
ATOM 1289 O O . LEU A 1 162 ? -4.111 -14.471 -8.550 1.00 95.06 162 LEU A O 1
ATOM 1293 N N . TRP A 1 163 ? -2.244 -15.609 -9.073 1.00 91.31 163 TRP A N 1
ATOM 1294 C CA . TRP A 1 163 ? -1.340 -14.745 -8.314 1.00 91.31 163 TRP A CA 1
ATOM 1295 C C . TRP A 1 163 ? -1.335 -13.297 -8.832 1.00 91.31 163 TRP A C 1
ATOM 1297 O O . TRP A 1 163 ? -1.360 -12.344 -8.055 1.00 91.31 163 TRP A O 1
ATOM 1307 N N . LEU A 1 164 ? -1.335 -13.104 -10.156 1.00 90.81 164 LEU A N 1
ATOM 1308 C CA . LEU A 1 164 ? -1.402 -11.764 -10.750 1.00 90.81 164 LEU A CA 1
ATOM 1309 C C . LEU A 1 164 ? -2.757 -11.096 -10.490 1.00 90.81 164 LEU A C 1
ATOM 1311 O O . LEU A 1 164 ? -2.817 -9.891 -10.236 1.00 90.81 164 LEU A O 1
ATOM 1315 N N . ILE A 1 165 ? -3.837 -11.874 -10.532 1.00 93.69 165 ILE A N 1
ATOM 1316 C CA . ILE A 1 165 ? -5.197 -11.404 -10.257 1.00 93.69 165 ILE A CA 1
ATOM 1317 C C . ILE A 1 165 ? -5.330 -10.906 -8.818 1.00 93.69 165 ILE A C 1
ATOM 1319 O O . ILE A 1 165 ? -5.776 -9.772 -8.628 1.00 93.69 165 ILE A O 1
ATOM 1323 N N . SER A 1 166 ? -4.891 -11.691 -7.825 1.00 89.25 166 SER A N 1
ATOM 1324 C CA . SER A 1 166 ? -4.988 -11.312 -6.403 1.00 89.25 166 SER A CA 1
ATOM 1325 C C . SER A 1 166 ? -4.271 -10.001 -6.086 1.00 89.25 166 SER A C 1
ATOM 1327 O O . SER A 1 166 ? -4.636 -9.275 -5.159 1.00 89.25 166 SER A O 1
ATOM 1329 N N . ARG A 1 167 ? -3.271 -9.671 -6.902 1.00 85.88 167 ARG A N 1
ATOM 1330 C CA . ARG A 1 167 ? -2.451 -8.480 -6.767 1.00 85.88 167 ARG A CA 1
ATOM 1331 C C . ARG A 1 167 ? -2.984 -7.257 -7.511 1.00 85.88 167 ARG A C 1
ATOM 1333 O O . ARG A 1 167 ? -2.895 -6.143 -6.998 1.00 85.88 167 ARG A O 1
ATOM 1340 N N . HIS A 1 168 ? -3.451 -7.426 -8.744 1.00 88.19 168 HIS A N 1
ATOM 1341 C CA . HIS A 1 168 ? -3.776 -6.296 -9.620 1.00 88.19 168 HIS A CA 1
ATOM 1342 C C . HIS A 1 168 ? -5.260 -5.923 -9.629 1.00 88.19 168 HIS A C 1
ATOM 1344 O O . HIS A 1 168 ? -5.589 -4.831 -10.101 1.00 88.19 168 HIS A O 1
ATOM 1350 N N . LEU A 1 169 ? -6.138 -6.781 -9.098 1.00 91.44 169 LEU A N 1
ATOM 1351 C CA . LEU A 1 169 ? -7.593 -6.607 -9.122 1.00 91.44 169 LEU A CA 1
ATOM 1352 C C . LEU A 1 169 ? -8.175 -6.493 -7.698 1.00 91.44 169 LEU A C 1
ATOM 1354 O O . LEU A 1 169 ? -8.839 -7.410 -7.221 1.00 91.44 169 LEU A O 1
ATOM 1358 N N . PRO A 1 170 ? -7.960 -5.364 -6.997 1.00 87.06 170 PRO A N 1
ATOM 1359 C CA . PRO A 1 170 ? -8.365 -5.209 -5.598 1.00 87.06 170 PRO A CA 1
ATOM 1360 C C . PRO A 1 170 ? -9.882 -5.112 -5.374 1.00 87.06 170 PRO A C 1
ATOM 1362 O O . PRO A 1 170 ? -10.324 -5.172 -4.232 1.00 87.06 170 PRO A O 1
ATOM 1365 N N . GLN A 1 171 ? -10.674 -4.915 -6.435 1.00 89.06 171 GLN A N 1
ATOM 1366 C CA . GLN A 1 171 ? -12.138 -4.809 -6.371 1.00 89.06 171 GLN A CA 1
ATOM 1367 C C . GLN A 1 171 ? -12.861 -6.067 -6.875 1.00 89.06 171 GLN A C 1
ATOM 1369 O O . GLN A 1 171 ? -14.081 -6.034 -7.044 1.00 89.06 171 GLN A O 1
ATOM 1374 N N . LEU A 1 172 ? -12.129 -7.150 -7.154 1.00 96.38 172 LEU A N 1
ATOM 1375 C CA . LEU A 1 172 ? -12.688 -8.349 -7.767 1.00 96.38 172 LEU A CA 1
ATOM 1376 C C . LEU A 1 172 ? -13.627 -9.075 -6.797 1.00 96.38 172 LEU A C 1
ATOM 1378 O O . LEU A 1 172 ? -13.182 -9.668 -5.820 1.00 96.38 172 LEU A O 1
ATOM 1382 N N . ALA A 1 173 ? -14.917 -9.077 -7.119 1.00 92.69 173 ALA A N 1
ATOM 1383 C CA . ALA A 1 173 ? -15.947 -9.759 -6.344 1.00 92.69 173 ALA A CA 1
ATOM 1384 C C . ALA A 1 173 ? -16.373 -11.091 -6.971 1.00 92.69 173 ALA A C 1
ATOM 1386 O O . ALA A 1 173 ? -16.680 -12.042 -6.255 1.00 92.69 173 ALA A O 1
ATOM 1387 N N . LYS A 1 174 ? -16.373 -11.181 -8.305 1.00 98.12 174 LYS A N 1
ATOM 1388 C CA . LYS A 1 174 ? -16.862 -12.348 -9.047 1.00 98.12 174 LYS A CA 1
ATOM 1389 C C . LYS A 1 174 ? -15.792 -12.884 -9.985 1.00 98.12 174 LYS A C 1
ATOM 1391 O O . LYS A 1 174 ? -15.324 -12.159 -10.866 1.00 98.12 174 LYS A O 1
ATOM 1396 N N . LEU A 1 175 ? -15.423 -14.150 -9.823 1.00 98.38 175 LEU A N 1
ATOM 1397 C CA . LEU A 1 175 ? -14.383 -14.790 -10.626 1.00 98.38 175 LEU A CA 1
ATOM 1398 C C . LEU A 1 175 ? -14.867 -16.121 -11.204 1.00 98.38 175 LEU A C 1
ATOM 1400 O O . LEU A 1 175 ? -15.189 -17.050 -10.467 1.00 98.38 175 LEU A O 1
ATOM 1404 N N . HIS A 1 176 ? -14.880 -16.230 -12.533 1.00 98.25 176 HIS A N 1
ATOM 1405 C CA . HIS A 1 176 ? -15.254 -17.465 -13.225 1.00 98.25 176 HIS A CA 1
ATOM 1406 C C . HIS A 1 176 ? -14.028 -18.132 -13.845 1.00 98.25 176 HIS A C 1
ATOM 1408 O O . HIS A 1 176 ? -13.393 -17.555 -14.724 1.00 98.25 176 HIS A O 1
ATOM 1414 N N . LEU A 1 177 ? -13.734 -19.352 -13.404 1.00 98.12 177 LEU A N 1
ATOM 1415 C CA . LEU A 1 177 ? -12.586 -20.183 -13.786 1.00 98.12 177 LEU A CA 1
ATOM 1416 C C . LEU A 1 177 ? -13.020 -21.579 -14.257 1.00 98.12 177 LEU A C 1
ATOM 1418 O O . LEU A 1 177 ? -12.196 -22.482 -14.323 1.00 98.12 177 LEU A O 1
ATOM 1422 N N . SER A 1 178 ? -14.308 -21.782 -14.543 1.00 98.12 178 SER A N 1
ATOM 1423 C CA . SER A 1 178 ? -14.821 -23.079 -14.985 1.00 98.12 178 SER A CA 1
ATOM 1424 C C . SER A 1 178 ? -14.029 -23.628 -16.175 1.00 98.12 178 SER A C 1
ATOM 1426 O O . SER A 1 178 ? -13.657 -22.864 -17.065 1.00 98.12 178 SER A O 1
ATOM 1428 N N . TYR A 1 179 ? -13.799 -24.938 -16.231 1.00 97.75 179 TYR A N 1
ATOM 1429 C CA . TYR A 1 179 ? -13.007 -25.610 -17.275 1.00 97.75 179 TYR A CA 1
ATOM 1430 C C . TYR A 1 179 ? -11.517 -25.204 -17.354 1.00 97.75 179 TYR A C 1
ATOM 1432 O O . TYR A 1 179 ? -10.829 -25.594 -18.300 1.00 97.75 179 TYR A O 1
ATOM 1440 N N . CYS A 1 180 ? -10.975 -24.450 -16.390 1.00 97.25 180 CYS A N 1
ATOM 1441 C CA . CYS A 1 180 ? -9.539 -24.152 -16.324 1.00 97.25 180 CYS A CA 1
ATOM 1442 C C . CYS A 1 180 ? -8.784 -25.312 -15.656 1.00 97.25 180 CYS A C 1
ATOM 1444 O O . CYS A 1 180 ? -8.496 -25.295 -14.461 1.00 97.25 180 CYS A O 1
ATOM 1446 N N . ASN A 1 181 ? -8.448 -26.339 -16.438 1.00 93.19 181 ASN A N 1
ATOM 1447 C CA . ASN A 1 181 ? -7.931 -27.621 -15.937 1.00 93.19 181 ASN A CA 1
ATOM 1448 C C . ASN A 1 181 ? -6.559 -27.580 -15.243 1.00 93.19 181 ASN A C 1
ATOM 1450 O O . ASN A 1 181 ? -6.174 -28.569 -14.621 1.00 93.19 181 ASN A O 1
ATOM 1454 N N . HIS A 1 182 ? -5.821 -26.472 -15.332 1.00 94.56 182 HIS A N 1
ATOM 1455 C CA . HIS A 1 182 ? -4.525 -26.288 -14.664 1.00 94.56 182 HIS A CA 1
ATOM 1456 C C . HIS A 1 182 ? -4.603 -25.417 -13.400 1.00 94.56 182 HIS A C 1
ATOM 1458 O O . HIS A 1 182 ? -3.579 -25.149 -12.773 1.00 94.56 182 HIS A O 1
ATOM 1464 N N . VAL A 1 183 ? -5.809 -24.995 -13.011 1.00 95.44 183 VAL A N 1
ATOM 1465 C CA . VAL A 1 183 ? -6.077 -24.324 -11.736 1.00 95.44 183 VAL A CA 1
ATOM 1466 C C . VAL A 1 183 ? -6.155 -25.374 -10.634 1.00 95.44 183 VAL A C 1
ATOM 1468 O O . VAL A 1 183 ? -6.950 -26.311 -10.717 1.00 95.44 183 VAL A O 1
ATOM 1471 N N . THR A 1 184 ? -5.342 -25.204 -9.593 1.00 96.69 184 THR A N 1
ATOM 1472 C CA . THR A 1 184 ? -5.262 -26.140 -8.463 1.00 96.69 184 THR A CA 1
ATOM 1473 C C . THR A 1 184 ? -5.741 -25.494 -7.163 1.00 96.69 184 THR A C 1
ATOM 1475 O O . THR A 1 184 ? -6.028 -24.296 -7.111 1.00 96.69 184 THR A O 1
ATOM 1478 N N . ASP A 1 185 ? -5.759 -26.248 -6.061 1.00 95.56 185 ASP A N 1
ATOM 1479 C CA . ASP A 1 185 ? -6.014 -25.695 -4.720 1.00 95.56 185 ASP A CA 1
ATOM 1480 C C . ASP A 1 185 ? -5.086 -24.517 -4.366 1.00 95.56 185 ASP A C 1
ATOM 1482 O O . ASP A 1 185 ? -5.452 -23.649 -3.566 1.00 95.56 185 ASP A O 1
ATOM 1486 N N . GLN A 1 186 ? -3.888 -24.461 -4.963 1.00 94.44 186 GLN A N 1
ATOM 1487 C CA . GLN A 1 186 ? -2.939 -23.372 -4.756 1.00 94.44 186 GLN A CA 1
ATOM 1488 C C . GLN A 1 186 ? -3.465 -22.044 -5.310 1.00 94.44 186 GLN A C 1
ATOM 1490 O O . GLN A 1 186 ? -3.272 -21.017 -4.663 1.00 94.44 186 GLN A O 1
ATOM 1495 N N . SER A 1 187 ? -4.199 -22.038 -6.425 1.00 93.62 187 SER A N 1
ATOM 1496 C CA . SER A 1 187 ? -4.896 -20.835 -6.901 1.00 93.62 187 SER A CA 1
ATOM 1497 C C . SER A 1 187 ? -5.819 -20.252 -5.832 1.00 93.62 187 SER A C 1
ATOM 1499 O O . SER A 1 187 ? -5.808 -19.046 -5.583 1.00 93.62 187 SER A O 1
ATOM 1501 N N . ILE A 1 188 ? -6.589 -21.103 -5.150 1.00 96.06 188 ILE A N 1
ATOM 1502 C CA . ILE A 1 188 ? -7.534 -20.668 -4.118 1.00 96.06 188 ILE A CA 1
ATOM 1503 C C . ILE A 1 188 ? -6.757 -20.199 -2.881 1.00 96.06 188 ILE A C 1
ATOM 1505 O O . ILE A 1 188 ? -7.085 -19.165 -2.300 1.00 96.06 188 ILE A O 1
ATOM 1509 N N . ASN A 1 189 ? -5.677 -20.887 -2.502 1.00 94.25 189 ASN A N 1
ATOM 1510 C CA . ASN A 1 189 ? -4.784 -20.435 -1.432 1.00 94.25 189 ASN A CA 1
ATOM 1511 C C . ASN A 1 189 ? -4.236 -19.022 -1.699 1.00 94.25 189 ASN A C 1
ATOM 1513 O O . ASN A 1 189 ? -4.240 -18.193 -0.793 1.00 94.25 189 ASN A O 1
ATOM 1517 N N . LEU A 1 190 ? -3.815 -18.733 -2.935 1.00 91.75 190 LEU A N 1
ATOM 1518 C CA . LEU A 1 190 ? -3.280 -17.432 -3.347 1.00 91.75 190 LEU A CA 1
ATOM 1519 C C . LEU A 1 190 ? -4.340 -16.328 -3.352 1.00 91.75 190 LEU A C 1
ATOM 1521 O O . LEU A 1 190 ? -4.070 -15.227 -2.879 1.00 91.75 190 LEU A O 1
ATOM 1525 N N . LEU A 1 191 ? -5.545 -16.615 -3.849 1.00 92.31 191 LEU A N 1
ATOM 1526 C CA . LEU A 1 191 ? -6.663 -15.664 -3.856 1.00 92.31 191 LEU A CA 1
ATOM 1527 C C . LEU A 1 191 ? -7.165 -15.322 -2.447 1.00 92.31 191 LEU A C 1
ATOM 1529 O O . LEU A 1 191 ? -7.687 -14.231 -2.230 1.00 92.31 191 LEU A O 1
ATOM 1533 N N . THR A 1 192 ? -7.022 -16.253 -1.503 1.00 90.56 192 THR A N 1
ATOM 1534 C CA . THR A 1 192 ? -7.530 -16.138 -0.124 1.00 90.56 192 THR A CA 1
ATOM 1535 C C . THR A 1 192 ? -6.423 -15.919 0.916 1.00 90.56 192 THR A C 1
ATOM 1537 O O . THR A 1 192 ? -6.670 -15.946 2.131 1.00 90.56 192 THR A O 1
ATOM 1540 N N . ALA A 1 193 ? -5.181 -15.716 0.464 1.00 85.31 193 ALA A N 1
ATOM 1541 C CA . ALA A 1 193 ? -4.025 -15.511 1.326 1.00 85.31 193 ALA A CA 1
ATOM 1542 C C . ALA A 1 193 ? -4.192 -14.245 2.181 1.00 85.31 193 ALA A C 1
ATOM 1544 O O . ALA A 1 193 ? -4.797 -13.253 1.765 1.00 85.31 193 ALA A O 1
ATOM 1545 N N . VAL A 1 194 ? -3.655 -14.279 3.402 1.00 78.19 194 VAL A N 1
ATOM 1546 C CA . VAL A 1 194 ? -3.681 -13.128 4.316 1.00 78.19 194 VAL A CA 1
ATOM 1547 C C . VAL A 1 194 ? -2.981 -11.936 3.653 1.00 78.19 194 VAL A C 1
ATOM 1549 O O . VAL A 1 194 ? -1.899 -12.088 3.094 1.00 78.19 194 VAL A O 1
ATOM 1552 N N . GLY A 1 195 ? -3.609 -10.759 3.704 1.00 73.75 195 GLY A N 1
ATOM 1553 C CA . GLY A 1 195 ? -3.079 -9.529 3.106 1.00 73.75 195 GLY A CA 1
ATOM 1554 C C . GLY A 1 195 ? -3.400 -9.331 1.619 1.00 73.75 195 GLY A C 1
ATOM 1555 O O . GLY A 1 195 ? -3.058 -8.284 1.075 1.00 73.75 195 GLY A O 1
ATOM 1556 N N . THR A 1 196 ? -4.074 -10.279 0.959 1.00 79.62 196 THR A N 1
ATOM 1557 C CA . THR A 1 196 ? -4.570 -10.081 -0.415 1.00 79.62 196 THR A CA 1
ATOM 1558 C C . THR A 1 196 ? -5.924 -9.375 -0.415 1.00 79.62 196 THR A C 1
ATOM 1560 O O . THR A 1 196 ? -6.792 -9.683 0.397 1.00 79.62 196 THR A O 1
ATOM 1563 N N . ALA A 1 197 ? -6.133 -8.438 -1.344 1.00 81.75 197 ALA A N 1
ATOM 1564 C CA . ALA A 1 197 ? -7.400 -7.708 -1.449 1.00 81.75 197 ALA A CA 1
ATOM 1565 C C . ALA A 1 197 ? -8.567 -8.608 -1.900 1.00 81.75 197 ALA A C 1
ATOM 1567 O O . ALA A 1 197 ? -9.714 -8.379 -1.519 1.00 81.75 197 ALA A O 1
ATOM 1568 N N . THR A 1 198 ? -8.282 -9.658 -2.678 1.00 87.31 198 THR A N 1
ATOM 1569 C CA . THR A 1 198 ? -9.277 -10.645 -3.131 1.00 87.31 198 THR A CA 1
ATOM 1570 C C . THR A 1 198 ? -9.891 -11.443 -1.990 1.00 87.31 198 THR A C 1
ATOM 1572 O O . THR A 1 198 ? -11.065 -11.790 -2.068 1.00 87.31 198 THR A O 1
ATOM 1575 N N . ARG A 1 199 ? -9.153 -11.676 -0.898 1.00 88.19 199 ARG A N 1
ATOM 1576 C CA . ARG A 1 199 ? -9.682 -12.345 0.298 1.00 88.19 199 ARG A CA 1
ATOM 1577 C C . ARG A 1 199 ? -10.911 -11.626 0.865 1.00 88.19 199 ARG A C 1
ATOM 1579 O O . ARG A 1 199 ? -11.860 -12.290 1.276 1.00 88.19 199 ARG A O 1
ATOM 1586 N N . ASP A 1 200 ? -10.868 -10.295 0.869 1.00 81.69 200 ASP A N 1
ATOM 1587 C CA . ASP A 1 200 ? -11.913 -9.438 1.430 1.00 81.69 200 ASP A CA 1
ATOM 1588 C C . ASP A 1 200 ? -12.982 -9.071 0.389 1.00 81.69 200 ASP A C 1
ATOM 1590 O O . ASP A 1 200 ? -14.102 -8.741 0.757 1.00 81.69 200 ASP A O 1
ATOM 1594 N N . SER A 1 201 ? -12.660 -9.091 -0.907 1.00 85.31 201 SER A N 1
ATOM 1595 C CA . SER A 1 201 ? -13.583 -8.640 -1.961 1.00 85.31 201 SER A CA 1
ATOM 1596 C C . SER A 1 201 ? -14.375 -9.761 -2.634 1.00 85.31 201 SER A C 1
ATOM 1598 O O . SER A 1 201 ? -15.489 -9.492 -3.080 1.00 85.31 201 SER A O 1
ATOM 1600 N N . LEU A 1 202 ? -13.859 -10.996 -2.690 1.00 93.44 202 LEU A N 1
ATOM 1601 C CA . LEU A 1 202 ? -14.522 -12.109 -3.376 1.00 93.44 202 LEU A CA 1
ATOM 1602 C C . LEU A 1 202 ? -15.846 -12.502 -2.705 1.00 93.44 202 LEU A C 1
ATOM 1604 O O . LEU A 1 202 ? -15.885 -12.875 -1.533 1.00 93.44 202 LEU A O 1
ATOM 1608 N N . THR A 1 203 ? -16.912 -12.491 -3.503 1.00 89.94 203 THR A N 1
ATOM 1609 C CA . THR A 1 203 ? -18.261 -12.935 -3.139 1.00 89.94 203 THR A CA 1
ATOM 1610 C C . THR A 1 203 ? -18.662 -14.201 -3.893 1.00 89.94 203 THR A C 1
ATOM 1612 O O . THR A 1 203 ? -19.317 -15.073 -3.329 1.00 89.94 203 THR A O 1
ATOM 1615 N N . GLU A 1 204 ? -18.253 -14.336 -5.157 1.00 96.50 204 GLU A N 1
ATOM 1616 C CA . GLU A 1 204 ? -18.642 -15.456 -6.020 1.00 96.50 204 GLU A CA 1
ATOM 1617 C C . GLU A 1 204 ? -17.422 -16.031 -6.744 1.00 96.50 204 GLU A C 1
ATOM 1619 O O . GLU A 1 204 ? -16.658 -15.303 -7.387 1.00 96.50 204 GLU A O 1
ATOM 1624 N N . ILE A 1 205 ? -17.257 -17.352 -6.685 1.00 97.69 205 ILE A N 1
ATOM 1625 C CA . ILE A 1 205 ? -16.241 -18.062 -7.461 1.00 97.69 205 ILE A CA 1
ATOM 1626 C C . ILE A 1 205 ? -16.835 -19.286 -8.157 1.00 97.69 205 ILE A C 1
ATOM 1628 O O . ILE A 1 205 ? -17.535 -20.096 -7.546 1.00 97.69 205 ILE A O 1
ATOM 1632 N N . HIS A 1 206 ? -16.542 -19.422 -9.448 1.00 97.94 206 HIS A N 1
ATOM 1633 C CA . HIS A 1 206 ? -16.942 -20.579 -10.242 1.00 97.94 206 HIS A CA 1
ATOM 1634 C C . HIS A 1 206 ? -15.725 -21.387 -10.663 1.00 97.94 206 HIS A C 1
ATOM 1636 O O . HIS A 1 206 ? -14.862 -20.880 -11.373 1.00 97.94 206 HIS A O 1
ATOM 1642 N N . LEU A 1 207 ? -15.682 -22.643 -10.234 1.00 97.44 207 LEU A N 1
ATOM 1643 C CA . LEU A 1 207 ? -14.606 -23.605 -10.474 1.00 97.44 207 LEU A CA 1
ATOM 1644 C C . LEU A 1 207 ? -15.150 -24.887 -11.113 1.00 97.44 207 LEU A C 1
ATOM 1646 O O . LEU A 1 207 ? -14.509 -25.927 -11.033 1.00 97.44 207 LEU A O 1
ATOM 1650 N N . SER A 1 208 ? -16.348 -24.842 -11.700 1.00 97.31 208 SER A N 1
ATOM 1651 C CA . SER A 1 208 ? -16.967 -26.043 -12.250 1.00 97.31 208 SER A CA 1
ATOM 1652 C C . SER A 1 208 ? -16.100 -26.686 -13.332 1.00 97.31 208 SER A C 1
ATOM 1654 O O . SER A 1 208 ? -15.524 -25.990 -14.168 1.00 97.31 208 SER A O 1
ATOM 1656 N N . ASP A 1 209 ? -16.015 -28.015 -13.311 1.00 97.06 209 ASP A N 1
ATOM 1657 C CA . ASP A 1 209 ? -15.165 -28.793 -14.225 1.00 97.06 209 ASP A CA 1
ATOM 1658 C C . ASP A 1 209 ? -13.649 -28.475 -14.105 1.00 97.06 209 ASP A C 1
ATOM 1660 O O . AS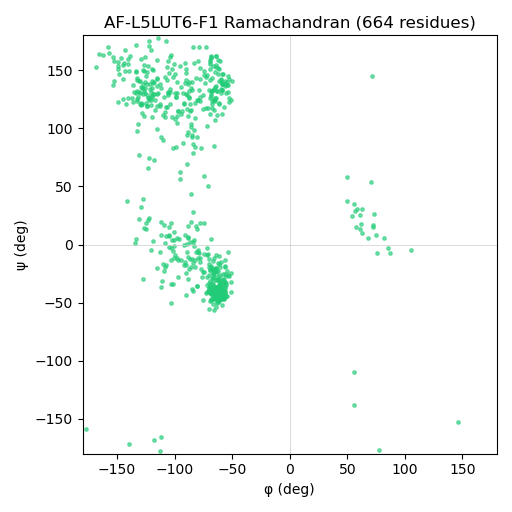P A 1 209 ? -12.878 -28.648 -15.045 1.00 97.06 209 ASP A O 1
ATOM 1664 N N . CYS A 1 210 ? -13.181 -27.993 -12.944 1.00 96.94 210 CYS A N 1
ATOM 1665 C CA . CYS A 1 210 ? -11.746 -27.876 -12.657 1.00 96.94 210 CYS A CA 1
ATOM 1666 C C . CYS A 1 210 ? -11.201 -29.195 -12.087 1.00 96.94 210 CYS A C 1
ATOM 1668 O O . CYS A 1 210 ? -11.354 -29.498 -10.902 1.00 96.94 210 CYS A O 1
ATOM 1670 N N . SER A 1 211 ? -10.527 -29.979 -12.929 1.00 94.12 211 SER A N 1
ATOM 1671 C CA . SER A 1 211 ? -10.080 -31.346 -12.610 1.00 94.12 211 SER A CA 1
ATOM 1672 C C . SER A 1 211 ? -9.032 -31.478 -11.491 1.00 94.12 211 SER A C 1
ATOM 1674 O O . SER A 1 211 ? -8.927 -32.553 -10.897 1.00 94.12 211 SER A O 1
ATOM 1676 N N . GLN A 1 212 ? -8.280 -30.414 -11.183 1.00 95.50 212 GLN A N 1
ATOM 1677 C CA . GLN A 1 212 ? -7.204 -30.404 -10.173 1.00 95.50 212 GLN A CA 1
ATOM 1678 C C . GLN A 1 212 ? -7.579 -29.700 -8.856 1.00 95.50 212 GLN A C 1
ATOM 1680 O O . GLN A 1 212 ? -6.721 -29.486 -7.998 1.00 95.50 212 GLN A O 1
ATOM 1685 N N . VAL A 1 213 ? -8.849 -29.321 -8.692 1.00 96.19 213 VAL A N 1
ATOM 1686 C CA . VAL A 1 213 ? -9.374 -28.758 -7.441 1.00 96.19 213 VAL A CA 1
ATOM 1687 C C . VAL A 1 213 ? -9.899 -29.889 -6.563 1.00 96.19 213 VAL A C 1
ATOM 1689 O O . VAL A 1 213 ? -10.686 -30.719 -7.022 1.00 96.19 213 VAL A O 1
ATOM 1692 N N . THR A 1 214 ? -9.477 -29.910 -5.300 1.00 96.69 214 THR A N 1
ATOM 1693 C CA . THR A 1 214 ? -9.776 -30.974 -4.330 1.00 96.69 214 THR A CA 1
ATOM 1694 C C . THR A 1 214 ? -10.482 -30.427 -3.092 1.00 96.69 214 THR A C 1
ATOM 1696 O O . THR A 1 214 ? -10.588 -29.216 -2.903 1.00 96.69 214 THR A O 1
ATOM 1699 N N . ASP A 1 215 ? -10.904 -31.305 -2.178 1.00 95.62 215 ASP A N 1
ATOM 1700 C CA . ASP A 1 215 ? -11.452 -30.915 -0.865 1.00 95.62 215 ASP A CA 1
ATOM 1701 C C . ASP A 1 215 ? -10.565 -29.924 -0.087 1.00 95.62 215 ASP A C 1
ATOM 1703 O O . ASP A 1 215 ? -11.056 -29.137 0.730 1.00 95.62 215 ASP A O 1
ATOM 1707 N N . LYS A 1 216 ? -9.253 -29.892 -0.358 1.00 94.94 216 LYS A N 1
ATOM 1708 C CA . LYS A 1 216 ? -8.329 -28.935 0.259 1.00 94.94 216 LYS A CA 1
ATOM 1709 C C . LYS A 1 216 ? -8.700 -27.483 -0.057 1.00 94.94 216 LYS A C 1
ATOM 1711 O O . LYS A 1 216 ? -8.508 -26.632 0.819 1.00 94.94 216 LYS A O 1
ATOM 1716 N N . CYS A 1 217 ? -9.273 -27.177 -1.227 1.00 94.88 217 CYS A N 1
ATOM 1717 C CA . CYS A 1 217 ? -9.680 -25.810 -1.574 1.00 94.88 217 CYS A CA 1
ATOM 1718 C C . CYS A 1 217 ? -10.713 -25.236 -0.593 1.00 94.88 217 CYS A C 1
ATOM 1720 O O . CYS A 1 217 ? -10.676 -24.046 -0.276 1.00 94.88 217 CYS A O 1
ATOM 1722 N N . LEU A 1 218 ? -11.598 -26.081 -0.051 1.00 94.06 218 LEU A N 1
ATOM 1723 C CA . LEU A 1 218 ? -12.645 -25.685 0.895 1.00 94.06 218 LEU A CA 1
ATOM 1724 C C . LEU A 1 218 ? -12.050 -25.094 2.177 1.00 94.06 218 LEU A C 1
ATOM 1726 O O . LEU A 1 218 ? -12.582 -24.136 2.732 1.00 94.06 218 LEU A O 1
ATOM 1730 N N . SER A 1 219 ? -10.899 -25.605 2.625 1.00 90.25 219 SER A N 1
ATOM 1731 C CA . SER A 1 219 ? -10.189 -25.067 3.793 1.00 90.25 219 SER A CA 1
ATOM 1732 C C . SER A 1 219 ? -9.715 -23.624 3.594 1.00 90.25 219 SER A C 1
ATOM 1734 O O . SER A 1 219 ? -9.651 -22.854 4.553 1.00 90.25 219 SER A O 1
ATOM 1736 N N . PHE A 1 220 ? -9.424 -23.238 2.351 1.00 92.94 220 PHE A N 1
ATOM 1737 C CA . PHE A 1 220 ? -8.969 -21.900 2.003 1.00 92.94 220 PHE A CA 1
ATOM 1738 C C . PHE A 1 220 ? -10.130 -20.912 1.909 1.00 92.94 220 PHE A C 1
ATOM 1740 O O . PHE A 1 220 ? -9.990 -19.787 2.379 1.00 92.94 220 PHE A O 1
ATOM 1747 N N . PHE A 1 221 ? -11.304 -21.332 1.429 1.00 91.19 221 PHE A N 1
ATOM 1748 C CA . PHE A 1 221 ? -12.489 -20.464 1.394 1.00 91.19 221 PHE A CA 1
ATOM 1749 C C . PHE A 1 221 ? -12.972 -20.014 2.774 1.00 91.19 221 PHE A C 1
ATOM 1751 O O . PHE A 1 221 ? -13.536 -18.931 2.886 1.00 91.19 221 PHE A O 1
ATOM 1758 N N . LYS A 1 222 ? -12.638 -20.750 3.844 1.00 84.12 222 LYS A N 1
ATOM 1759 C CA . LYS A 1 222 ? -12.884 -20.337 5.244 1.00 84.12 222 LYS A CA 1
ATOM 1760 C C . LYS A 1 222 ? -12.252 -18.986 5.603 1.00 84.12 222 LYS A C 1
ATOM 1762 O O . LYS A 1 222 ? -12.583 -18.393 6.623 1.00 84.12 222 LYS A O 1
ATOM 1767 N N . ARG A 1 223 ? -11.286 -18.527 4.806 1.00 85.69 223 ARG A N 1
ATOM 1768 C CA . ARG A 1 223 ? -10.571 -17.259 4.984 1.00 85.69 223 ARG A CA 1
ATOM 1769 C C . ARG A 1 223 ? -11.335 -16.058 4.425 1.00 85.69 223 ARG A C 1
ATOM 1771 O O . ARG A 1 223 ? -11.003 -14.934 4.798 1.00 85.69 223 ARG A O 1
ATOM 1778 N N . CYS A 1 224 ? -12.300 -16.281 3.536 1.00 83.06 224 CYS A N 1
ATOM 1779 C CA . CYS A 1 224 ? -13.087 -15.233 2.896 1.00 83.06 224 CYS A CA 1
ATOM 1780 C C . CYS A 1 224 ? -14.327 -14.918 3.729 1.00 83.06 224 CYS A C 1
ATOM 1782 O O . CYS A 1 224 ? -15.202 -15.765 3.873 1.00 83.06 224 CYS A O 1
ATOM 1784 N N . GLY A 1 225 ? -14.421 -13.692 4.245 1.00 75.62 225 GLY A N 1
ATOM 1785 C CA . GLY A 1 225 ? -15.581 -13.261 5.035 1.00 75.62 225 GLY A CA 1
ATOM 1786 C C . GLY A 1 225 ? -16.838 -12.984 4.203 1.00 75.62 225 GLY A C 1
ATOM 1787 O O . GLY A 1 225 ? -17.939 -13.077 4.728 1.00 75.62 225 GLY A O 1
ATOM 1788 N N . ASN A 1 226 ? -16.675 -12.677 2.910 1.00 80.38 226 ASN A N 1
ATOM 1789 C CA . ASN A 1 226 ? -17.758 -12.218 2.031 1.00 80.38 226 ASN A CA 1
ATOM 1790 C C . ASN A 1 226 ? -18.204 -13.254 0.986 1.00 80.38 226 ASN A C 1
ATOM 1792 O O . ASN A 1 226 ? -19.083 -12.959 0.175 1.00 80.38 226 ASN A O 1
ATOM 1796 N N . ILE A 1 227 ? -17.613 -14.457 0.984 1.00 88.38 227 ILE A N 1
ATOM 1797 C CA . ILE A 1 227 ? -17.943 -15.488 -0.003 1.00 88.38 227 ILE A CA 1
ATOM 1798 C C . ILE A 1 227 ? -19.375 -15.989 0.229 1.00 88.38 227 ILE A C 1
ATOM 1800 O O . ILE A 1 227 ? -19.712 -16.484 1.301 1.00 88.38 227 ILE A O 1
ATOM 1804 N N . CYS A 1 228 ? -20.231 -15.851 -0.781 1.00 86.25 228 CYS A N 1
ATOM 1805 C CA . CYS A 1 228 ? -21.630 -16.276 -0.737 1.00 86.25 228 CYS A CA 1
ATOM 1806 C C . CYS A 1 228 ? -21.936 -17.399 -1.733 1.00 86.25 228 CYS A C 1
ATOM 1808 O O . CYS A 1 228 ? -22.907 -18.132 -1.547 1.00 86.25 228 CYS A O 1
ATOM 1810 N N . GLN A 1 229 ? -21.103 -17.572 -2.763 1.00 93.25 229 GLN A N 1
ATOM 1811 C CA . GLN A 1 229 ? -21.298 -18.598 -3.782 1.00 93.25 229 GLN A CA 1
ATOM 1812 C C . GLN A 1 229 ? -19.974 -19.247 -4.187 1.00 93.25 229 GLN A C 1
ATOM 1814 O O . GLN A 1 229 ? -19.037 -18.572 -4.617 1.00 93.25 229 GLN A O 1
ATOM 1819 N N . ILE A 1 230 ? -19.927 -20.577 -4.101 1.00 95.38 230 ILE A N 1
ATOM 1820 C CA . ILE A 1 230 ? -18.821 -21.403 -4.589 1.00 95.38 230 ILE A CA 1
ATOM 1821 C C . ILE A 1 230 ? -19.423 -22.489 -5.485 1.00 95.38 230 ILE A C 1
ATOM 1823 O O . ILE A 1 230 ? -20.166 -23.349 -5.012 1.00 95.38 230 ILE A O 1
ATOM 1827 N N . ASP A 1 231 ? -19.128 -22.448 -6.782 1.00 95.50 231 ASP A N 1
ATOM 1828 C CA . ASP A 1 231 ? -19.574 -23.465 -7.742 1.00 95.50 231 ASP A CA 1
ATOM 1829 C C . ASP A 1 231 ? -18.455 -24.483 -7.991 1.00 95.50 231 ASP A C 1
ATOM 1831 O O . ASP A 1 231 ? -17.485 -24.185 -8.686 1.00 95.50 231 ASP A O 1
ATOM 1835 N N . LEU A 1 232 ? -18.604 -25.677 -7.411 1.00 95.69 232 LEU A N 1
ATOM 1836 C CA . LEU A 1 232 ? -17.687 -26.823 -7.533 1.00 95.69 232 LEU A CA 1
ATOM 1837 C C . LEU A 1 232 ? -18.322 -27.989 -8.309 1.00 95.69 232 LEU A C 1
ATOM 1839 O O . LEU A 1 232 ? -17.914 -29.143 -8.165 1.00 95.69 232 LEU A O 1
ATOM 1843 N N . ARG A 1 233 ? -19.378 -27.729 -9.094 1.00 94.56 233 ARG A N 1
ATOM 1844 C CA . ARG A 1 233 ? -20.044 -28.788 -9.866 1.00 94.56 233 ARG A CA 1
ATOM 1845 C C . ARG A 1 233 ? -19.058 -29.433 -10.834 1.00 94.56 233 ARG A C 1
ATOM 1847 O O . ARG A 1 233 ? -18.273 -28.743 -11.473 1.00 94.56 233 ARG A O 1
ATOM 1854 N N . TYR A 1 234 ? -19.144 -30.752 -10.970 1.00 95.44 234 TYR A N 1
ATOM 1855 C CA . TYR A 1 234 ? -18.288 -31.533 -11.868 1.00 95.44 234 TYR A CA 1
ATOM 1856 C C . TYR A 1 234 ? -16.780 -31.474 -11.540 1.00 95.44 234 TYR A C 1
ATOM 1858 O O . TYR A 1 234 ? -15.969 -31.862 -12.372 1.00 95.44 234 TYR A O 1
ATOM 1866 N N . CYS A 1 235 ? -16.383 -31.060 -10.329 1.00 96.25 235 CYS A N 1
ATOM 1867 C CA . CYS A 1 235 ? -15.010 -31.235 -9.842 1.00 96.25 235 CYS A CA 1
ATOM 1868 C C . CYS A 1 235 ? -14.836 -32.658 -9.277 1.00 96.25 235 CYS A C 1
ATOM 1870 O O . CYS A 1 235 ? -15.377 -32.949 -8.210 1.00 96.25 235 CYS A O 1
ATOM 1872 N N . PRO A 1 236 ? -14.092 -33.563 -9.941 1.00 92.25 236 PRO A N 1
ATOM 1873 C CA . PRO A 1 236 ? -14.075 -34.985 -9.586 1.00 92.25 236 PRO A CA 1
ATOM 1874 C C . PRO A 1 236 ? -13.390 -35.286 -8.246 1.00 92.25 236 PRO A C 1
ATOM 1876 O O . PRO A 1 236 ? -13.643 -36.333 -7.657 1.00 92.25 236 PRO A O 1
ATOM 1879 N N . GLN A 1 237 ? -12.518 -34.391 -7.771 1.00 95.19 237 GLN A N 1
ATOM 1880 C CA . GLN A 1 237 ? -11.754 -34.558 -6.528 1.00 95.19 237 GLN A CA 1
ATOM 1881 C C . GLN A 1 237 ? -12.352 -33.783 -5.340 1.00 95.19 237 GLN A C 1
ATOM 1883 O O . GLN A 1 237 ? -11.769 -33.780 -4.256 1.00 95.19 237 GLN A O 1
ATOM 1888 N N . VAL A 1 238 ? -13.508 -33.135 -5.532 1.00 95.94 238 VAL A N 1
ATOM 1889 C CA . VAL A 1 238 ? -14.292 -32.524 -4.454 1.00 95.94 238 VAL A CA 1
ATOM 1890 C C . VAL A 1 238 ? -15.380 -33.509 -4.047 1.00 95.94 238 VAL A C 1
ATOM 1892 O O . VAL A 1 238 ? -16.269 -33.845 -4.832 1.00 95.94 238 VAL A O 1
ATOM 1895 N N . THR A 1 239 ? -15.305 -34.003 -2.818 1.00 95.00 239 THR A N 1
ATOM 1896 C CA . THR A 1 239 ? -16.198 -35.037 -2.309 1.00 95.00 239 THR A CA 1
ATOM 1897 C C . THR A 1 239 ? -17.370 -34.436 -1.542 1.00 95.00 239 THR A C 1
ATOM 1899 O O . THR A 1 239 ? -17.283 -33.373 -0.925 1.00 95.00 239 THR A O 1
ATOM 1902 N N . LYS A 1 240 ? -18.491 -35.167 -1.510 1.00 92.81 240 LYS A N 1
ATOM 1903 C CA . LYS A 1 240 ? -19.649 -34.803 -0.681 1.00 92.81 240 LYS A CA 1
ATOM 1904 C C . LYS A 1 240 ? -19.264 -34.651 0.800 1.00 92.81 240 LYS A C 1
ATOM 1906 O O . LYS A 1 240 ? -19.709 -33.705 1.439 1.00 92.81 240 LYS A O 1
ATOM 1911 N N . ALA A 1 241 ? -18.418 -35.548 1.314 1.00 92.06 241 ALA A N 1
ATOM 1912 C CA . ALA A 1 241 ? -17.953 -35.512 2.700 1.00 92.06 241 ALA A CA 1
ATOM 1913 C C . ALA A 1 241 ? -17.123 -34.249 2.997 1.00 92.06 241 ALA A C 1
ATOM 1915 O O . ALA A 1 241 ? -17.338 -33.605 4.023 1.00 92.06 241 ALA A O 1
ATOM 1916 N N . GLY A 1 242 ? -16.235 -33.849 2.077 1.00 92.19 242 GLY A N 1
ATOM 1917 C CA . GLY A 1 242 ? -15.481 -32.598 2.180 1.00 92.19 242 GLY A CA 1
ATOM 1918 C C . GLY A 1 242 ? -16.392 -31.370 2.238 1.00 92.19 242 GLY A C 1
ATOM 1919 O O . GLY A 1 242 ? -16.208 -30.497 3.092 1.00 92.19 242 GLY A O 1
ATOM 1920 N N . CYS A 1 243 ? -17.429 -31.322 1.395 1.00 91.38 243 CYS A N 1
ATOM 1921 C CA . CYS A 1 243 ? -18.434 -30.256 1.427 1.00 91.38 243 CYS A CA 1
ATOM 1922 C C . CYS A 1 243 ? -19.245 -30.235 2.734 1.00 91.38 243 CYS A C 1
ATOM 1924 O O . CYS A 1 243 ? -19.435 -29.165 3.309 1.00 91.38 243 CYS A O 1
ATOM 1926 N N . GLU A 1 244 ? -19.709 -31.387 3.224 1.00 90.81 244 GLU A N 1
ATOM 1927 C CA . GLU A 1 244 ? -20.457 -31.485 4.488 1.00 90.81 244 GLU A CA 1
ATOM 1928 C C . GLU A 1 244 ? -19.611 -31.025 5.683 1.00 90.81 244 GLU A C 1
ATOM 1930 O O . GLU A 1 244 ? -20.086 -30.245 6.512 1.00 90.81 244 GLU A O 1
ATOM 1935 N N . GLN A 1 245 ? -18.336 -31.423 5.735 1.00 89.19 245 GLN A N 1
ATOM 1936 C CA . GLN A 1 245 ? -17.398 -30.958 6.756 1.00 89.19 245 GLN A CA 1
ATOM 1937 C C . GLN A 1 245 ? -17.182 -29.441 6.678 1.00 89.19 245 GLN A C 1
ATOM 1939 O O . GLN A 1 245 ? -17.203 -28.754 7.700 1.00 89.19 245 GLN A O 1
ATOM 1944 N N . PHE A 1 246 ? -17.004 -28.896 5.473 1.00 88.88 246 PHE A N 1
ATOM 1945 C CA . PHE A 1 246 ? -16.872 -27.455 5.270 1.00 88.88 246 PHE A CA 1
ATOM 1946 C C . PHE A 1 246 ? -18.095 -26.685 5.789 1.00 88.88 246 PHE A C 1
ATOM 1948 O O . PHE A 1 246 ? -17.930 -25.701 6.510 1.00 88.88 246 PHE A O 1
ATOM 1955 N N . ILE A 1 247 ? -19.308 -27.157 5.488 1.00 85.81 247 ILE A N 1
ATOM 1956 C CA . ILE A 1 247 ? -20.561 -26.551 5.963 1.00 85.81 247 ILE A CA 1
ATOM 1957 C C . ILE A 1 247 ? -20.651 -26.605 7.492 1.00 85.81 247 ILE A C 1
ATOM 1959 O O . ILE A 1 247 ? -20.945 -25.587 8.123 1.00 85.81 247 ILE A O 1
ATOM 1963 N N . ALA A 1 248 ? -20.358 -27.760 8.097 1.00 84.56 248 ALA A N 1
ATOM 1964 C CA . ALA A 1 248 ? -20.385 -27.925 9.549 1.00 84.56 248 ALA A CA 1
ATOM 1965 C C . ALA A 1 248 ? -19.422 -26.951 10.249 1.00 84.56 248 ALA A C 1
ATOM 1967 O O . ALA A 1 248 ? -19.801 -26.262 11.196 1.00 84.56 248 ALA A O 1
ATOM 1968 N N . GLU A 1 249 ? -18.194 -26.825 9.746 1.00 79.56 249 GLU A N 1
ATOM 1969 C CA . GLU A 1 249 ? -17.201 -25.907 10.306 1.00 79.56 249 GLU A CA 1
ATOM 1970 C C . GLU A 1 249 ? -17.561 -24.427 10.106 1.00 79.56 249 GLU A C 1
ATOM 1972 O O . GLU A 1 249 ? -17.311 -23.606 10.992 1.00 79.56 249 GLU A O 1
ATOM 1977 N N . MET A 1 250 ? -18.165 -24.063 8.970 1.00 73.56 250 MET A N 1
ATOM 1978 C CA . MET A 1 250 ? -18.651 -22.696 8.744 1.00 73.56 250 MET A CA 1
ATOM 1979 C C . MET A 1 250 ? -19.798 -22.338 9.691 1.00 73.56 250 MET A C 1
ATOM 1981 O O . MET A 1 250 ? -19.802 -21.236 10.240 1.00 73.56 250 MET A O 1
ATOM 1985 N N . SER A 1 251 ? -20.699 -23.283 9.973 1.00 72.94 251 SER A N 1
ATOM 1986 C CA . SER A 1 251 ? -21.757 -23.104 10.973 1.00 72.94 251 SER A CA 1
ATOM 1987 C C . SER A 1 251 ? -21.187 -22.882 12.377 1.00 72.94 251 SER A C 1
ATOM 1989 O O . SER A 1 251 ? -21.621 -21.968 13.072 1.00 72.94 251 SER A O 1
ATOM 1991 N N . VAL A 1 252 ? -20.183 -23.664 12.791 1.00 72.44 252 VAL A N 1
ATOM 1992 C CA . VAL A 1 252 ? -19.527 -23.502 14.104 1.00 72.44 252 VAL A CA 1
ATOM 1993 C C . VAL A 1 252 ? -18.814 -22.152 14.211 1.00 72.44 252 VAL A C 1
ATOM 1995 O O . VAL A 1 252 ? -18.881 -21.497 15.252 1.00 72.44 252 VAL A O 1
ATOM 1998 N N . ASN A 1 253 ? -18.153 -21.700 13.142 1.00 64.69 253 ASN A N 1
ATOM 1999 C CA . ASN A 1 253 ? -17.505 -20.388 13.118 1.00 64.69 253 ASN A CA 1
ATOM 2000 C C . ASN A 1 253 ? -18.515 -19.237 13.237 1.00 64.69 253 ASN A C 1
ATOM 2002 O O . ASN A 1 253 ? -18.235 -18.285 13.966 1.00 64.69 253 ASN A O 1
ATOM 2006 N N . ALA A 1 254 ? -19.674 -19.335 12.577 1.00 66.50 254 ALA A N 1
ATOM 2007 C CA . ALA A 1 254 ? -20.753 -18.355 12.704 1.00 66.50 254 ALA A CA 1
ATOM 2008 C C . ALA A 1 254 ? -21.293 -18.299 14.142 1.00 66.50 254 ALA A C 1
ATOM 2010 O O . ALA A 1 254 ? -21.309 -17.225 14.740 1.00 66.50 254 ALA A O 1
ATOM 2011 N N . SER A 1 255 ? -21.611 -19.452 14.743 1.00 71.12 255 SER A N 1
ATOM 2012 C CA . SER A 1 255 ? -22.064 -19.523 16.140 1.00 71.12 255 SER A CA 1
ATOM 2013 C C . SER A 1 255 ? -21.018 -18.999 17.128 1.00 71.12 255 SER A C 1
ATOM 2015 O O . SER A 1 255 ? -21.362 -18.343 18.106 1.00 71.12 255 SER A O 1
ATOM 2017 N N . ARG A 1 256 ? -19.723 -19.232 16.875 1.00 69.19 256 ARG A N 1
ATOM 2018 C CA . ARG A 1 256 ? -18.639 -18.678 17.703 1.00 69.19 256 ARG A CA 1
ATOM 2019 C C . ARG A 1 256 ? -18.555 -17.154 17.598 1.00 69.19 256 ARG A C 1
ATOM 2021 O O . ARG A 1 256 ? -18.292 -16.498 18.601 1.00 69.19 256 ARG A O 1
ATOM 2028 N N . GLN A 1 257 ? -18.746 -16.591 16.405 1.00 64.62 257 GLN A N 1
ATOM 2029 C CA . GLN A 1 257 ? -18.724 -15.141 16.209 1.00 64.62 257 GLN A CA 1
ATOM 2030 C C . GLN A 1 257 ? -19.949 -14.469 16.842 1.00 64.62 257 GLN A C 1
ATOM 2032 O O . GLN A 1 257 ? -19.812 -13.404 17.436 1.00 64.62 257 GLN A O 1
ATOM 2037 N N . GLU A 1 258 ? -21.112 -15.116 16.773 1.00 68.88 258 GLU A N 1
ATOM 2038 C CA . GLU A 1 258 ? -22.326 -14.690 17.474 1.00 68.88 258 GLU A CA 1
ATOM 2039 C C . GLU A 1 258 ? -22.136 -14.718 18.997 1.00 68.88 258 GLU A C 1
ATOM 2041 O O . GLU A 1 258 ? -22.427 -13.729 19.667 1.00 68.88 258 GLU A O 1
ATOM 2046 N N . ALA A 1 259 ? -21.554 -15.792 19.542 1.00 74.44 259 ALA A N 1
ATOM 2047 C CA . ALA A 1 259 ? -21.237 -15.885 20.967 1.00 74.44 259 ALA A CA 1
ATOM 2048 C C . ALA A 1 259 ? -20.262 -14.783 21.418 1.00 74.44 259 ALA A C 1
ATOM 2050 O O . ALA A 1 259 ? -20.475 -14.161 22.455 1.00 74.44 259 ALA A O 1
ATOM 2051 N N . LYS A 1 260 ? -19.230 -14.493 20.614 1.00 70.69 260 LYS A N 1
ATOM 2052 C CA . LYS A 1 260 ? -18.277 -13.412 20.901 1.00 70.69 260 LYS A CA 1
ATOM 2053 C C . LYS A 1 260 ? -18.939 -12.030 20.849 1.00 70.69 260 LYS A C 1
ATOM 2055 O O . LYS A 1 260 ? -18.627 -11.179 21.670 1.00 70.69 260 LYS A O 1
ATOM 2060 N N . LEU A 1 261 ? -19.855 -11.803 19.903 1.00 74.31 261 LEU A N 1
ATOM 2061 C CA . LEU A 1 261 ? -20.637 -10.565 19.848 1.00 74.31 261 LEU A CA 1
ATOM 2062 C C . LEU A 1 261 ? -21.500 -10.405 21.104 1.00 74.31 261 LEU A C 1
ATOM 2064 O O . LEU A 1 261 ? -21.513 -9.323 21.682 1.00 74.31 261 LEU A O 1
ATOM 2068 N N . MET A 1 262 ? -22.185 -11.470 21.537 1.00 79.25 262 MET A N 1
ATOM 2069 C CA . MET A 1 262 ? -22.963 -11.440 22.779 1.00 79.25 262 MET A CA 1
ATOM 2070 C C . MET A 1 262 ? -22.086 -11.086 23.984 1.00 79.25 262 MET A C 1
ATOM 2072 O O . MET A 1 262 ? -22.443 -10.181 24.729 1.00 79.25 262 MET A O 1
ATOM 2076 N N . GLU A 1 263 ? -20.919 -11.719 24.128 1.00 83.25 263 GLU A N 1
ATOM 2077 C CA . GLU A 1 263 ? -19.988 -11.462 25.238 1.00 83.25 263 GLU A CA 1
ATOM 2078 C C . GLU A 1 263 ? -19.517 -9.994 25.289 1.00 83.25 263 GLU A C 1
ATOM 2080 O O . GLU A 1 263 ? -19.558 -9.360 26.344 1.00 83.25 263 GLU A O 1
ATOM 2085 N N . GLU A 1 264 ? -19.134 -9.415 24.146 1.00 79.81 264 GLU A N 1
ATOM 2086 C CA . GLU A 1 264 ? -18.717 -8.005 24.062 1.00 79.81 264 GLU A CA 1
ATOM 2087 C C . GLU A 1 264 ? -19.886 -7.036 24.329 1.00 79.81 264 GLU A C 1
ATOM 2089 O O . GLU A 1 264 ? -19.720 -6.011 25.000 1.00 79.81 264 GLU A O 1
ATOM 2094 N N . CYS A 1 265 ? -21.092 -7.353 23.844 1.00 81.38 265 CYS A N 1
ATOM 2095 C CA . CYS A 1 265 ? -22.293 -6.571 24.139 1.00 81.38 265 CYS A CA 1
ATOM 2096 C C . CYS A 1 265 ? -22.648 -6.608 25.631 1.00 81.38 265 CYS A C 1
ATOM 2098 O O . CYS A 1 265 ? -22.958 -5.561 26.207 1.00 81.38 265 CYS A O 1
ATOM 2100 N N . ASP A 1 266 ? -22.570 -7.777 26.267 1.00 87.88 266 ASP A N 1
ATOM 2101 C CA . ASP A 1 266 ? -22.832 -7.943 27.698 1.00 87.88 266 ASP A CA 1
ATOM 2102 C C . ASP A 1 266 ? -21.834 -7.138 28.542 1.00 87.88 266 ASP A C 1
ATOM 2104 O O . ASP A 1 266 ? -22.236 -6.442 29.481 1.00 87.88 266 ASP A O 1
ATOM 2108 N N . LEU A 1 267 ? -20.555 -7.121 28.152 1.00 87.56 267 LEU A N 1
ATOM 2109 C CA . LEU A 1 267 ? -19.527 -6.304 28.800 1.00 87.56 267 LEU A CA 1
ATOM 2110 C C . LEU A 1 267 ? -19.833 -4.799 28.697 1.00 87.56 267 LEU A C 1
ATOM 2112 O O . LEU A 1 267 ? -19.739 -4.070 29.689 1.00 87.56 267 LEU A O 1
ATOM 2116 N N . LEU A 1 268 ? -20.241 -4.313 27.519 1.00 87.25 268 LEU A N 1
ATOM 2117 C CA . LEU A 1 268 ? -20.643 -2.911 27.334 1.00 87.25 268 LEU A CA 1
ATOM 2118 C C . LEU A 1 268 ? -21.850 -2.547 28.207 1.00 87.25 268 LEU A C 1
ATOM 2120 O O . LEU A 1 268 ? -21.872 -1.473 28.822 1.00 87.25 268 LEU A O 1
ATOM 2124 N N . ILE A 1 269 ? -22.839 -3.439 28.300 1.00 89.00 269 ILE A N 1
ATOM 2125 C CA . ILE A 1 269 ? -24.006 -3.264 29.172 1.00 89.00 269 ILE A CA 1
ATOM 2126 C C . ILE A 1 269 ? -23.562 -3.169 30.633 1.00 89.00 269 ILE A C 1
ATOM 2128 O O . ILE A 1 269 ? -24.020 -2.270 31.347 1.00 89.00 269 ILE A O 1
ATOM 2132 N N . GLU A 1 270 ? -22.655 -4.037 31.081 1.00 92.44 270 GLU A N 1
ATOM 2133 C CA . GLU A 1 270 ? -22.142 -4.019 32.450 1.00 92.44 270 GLU A CA 1
ATOM 2134 C C . GLU A 1 270 ? -21.435 -2.694 32.768 1.00 92.44 270 GLU A C 1
ATOM 2136 O O . GLU A 1 270 ? -21.749 -2.047 33.773 1.00 92.44 270 GLU A O 1
ATOM 2141 N N . ILE A 1 271 ? -20.563 -2.217 31.875 1.00 90.00 271 ILE A N 1
ATOM 2142 C CA . ILE A 1 271 ? -19.865 -0.931 32.027 1.00 90.00 271 ILE A CA 1
ATOM 2143 C C . ILE A 1 271 ? -20.869 0.225 32.140 1.00 90.00 271 ILE A C 1
ATOM 2145 O O . ILE A 1 271 ? -20.751 1.073 33.035 1.00 90.00 271 ILE A O 1
ATOM 2149 N N . ILE A 1 272 ? -21.890 0.267 31.277 1.00 89.06 272 ILE A N 1
ATOM 2150 C CA . ILE A 1 272 ? -22.939 1.300 31.320 1.00 89.06 272 ILE A CA 1
ATOM 2151 C C . ILE A 1 272 ? -23.704 1.235 32.648 1.00 89.06 272 ILE A C 1
ATOM 2153 O O . ILE A 1 272 ? -23.951 2.271 33.278 1.00 89.06 272 ILE A O 1
ATOM 2157 N N . GLN A 1 273 ? -24.052 0.036 33.119 1.00 91.81 273 GLN A N 1
ATOM 2158 C CA . GLN A 1 273 ? -24.748 -0.147 34.391 1.00 91.81 273 GLN A CA 1
ATOM 2159 C C . GLN A 1 273 ? -23.896 0.292 35.587 1.00 91.81 273 GLN A C 1
ATOM 2161 O O . GLN A 1 273 ? -24.417 0.980 36.473 1.00 91.81 273 GLN A O 1
ATOM 2166 N N . GLN A 1 274 ? -22.602 -0.032 35.605 1.00 91.88 274 GLN A N 1
ATOM 2167 C CA . GLN A 1 274 ? -21.667 0.408 36.643 1.00 91.88 274 GLN A CA 1
ATOM 2168 C C . GLN A 1 274 ? -21.534 1.938 36.659 1.00 91.88 274 GLN A C 1
ATOM 2170 O O . GLN A 1 274 ? -21.667 2.570 37.713 1.00 91.88 274 GLN A O 1
ATOM 2175 N N . ARG A 1 275 ? -21.356 2.572 35.491 1.00 89.94 275 ARG A N 1
ATOM 2176 C CA . ARG A 1 275 ? -21.273 4.041 35.375 1.00 89.94 275 ARG A CA 1
ATOM 2177 C C . ARG A 1 275 ? -22.563 4.722 35.820 1.00 89.94 275 ARG A C 1
ATOM 2179 O O . ARG A 1 275 ? -22.493 5.720 36.540 1.00 89.94 275 ARG A O 1
ATOM 2186 N N . ARG A 1 276 ? -23.729 4.158 35.483 1.00 90.38 276 ARG A N 1
ATOM 2187 C CA . ARG A 1 276 ? -25.038 4.623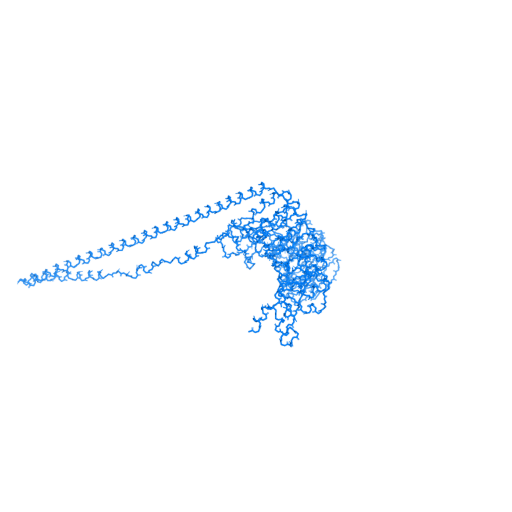 35.974 1.00 90.38 276 ARG A CA 1
ATOM 2188 C C . ARG A 1 276 ? -25.097 4.629 37.501 1.00 90.38 276 ARG A C 1
ATOM 2190 O O . ARG A 1 276 ? -25.566 5.613 38.071 1.00 90.38 276 ARG A O 1
ATOM 2197 N N . GLN A 1 277 ? -24.620 3.572 38.165 1.00 91.69 277 GLN A N 1
ATOM 2198 C CA . GLN A 1 277 ? -24.602 3.522 39.632 1.00 91.69 277 GLN A CA 1
ATOM 2199 C C . GLN A 1 277 ? -23.683 4.597 40.220 1.00 91.69 277 GLN A C 1
ATOM 2201 O O . GLN A 1 277 ? -24.123 5.348 41.086 1.00 91.69 277 GLN A O 1
ATOM 2206 N N . ILE A 1 278 ? -22.456 4.736 39.706 1.00 88.94 278 ILE A N 1
ATOM 2207 C CA . ILE A 1 278 ? -21.477 5.729 40.189 1.00 88.94 278 ILE A CA 1
ATOM 2208 C C . ILE A 1 278 ? -21.989 7.168 40.027 1.00 88.94 278 ILE A C 1
ATOM 2210 O O . ILE A 1 278 ? -21.837 7.996 40.924 1.00 88.94 278 ILE A O 1
ATOM 2214 N N . ILE A 1 279 ? -22.583 7.502 38.881 1.00 85.75 279 ILE A N 1
ATOM 2215 C CA . ILE A 1 279 ? -23.139 8.845 38.656 1.00 85.75 279 ILE A CA 1
ATOM 2216 C C . ILE A 1 279 ? -24.366 9.052 39.555 1.00 85.75 279 ILE A C 1
ATOM 2218 O O . ILE A 1 279 ? -24.508 10.100 40.187 1.00 85.75 279 ILE A O 1
ATOM 2222 N N . GLY A 1 280 ? -25.224 8.035 39.672 1.00 86.06 280 GLY A N 1
ATOM 2223 C CA . GLY A 1 280 ? -26.412 8.072 40.518 1.00 86.06 280 GLY A CA 1
ATOM 2224 C C . GLY A 1 280 ? -26.102 8.280 42.003 1.00 86.06 280 GLY A C 1
ATOM 2225 O O . GLY A 1 280 ? -26.807 9.047 42.665 1.00 86.06 280 GLY A O 1
ATOM 2226 N N . THR A 1 281 ? -25.052 7.650 42.540 1.00 88.56 281 THR A N 1
ATOM 2227 C CA . THR A 1 281 ? -24.624 7.856 43.934 1.00 88.56 281 THR A CA 1
ATOM 2228 C C . THR A 1 281 ? -24.118 9.276 44.155 1.00 88.56 281 THR A C 1
ATOM 2230 O O . THR A 1 281 ? -24.596 9.932 45.079 1.00 88.56 281 THR A O 1
ATOM 2233 N N . LYS A 1 282 ? -23.277 9.812 43.260 1.00 83.44 282 LYS A N 1
ATOM 2234 C CA . LYS A 1 282 ? -22.793 11.204 43.344 1.00 83.44 282 LYS A CA 1
ATOM 2235 C C . LYS A 1 282 ? -23.930 12.230 43.351 1.00 83.44 282 LYS A C 1
ATOM 2237 O O . LYS A 1 282 ? -23.910 13.168 44.147 1.00 83.44 282 LYS A O 1
ATOM 2242 N N . ILE A 1 283 ? -24.951 12.039 42.510 1.00 81.19 283 ILE A N 1
ATOM 2243 C CA . ILE A 1 283 ? -26.138 12.912 42.482 1.00 81.19 283 ILE A CA 1
ATOM 2244 C C . ILE A 1 283 ? -26.888 12.849 43.822 1.00 81.19 283 ILE A C 1
ATOM 2246 O O . ILE A 1 283 ? -27.269 13.887 44.373 1.00 81.19 283 ILE A O 1
ATOM 2250 N N . LYS A 1 284 ? -27.086 11.643 44.374 1.00 85.50 284 LYS A N 1
ATOM 2251 C CA . LYS A 1 284 ? -27.754 11.449 45.672 1.00 85.50 284 LYS A CA 1
ATOM 2252 C C . LYS A 1 284 ? -26.968 12.084 46.819 1.00 85.50 284 LYS A C 1
ATOM 2254 O O . LYS A 1 284 ? -27.562 12.801 47.620 1.00 85.50 284 LYS A O 1
ATOM 2259 N N . GLU A 1 285 ? -25.658 11.874 46.882 1.00 83.12 285 GLU A N 1
ATOM 2260 C CA . GLU A 1 285 ? -24.774 12.464 47.896 1.00 83.12 285 GLU A CA 1
ATOM 2261 C C . GLU A 1 285 ? -24.789 13.995 47.836 1.00 83.12 285 GLU A C 1
ATOM 2263 O O . GLU A 1 285 ? -24.990 14.653 48.861 1.00 83.12 285 GLU A O 1
ATOM 2268 N N . GLY A 1 286 ? -24.684 14.568 46.631 1.00 78.75 286 GLY A N 1
ATOM 2269 C CA . GLY A 1 286 ? -24.791 16.012 46.417 1.00 78.75 286 GLY A CA 1
ATOM 2270 C C . GLY A 1 286 ? -26.133 16.578 46.892 1.00 78.75 286 GLY A C 1
ATOM 2271 O O . GLY A 1 286 ? -26.171 17.607 47.573 1.00 78.75 286 GLY A O 1
ATOM 2272 N N . LYS A 1 287 ? -27.244 15.879 46.613 1.00 81.25 287 LYS A N 1
ATOM 2273 C CA . LYS A 1 287 ? -28.581 16.245 47.116 1.00 81.25 287 LYS A CA 1
ATOM 2274 C C . LYS A 1 287 ? -28.643 16.210 48.646 1.00 81.25 287 LYS A C 1
ATOM 2276 O O . LYS A 1 287 ? -29.128 17.166 49.249 1.00 81.25 287 LYS A O 1
ATOM 2281 N N . VAL A 1 288 ? -28.161 15.135 49.274 1.00 84.62 288 VAL A N 1
ATOM 2282 C CA . VAL A 1 288 ? -28.180 14.969 50.739 1.00 84.62 288 VAL A CA 1
ATOM 2283 C C . VAL A 1 288 ? -27.365 16.065 51.423 1.00 84.62 288 VAL A C 1
ATOM 2285 O O . VAL A 1 288 ? -27.852 16.692 52.365 1.00 84.62 288 VAL A O 1
ATOM 2288 N N . MET A 1 289 ? -26.157 16.351 50.932 1.00 79.81 289 MET A N 1
ATOM 2289 C CA . MET A 1 289 ? -25.296 17.388 51.504 1.00 79.81 289 MET A CA 1
ATOM 2290 C C . MET A 1 289 ? -25.954 18.776 51.433 1.00 79.81 289 MET A C 1
ATOM 2292 O O . MET A 1 289 ? -25.920 19.525 52.410 1.00 79.81 289 MET A O 1
ATOM 2296 N N . ARG A 1 290 ? -26.603 19.109 50.309 1.00 74.25 290 ARG A N 1
ATOM 2297 C CA . ARG A 1 290 ? -27.315 20.387 50.132 1.00 74.25 290 ARG A CA 1
ATOM 2298 C C . ARG A 1 290 ? -28.535 20.507 51.041 1.00 74.25 290 ARG A C 1
ATOM 2300 O O . ARG A 1 290 ? -28.672 21.520 51.723 1.00 74.25 290 ARG A O 1
ATOM 2307 N N . LEU A 1 291 ? -29.377 19.472 51.110 1.00 81.44 291 LEU A N 1
ATOM 2308 C CA . LEU A 1 291 ? -30.530 19.455 52.020 1.00 81.44 291 LEU A CA 1
ATOM 2309 C C .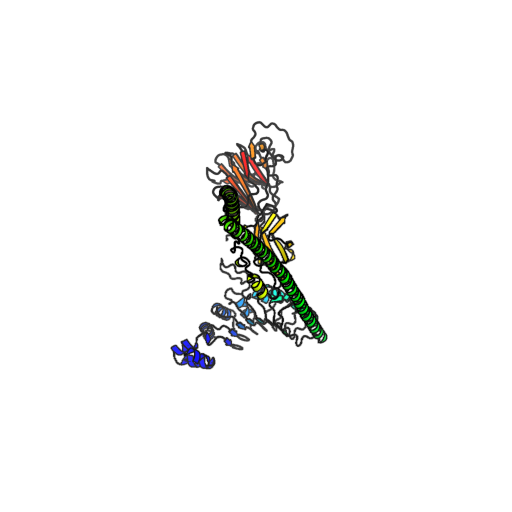 LEU A 1 291 ? -30.094 19.633 53.477 1.00 81.44 291 LEU A C 1
ATOM 2311 O O . LEU A 1 291 ? -30.741 20.362 54.225 1.00 81.44 291 LEU A O 1
ATOM 2315 N N . ARG A 1 292 ? -28.962 19.033 53.866 1.00 81.75 292 ARG A N 1
ATOM 2316 C CA . ARG A 1 292 ? -28.385 19.203 55.204 1.00 81.75 292 ARG A CA 1
ATOM 2317 C C . ARG A 1 292 ? -27.944 20.644 55.471 1.00 81.75 292 ARG A C 1
ATOM 2319 O O . ARG A 1 292 ? -28.258 21.172 56.534 1.00 81.75 292 ARG A O 1
ATOM 2326 N N . LYS A 1 293 ? -27.259 21.292 54.520 1.00 76.50 293 LYS A N 1
ATOM 2327 C CA . LYS A 1 293 ? -26.866 22.711 54.637 1.00 76.50 293 LYS A CA 1
ATOM 2328 C C . LYS A 1 293 ? -28.090 23.627 54.764 1.00 76.50 293 LYS A C 1
ATOM 2330 O O . LYS A 1 293 ? -28.113 24.479 55.647 1.00 76.50 293 LYS A O 1
ATOM 2335 N N . LEU A 1 294 ? -29.125 23.400 53.951 1.00 76.19 294 LEU A N 1
ATOM 2336 C CA . LEU A 1 294 ? -30.363 24.184 53.993 1.00 76.19 294 LEU A CA 1
ATOM 2337 C C . LEU A 1 294 ? -31.116 23.997 55.319 1.00 76.19 294 LEU A C 1
ATOM 2339 O O . LEU A 1 294 ? -31.546 24.971 55.931 1.00 76.19 294 LEU A O 1
ATOM 2343 N N . ALA A 1 295 ? -31.235 22.757 55.799 1.00 81.94 295 ALA A N 1
ATOM 2344 C CA . ALA A 1 295 ? -31.864 22.467 57.085 1.00 81.94 295 ALA A CA 1
ATOM 2345 C C . ALA A 1 295 ? -31.137 23.167 58.246 1.00 81.94 295 ALA A C 1
ATOM 2347 O O . ALA A 1 295 ? -31.790 23.735 59.122 1.00 81.94 295 ALA A O 1
ATOM 2348 N N . GLN A 1 296 ? -29.799 23.188 58.224 1.00 80.69 296 GLN A N 1
ATOM 2349 C CA . GLN A 1 296 ? -28.999 23.898 59.223 1.00 80.69 296 GLN A CA 1
ATOM 2350 C C . GLN A 1 296 ? -29.239 25.412 59.182 1.00 80.69 296 GLN A C 1
ATOM 2352 O O . GLN A 1 296 ? -29.387 26.039 60.229 1.00 80.69 296 GLN A O 1
ATOM 2357 N N . GLN A 1 297 ? -29.317 26.003 57.988 1.00 75.00 297 GLN A N 1
ATOM 2358 C CA . GLN A 1 297 ? -29.621 27.428 57.836 1.00 75.00 297 GLN A CA 1
ATOM 2359 C C . GLN A 1 297 ? -31.018 27.766 58.368 1.00 75.00 297 GLN A C 1
ATOM 2361 O O . GLN A 1 297 ? -31.158 28.706 59.146 1.00 75.00 297 GLN A O 1
ATOM 2366 N N . ILE A 1 298 ? -32.036 26.965 58.034 1.00 80.44 298 ILE A N 1
ATOM 2367 C CA . ILE A 1 298 ? -33.401 27.147 58.556 1.00 80.44 298 ILE A CA 1
ATOM 2368 C C . ILE A 1 298 ? -33.411 27.077 60.088 1.00 80.44 298 ILE A C 1
ATOM 2370 O O . ILE A 1 298 ? -34.066 27.900 60.729 1.00 80.44 298 ILE A O 1
ATOM 2374 N N . ALA A 1 299 ? -32.687 26.125 60.684 1.00 82.31 299 ALA A N 1
ATOM 2375 C CA . ALA A 1 299 ? -32.581 26.008 62.137 1.00 82.31 299 ALA A CA 1
ATOM 2376 C C . ALA A 1 299 ? -31.947 27.261 62.770 1.00 82.31 299 ALA A C 1
ATOM 2378 O O . ALA A 1 299 ? -32.480 27.790 63.746 1.00 82.31 299 ALA A O 1
ATOM 2379 N N . ASN A 1 300 ? -30.872 27.783 62.174 1.00 78.19 300 ASN A N 1
ATOM 2380 C CA . ASN A 1 300 ? -30.211 29.004 62.641 1.00 78.19 300 ASN A CA 1
ATOM 2381 C C . ASN A 1 300 ? -31.137 30.233 62.538 1.00 78.19 300 ASN A C 1
ATOM 2383 O O . ASN A 1 300 ? -31.215 31.023 63.480 1.00 78.19 300 ASN A O 1
ATOM 2387 N N . CYS A 1 301 ? -31.885 30.371 61.436 1.00 77.81 301 CYS A N 1
ATOM 2388 C CA . CYS A 1 301 ? -32.867 31.446 61.261 1.00 77.81 301 CYS A CA 1
ATOM 2389 C C . CYS A 1 301 ? -33.980 31.374 62.311 1.00 77.81 301 CYS A C 1
ATOM 2391 O O . CYS A 1 301 ? -34.294 32.385 62.936 1.00 77.81 301 CYS A O 1
ATOM 2393 N N . LYS A 1 302 ? -34.547 30.182 62.548 1.00 81.31 302 LYS A N 1
ATOM 2394 C CA . LYS A 1 302 ? -35.577 29.978 63.580 1.00 81.31 302 LYS A CA 1
ATOM 2395 C C . LYS A 1 302 ? -35.080 30.401 64.959 1.00 81.31 302 LYS A C 1
ATOM 2397 O O . LYS A 1 302 ? -35.753 31.170 65.637 1.00 81.31 302 LYS A O 1
ATOM 2402 N N . GLN A 1 303 ? -33.868 29.986 65.327 1.00 81.31 303 GLN A N 1
ATOM 2403 C CA . GLN A 1 303 ? -33.269 30.363 66.605 1.00 81.31 303 GLN A CA 1
ATOM 2404 C C . GLN A 1 303 ? -33.056 31.883 66.723 1.00 81.31 303 GLN A C 1
ATOM 2406 O O . GLN A 1 303 ? -33.239 32.457 67.796 1.00 81.31 303 GLN A O 1
ATOM 2411 N N . CYS A 1 304 ? -32.676 32.555 65.634 1.00 80.25 304 CYS A N 1
ATOM 2412 C CA . CYS A 1 304 ? -32.543 34.011 65.618 1.00 80.25 304 CYS A CA 1
ATOM 2413 C C . CYS A 1 304 ? -33.896 34.715 65.809 1.00 80.25 304 CYS A C 1
ATOM 2415 O O . CYS A 1 304 ? -33.990 35.649 66.607 1.00 80.25 304 CYS A O 1
ATOM 2417 N N . ILE A 1 305 ? -34.949 34.239 65.136 1.00 80.19 305 ILE A N 1
ATOM 2418 C CA . ILE A 1 305 ? -36.314 34.764 65.283 1.00 80.19 305 ILE A CA 1
ATOM 2419 C C . ILE A 1 305 ? -36.795 34.614 66.730 1.00 80.19 305 ILE A C 1
ATOM 2421 O O . ILE A 1 305 ? -37.277 35.584 67.309 1.00 80.19 305 ILE A O 1
ATOM 2425 N N . GLU A 1 306 ? -36.608 33.444 67.345 1.00 83.94 306 GLU A N 1
ATOM 2426 C CA . GLU A 1 306 ? -36.986 33.198 68.745 1.00 83.94 306 GLU A CA 1
ATOM 2427 C C . GLU A 1 306 ? -36.255 34.135 69.717 1.00 83.94 306 GLU A C 1
ATOM 2429 O O . GLU A 1 306 ? -36.874 34.732 70.602 1.00 83.94 306 GLU A O 1
ATOM 2434 N N . ARG A 1 307 ? -34.940 34.326 69.534 1.00 81.19 307 ARG A N 1
ATOM 2435 C CA . ARG A 1 307 ? -34.145 35.260 70.351 1.00 81.19 307 ARG A CA 1
ATOM 2436 C C . ARG A 1 307 ? -34.618 36.705 70.191 1.00 81.19 307 ARG A C 1
ATOM 2438 O O . ARG A 1 307 ? -34.715 37.419 71.187 1.00 81.19 307 ARG A O 1
ATOM 2445 N N . SER A 1 308 ? -34.930 37.123 68.966 1.00 81.69 308 SER A N 1
ATOM 2446 C CA . SER A 1 308 ? -35.457 38.460 68.675 1.00 81.69 308 SER A CA 1
ATOM 2447 C C . SER A 1 308 ? -36.851 38.667 69.273 1.00 81.69 308 SER A C 1
ATOM 2449 O O . SER A 1 308 ? -37.092 39.695 69.897 1.00 81.69 308 SER A O 1
ATOM 2451 N N . ALA A 1 309 ? -37.744 37.678 69.181 1.00 85.00 309 ALA A N 1
ATOM 2452 C CA . ALA A 1 309 ? -39.068 37.727 69.806 1.00 85.00 309 ALA A CA 1
ATOM 2453 C C . ALA A 1 309 ? -38.975 37.843 71.338 1.00 85.00 309 ALA A C 1
ATOM 2455 O O . ALA A 1 309 ? -39.684 38.642 71.949 1.00 85.00 309 ALA A O 1
ATOM 2456 N N . SER A 1 310 ? -38.047 37.107 71.960 1.00 86.25 310 SER A N 1
ATOM 2457 C CA . SER A 1 310 ? -37.771 37.224 73.397 1.00 86.25 310 SER A CA 1
ATOM 2458 C C . SER A 1 310 ? -37.259 38.620 73.779 1.00 86.25 310 SER A C 1
ATOM 2460 O O . SER A 1 310 ? -37.702 39.177 74.782 1.00 86.25 310 SER A O 1
ATOM 2462 N N . LEU A 1 311 ? -36.371 39.212 72.972 1.00 86.38 311 LEU A N 1
ATOM 2463 C CA . LEU A 1 311 ? -35.880 40.580 73.174 1.00 86.38 311 LEU A CA 1
ATOM 2464 C C . LEU A 1 311 ? -36.991 41.628 73.057 1.00 86.38 311 LEU A C 1
ATOM 2466 O O . LEU A 1 311 ? -37.040 42.543 73.877 1.00 86.38 311 LEU A O 1
ATOM 2470 N N . ILE A 1 312 ? -37.891 41.481 72.082 1.00 86.50 312 ILE A N 1
ATOM 2471 C CA . ILE A 1 312 ? -39.054 42.364 71.914 1.00 86.50 312 ILE A CA 1
ATOM 2472 C C . ILE A 1 312 ? -39.950 42.291 73.153 1.00 86.50 312 ILE A C 1
ATOM 2474 O O . ILE A 1 312 ? -40.265 43.325 73.733 1.00 86.50 312 ILE A O 1
ATOM 2478 N N . SER A 1 313 ? -40.273 41.085 73.628 1.00 87.69 313 SER A N 1
ATOM 2479 C CA . SER A 1 313 ? -41.091 40.908 74.835 1.00 87.69 313 SER A CA 1
ATOM 2480 C C . SER A 1 313 ? -40.439 41.518 76.088 1.00 87.69 313 SER A C 1
ATOM 2482 O O . SER A 1 313 ? -41.118 42.135 76.910 1.00 87.69 313 SER A O 1
ATOM 2484 N N . GLN A 1 314 ? -39.111 41.415 76.221 1.00 86.25 314 GLN A N 1
ATOM 2485 C CA . GLN A 1 314 ? -38.366 42.072 77.303 1.00 86.25 314 GLN A CA 1
ATOM 2486 C C . GLN A 1 314 ? -38.442 43.601 77.204 1.00 86.25 314 GLN A C 1
ATOM 2488 O O . GLN A 1 314 ? -38.658 44.260 78.220 1.00 86.25 314 GLN A O 1
ATOM 2493 N N . ALA A 1 315 ? -38.328 44.162 75.998 1.00 86.00 315 ALA A N 1
ATOM 2494 C CA . ALA A 1 315 ? -38.479 45.597 75.770 1.00 86.00 315 ALA A CA 1
ATOM 2495 C C . ALA A 1 315 ? -39.893 46.097 76.094 1.00 86.00 315 ALA A C 1
ATOM 2497 O O . ALA A 1 315 ? -40.040 47.099 76.793 1.00 86.00 315 ALA A O 1
ATOM 2498 N N . GLU A 1 316 ? -40.928 45.370 75.670 1.00 87.81 316 GLU A N 1
ATOM 2499 C CA . GLU A 1 316 ? -42.327 45.676 75.993 1.00 87.81 316 GLU A CA 1
ATOM 2500 C C . GLU A 1 316 ? -42.595 45.665 77.502 1.00 87.81 316 GLU A C 1
ATOM 2502 O O . GLU A 1 316 ? -43.341 46.504 78.008 1.00 87.81 316 GLU A O 1
ATOM 2507 N N . HIS A 1 317 ? -41.979 44.737 78.239 1.00 86.56 317 HIS A N 1
ATOM 2508 C CA . HIS A 1 317 ? -42.091 44.700 79.695 1.00 86.56 317 HIS A CA 1
ATOM 2509 C C . HIS A 1 317 ? -41.370 45.885 80.349 1.00 86.56 317 HIS A C 1
ATOM 2511 O O . HIS A 1 317 ? -41.900 46.485 81.283 1.00 86.56 317 HIS A O 1
ATOM 2517 N N . SER A 1 318 ? -40.181 46.255 79.864 1.00 86.38 318 SER A N 1
ATOM 2518 C CA . SER A 1 318 ? -39.435 47.409 80.381 1.00 86.38 318 SER A CA 1
ATOM 2519 C C . SER A 1 318 ? -40.171 48.734 80.194 1.00 86.38 318 SER A C 1
ATOM 2521 O O . SER A 1 318 ? -40.036 49.605 81.045 1.00 86.38 318 SER A O 1
ATOM 2523 N N . LEU A 1 319 ? -40.995 48.886 79.152 1.00 84.31 319 LEU A N 1
ATOM 2524 C CA . LEU A 1 319 ? -41.829 50.084 78.957 1.00 84.31 319 LEU A CA 1
ATOM 2525 C C . LEU A 1 319 ? -42.857 50.315 80.079 1.00 84.31 319 LEU A C 1
ATOM 2527 O O . LEU A 1 319 ? -43.403 51.409 80.180 1.00 84.31 319 LEU A O 1
ATOM 2531 N N . LYS A 1 320 ? -43.129 49.305 80.914 1.00 86.38 320 LYS A N 1
ATOM 2532 C CA . LYS A 1 320 ? -44.052 49.384 82.058 1.00 86.38 320 LYS A CA 1
ATOM 2533 C C . LYS A 1 320 ? -43.340 49.628 83.399 1.00 86.38 320 LYS A C 1
ATOM 2535 O O . LYS A 1 320 ? -43.985 49.551 84.441 1.00 86.38 320 LYS A O 1
ATOM 2540 N N . GLU A 1 321 ? -42.023 49.849 83.397 1.00 85.19 321 GLU A N 1
ATOM 2541 C CA . GLU A 1 321 ? -41.228 50.069 84.612 1.00 85.19 321 GLU A CA 1
ATOM 2542 C C . GLU A 1 321 ? -41.415 51.499 85.142 1.00 85.19 321 GLU A C 1
ATOM 2544 O O . GLU A 1 321 ? -41.215 52.471 84.416 1.00 85.19 321 GLU A O 1
ATOM 2549 N N . ASN A 1 322 ? -41.780 51.627 86.421 1.00 82.38 322 ASN A N 1
ATOM 2550 C CA . ASN A 1 322 ? -42.090 52.921 87.044 1.00 82.38 322 ASN A CA 1
ATOM 2551 C C . ASN A 1 322 ? -40.853 53.588 87.680 1.00 82.38 322 ASN A C 1
ATOM 2553 O O . ASN A 1 322 ? -40.859 54.794 87.946 1.00 82.38 322 ASN A O 1
ATOM 2557 N N . ASP A 1 323 ? -39.787 52.820 87.930 1.00 90.00 323 ASP A N 1
ATOM 2558 C CA . ASP A 1 323 ? -38.506 53.329 88.428 1.00 90.00 323 ASP A CA 1
ATOM 2559 C C . ASP A 1 323 ? -37.616 53.796 87.265 1.00 90.00 323 ASP A C 1
ATOM 2561 O O . ASP A 1 323 ? -37.153 53.008 86.438 1.00 90.00 323 ASP A O 1
ATOM 2565 N N . HIS A 1 324 ? -37.327 55.098 87.239 1.00 84.88 324 HIS A N 1
ATOM 2566 C CA . HIS A 1 324 ? -36.573 55.745 86.168 1.00 84.88 324 HIS A CA 1
ATOM 2567 C C . HIS A 1 324 ? -35.114 55.263 86.087 1.00 84.88 324 HIS A C 1
ATOM 2569 O O . HIS A 1 324 ? -34.570 55.134 84.987 1.00 84.88 324 HIS A O 1
ATOM 2575 N N . ALA A 1 325 ? -34.469 54.967 87.220 1.00 85.56 325 ALA A N 1
ATOM 2576 C CA . ALA A 1 325 ? -33.082 54.503 87.240 1.00 85.56 325 ALA A CA 1
ATOM 2577 C C . ALA A 1 325 ? -32.983 53.059 86.729 1.00 85.56 325 ALA A C 1
ATOM 2579 O O . ALA A 1 325 ? -32.115 52.729 85.913 1.00 85.56 325 ALA A O 1
ATOM 2580 N N . ARG A 1 326 ? -33.927 52.211 87.149 1.00 84.75 326 ARG A N 1
ATOM 2581 C CA . ARG A 1 326 ? -34.020 50.812 86.712 1.00 84.75 326 ARG A CA 1
ATOM 2582 C C . ARG A 1 326 ? -34.418 50.690 85.242 1.00 84.75 326 ARG A C 1
ATOM 2584 O O . ARG A 1 326 ? -33.874 49.842 84.525 1.00 84.75 326 ARG A O 1
ATOM 2591 N N . PHE A 1 327 ? -35.306 51.566 84.775 1.00 87.88 327 PHE A N 1
ATOM 2592 C CA . PHE A 1 327 ? -35.662 51.687 83.366 1.00 87.88 327 PHE A CA 1
ATOM 2593 C C . PHE A 1 327 ? -34.433 52.008 82.509 1.00 87.88 327 PHE A C 1
ATOM 2595 O O . PHE A 1 327 ? -34.141 51.267 81.573 1.00 87.88 327 PHE A O 1
ATOM 2602 N N . LEU A 1 328 ? -33.660 53.044 82.861 1.00 85.38 328 LEU A N 1
ATOM 2603 C CA . LEU A 1 328 ? -32.466 53.445 82.104 1.00 85.38 328 LEU A CA 1
ATOM 2604 C C . LEU A 1 328 ? -31.415 52.328 82.023 1.00 85.38 328 LEU A C 1
ATOM 2606 O O . LEU A 1 328 ? -30.830 52.103 80.961 1.00 85.38 328 LEU A O 1
ATOM 2610 N N . GLN A 1 329 ? -31.200 51.586 83.114 1.00 85.44 329 GLN A N 1
ATOM 2611 C CA . GLN A 1 329 ? -30.258 50.463 83.130 1.00 85.44 329 GLN A CA 1
ATOM 2612 C C . GLN A 1 329 ? -30.729 49.297 82.245 1.00 85.44 329 GLN A C 1
ATOM 2614 O O . GLN A 1 329 ? -29.931 48.716 81.504 1.00 85.44 329 GLN A O 1
ATOM 2619 N N . THR A 1 330 ? -32.025 48.981 82.274 1.00 85.38 330 THR A N 1
ATOM 2620 C CA . THR A 1 330 ? -32.607 47.895 81.469 1.00 85.38 330 THR A CA 1
ATOM 2621 C C . THR A 1 330 ? -32.675 48.269 79.986 1.00 85.38 330 THR A C 1
ATOM 2623 O O . THR A 1 330 ? -32.307 47.466 79.128 1.00 85.38 330 THR A O 1
ATOM 2626 N N . ALA A 1 331 ? -33.038 49.515 79.671 1.00 85.31 331 ALA A N 1
ATOM 2627 C CA . ALA A 1 331 ? -33.060 50.053 78.313 1.00 85.31 331 ALA A CA 1
ATOM 2628 C C . ALA A 1 331 ? -31.666 50.047 77.667 1.00 85.31 331 ALA A C 1
ATOM 2630 O O . ALA A 1 331 ? -31.531 49.681 76.497 1.00 85.31 331 ALA A O 1
ATOM 2631 N N . LYS A 1 332 ? -30.611 50.375 78.428 1.00 86.75 332 LYS A N 1
ATOM 2632 C CA . LYS A 1 332 ? -29.223 50.281 77.948 1.00 86.75 332 LYS A CA 1
ATOM 2633 C C . LYS A 1 332 ? -28.839 48.839 77.592 1.00 86.75 332 LYS A C 1
ATOM 2635 O O . LYS A 1 332 ? -28.324 48.606 76.502 1.00 86.75 332 LYS A O 1
ATOM 2640 N N . ASN A 1 333 ? -29.157 47.872 78.457 1.00 86.88 333 ASN A N 1
ATOM 2641 C CA . ASN A 1 333 ? -28.890 46.450 78.202 1.00 86.88 333 ASN A CA 1
ATOM 2642 C C . ASN A 1 333 ? -29.634 45.935 76.956 1.00 86.88 333 ASN A C 1
ATOM 2644 O O . ASN A 1 333 ? -29.051 45.256 76.111 1.00 86.88 333 ASN A O 1
ATOM 2648 N N . ILE A 1 334 ? -30.908 46.305 76.801 1.00 86.94 334 ILE A N 1
ATOM 2649 C CA . ILE A 1 334 ? -31.700 45.957 75.616 1.00 86.94 334 ILE A CA 1
ATOM 2650 C C . ILE A 1 334 ? -31.089 46.583 74.360 1.00 86.94 334 ILE A C 1
ATOM 2652 O O . ILE A 1 334 ? -30.950 45.892 73.358 1.00 86.94 334 ILE A O 1
ATOM 2656 N N . THR A 1 335 ? -30.665 47.847 74.415 1.00 85.25 335 THR A N 1
ATOM 2657 C CA . THR A 1 335 ? -30.037 48.544 73.279 1.00 85.25 335 THR A CA 1
ATOM 2658 C C . THR A 1 335 ? -28.754 47.842 72.826 1.00 85.25 335 THR A C 1
ATOM 2660 O O . THR A 1 335 ? -28.561 47.609 71.632 1.00 85.25 335 THR A O 1
ATOM 2663 N N . GLU A 1 336 ? -27.906 47.423 73.768 1.00 85.94 336 GLU A N 1
ATOM 2664 C CA . GLU A 1 336 ? -26.701 46.635 73.476 1.00 85.94 336 GLU A CA 1
ATOM 2665 C C . GLU A 1 336 ? -27.059 45.282 72.840 1.00 85.94 336 GLU A C 1
ATOM 2667 O O . GLU A 1 336 ? -26.482 44.896 71.821 1.00 85.94 336 GLU A O 1
ATOM 2672 N N . ARG A 1 337 ? -28.068 44.577 73.368 1.00 85.25 337 ARG A N 1
ATOM 2673 C CA . ARG A 1 337 ? -28.505 43.280 72.823 1.00 85.25 337 ARG A CA 1
ATOM 2674 C C . ARG A 1 337 ? -29.182 43.393 71.458 1.00 85.25 337 ARG A C 1
ATOM 2676 O O . ARG A 1 337 ? -28.982 42.511 70.625 1.00 85.25 337 ARG A O 1
ATOM 2683 N N . VAL A 1 338 ? -29.927 44.465 71.199 1.00 83.88 338 VAL A N 1
ATOM 2684 C CA . VAL A 1 338 ? -30.505 44.777 69.883 1.00 83.88 338 VAL A CA 1
ATOM 2685 C C . VAL A 1 338 ? -29.398 45.089 68.880 1.00 83.88 338 VAL A C 1
ATOM 2687 O O . VAL A 1 338 ? -29.437 44.580 67.762 1.00 83.88 338 VAL A O 1
ATOM 2690 N N . SER A 1 339 ? -28.369 45.841 69.277 1.00 82.44 339 SER A N 1
ATOM 2691 C CA . SER A 1 339 ? -27.194 46.101 68.435 1.00 82.44 339 SER A CA 1
ATOM 2692 C C . SER A 1 339 ? -26.468 44.803 68.054 1.00 82.44 339 SER A C 1
ATOM 2694 O O . SER A 1 339 ? -26.242 44.541 66.871 1.00 82.44 339 SER A O 1
ATOM 2696 N N . MET A 1 340 ? -26.214 43.913 69.023 1.00 79.25 340 MET A N 1
ATOM 2697 C CA . MET A 1 340 ? -25.612 42.598 68.755 1.00 79.25 340 MET A CA 1
ATOM 2698 C C . MET A 1 340 ? -26.496 41.700 67.875 1.00 79.25 340 MET A C 1
ATOM 2700 O O . MET A 1 340 ? -25.986 40.999 66.997 1.00 79.25 340 MET A O 1
ATOM 2704 N N . ALA A 1 341 ? -27.816 41.709 68.085 1.00 75.00 341 ALA A N 1
ATOM 2705 C CA . ALA A 1 341 ? -28.760 40.954 67.261 1.00 75.00 341 ALA A CA 1
ATOM 2706 C C . ALA A 1 341 ? -28.806 41.486 65.818 1.00 75.00 341 ALA A C 1
ATOM 2708 O O . ALA A 1 341 ? -28.833 40.700 64.873 1.00 75.00 341 ALA A O 1
ATOM 2709 N N . THR A 1 342 ? -28.731 42.807 65.641 1.00 75.00 342 THR A N 1
ATOM 2710 C CA . THR A 1 342 ? -28.702 43.473 64.330 1.00 75.00 342 THR A CA 1
ATOM 2711 C C . THR A 1 342 ? -27.402 43.171 63.583 1.00 75.00 342 THR A C 1
ATOM 2713 O O . THR A 1 342 ? -27.443 42.829 62.402 1.00 75.00 342 THR A O 1
ATOM 2716 N N . ALA A 1 343 ? -26.260 43.188 64.277 1.00 70.75 343 ALA A N 1
ATOM 2717 C CA . ALA A 1 343 ? -24.974 42.769 63.716 1.00 70.75 343 ALA A CA 1
ATOM 2718 C C . ALA A 1 343 ? -24.973 41.279 63.321 1.00 70.75 343 ALA A C 1
ATOM 2720 O O . ALA A 1 343 ? -24.472 40.912 62.263 1.00 70.75 343 ALA A O 1
ATOM 2721 N N . SER A 1 344 ? -25.603 40.417 64.128 1.00 67.50 344 SER A N 1
ATOM 2722 C CA . SER A 1 344 ? -25.751 38.986 63.818 1.00 67.50 344 SER A CA 1
ATOM 2723 C C . SER A 1 344 ? -26.697 38.731 62.634 1.00 67.50 344 SER A C 1
ATOM 2725 O O . SER A 1 344 ? -26.493 37.787 61.876 1.00 67.50 344 SER A O 1
ATOM 2727 N N . SER A 1 345 ? -27.713 39.578 62.446 1.00 62.94 345 SER A N 1
ATOM 2728 C CA . SER A 1 345 ? -28.668 39.508 61.330 1.00 62.94 345 SER A CA 1
ATOM 2729 C C . SER A 1 345 ? -28.018 39.806 59.970 1.00 62.94 345 SER A C 1
ATOM 2731 O O . SER A 1 345 ? -28.368 39.188 58.968 1.00 62.94 345 SER A O 1
ATOM 2733 N N . GLN A 1 346 ? -26.997 40.672 59.926 1.00 58.88 346 GLN A N 1
ATOM 2734 C CA . GLN A 1 346 ? -26.211 40.913 58.704 1.00 58.88 346 GLN A CA 1
ATOM 2735 C C . GLN A 1 346 ? -25.401 39.680 58.255 1.00 58.88 346 GLN A C 1
ATOM 2737 O O . GLN A 1 346 ? -25.098 39.549 57.074 1.00 58.88 346 GLN A O 1
ATOM 2742 N N . VAL A 1 347 ? -25.121 38.739 59.167 1.00 57.25 347 VAL A N 1
ATOM 2743 C CA . VAL A 1 347 ? -24.468 37.440 58.890 1.00 57.25 347 VAL A CA 1
ATOM 2744 C C . VAL A 1 347 ? -25.485 36.352 58.486 1.00 57.25 347 VAL A C 1
ATOM 2746 O O . VAL A 1 347 ? -25.111 35.294 57.990 1.00 57.25 347 VAL A O 1
ATOM 2749 N N . LEU A 1 348 ? -26.787 36.604 58.667 1.00 55.59 348 LEU A N 1
ATOM 2750 C CA . LEU A 1 348 ? -27.891 35.705 58.296 1.00 55.59 348 LEU A CA 1
ATOM 2751 C C . LEU A 1 348 ? -28.407 35.921 56.865 1.00 55.59 348 LEU A C 1
ATOM 2753 O O . LEU A 1 348 ? -29.326 35.216 56.442 1.00 55.59 348 LEU A O 1
ATOM 2757 N N . ILE A 1 349 ? -27.826 36.862 56.112 1.00 53.75 349 ILE A N 1
ATOM 2758 C CA . ILE A 1 349 ? -28.093 36.998 54.678 1.00 53.75 349 ILE A CA 1
ATOM 2759 C C . ILE A 1 349 ? -27.643 35.688 54.015 1.00 53.75 349 ILE A C 1
ATOM 2761 O O . ILE A 1 349 ? -26.486 35.296 54.169 1.00 53.75 349 ILE A O 1
ATOM 2765 N N . PRO A 1 350 ? -28.536 34.967 53.317 1.00 51.84 350 PRO A N 1
ATOM 2766 C CA . PRO A 1 350 ? -28.187 33.680 52.750 1.00 51.84 350 PRO A CA 1
ATOM 2767 C C . PRO A 1 350 ? -27.111 33.864 51.675 1.00 51.84 350 PRO A C 1
ATOM 2769 O O . PRO A 1 350 ? -27.419 34.243 50.550 1.00 51.84 350 PRO A O 1
ATOM 2772 N N . GLU A 1 351 ? -25.869 33.471 51.963 1.00 49.44 351 GLU A N 1
ATOM 2773 C CA . GLU A 1 351 ? -24.920 33.031 50.931 1.00 49.44 351 GLU A CA 1
ATOM 2774 C C . GLU A 1 351 ? -25.366 31.664 50.379 1.00 49.44 351 GLU A C 1
ATOM 2776 O O . GLU A 1 351 ? -24.620 30.687 50.335 1.00 49.44 351 GLU A O 1
ATOM 2781 N N . ILE A 1 352 ? -26.633 31.536 49.985 1.00 53.41 352 ILE A N 1
ATOM 2782 C CA . ILE A 1 352 ? -27.017 30.461 49.083 1.00 53.41 352 ILE A CA 1
ATOM 2783 C C . ILE A 1 352 ? -26.702 31.021 47.709 1.00 53.41 352 ILE A C 1
ATOM 2785 O O . ILE A 1 352 ? -27.548 31.635 47.062 1.00 53.41 352 ILE A O 1
ATOM 2789 N N . ASN A 1 353 ? -25.452 30.851 47.286 1.00 49.50 353 ASN A N 1
ATOM 2790 C CA . ASN A 1 353 ? -25.092 31.056 45.897 1.00 49.50 353 ASN A CA 1
ATOM 2791 C C . ASN A 1 353 ? -25.818 29.978 45.077 1.00 49.50 353 ASN A C 1
ATOM 2793 O O . ASN A 1 353 ? -25.302 28.888 44.841 1.00 49.50 353 ASN A O 1
ATOM 2797 N N . LEU A 1 354 ? -27.074 30.253 44.722 1.00 48.81 354 LEU A N 1
ATOM 2798 C CA . LEU A 1 354 ? -27.909 29.375 43.909 1.00 48.81 354 LEU A CA 1
ATOM 2799 C C . LEU A 1 354 ? -27.340 29.211 42.493 1.00 48.81 354 LEU A C 1
ATOM 2801 O O . LEU A 1 354 ? -27.805 28.329 41.794 1.00 48.81 354 LEU A O 1
ATOM 2805 N N . ASN A 1 355 ? -26.319 29.973 42.080 1.00 48.41 355 ASN A N 1
ATOM 2806 C CA . ASN A 1 355 ? -25.626 29.738 40.807 1.00 48.41 355 ASN A CA 1
ATOM 2807 C C . ASN A 1 355 ? -24.739 28.481 40.814 1.00 48.41 355 ASN A C 1
ATOM 2809 O O . ASN A 1 355 ? -24.282 28.059 39.758 1.00 48.41 355 ASN A O 1
ATOM 2813 N N . ASP A 1 356 ? -24.531 27.847 41.971 1.00 48.72 356 ASP A N 1
ATOM 2814 C CA . ASP A 1 356 ? -23.941 26.504 42.084 1.00 48.72 356 ASP A CA 1
ATOM 2815 C C . ASP A 1 356 ? -25.017 25.405 41.886 1.00 48.72 356 ASP A C 1
ATOM 2817 O O . ASP A 1 356 ? -24.972 24.311 42.471 1.00 48.72 356 ASP A O 1
ATOM 2821 N N . THR A 1 357 ? -26.062 25.726 41.112 1.00 52.12 357 THR A N 1
ATOM 2822 C CA . THR A 1 357 ? -27.175 24.853 40.743 1.00 52.12 357 THR A CA 1
ATOM 2823 C C . THR A 1 357 ? -26.686 23.626 39.981 1.00 52.12 357 THR A C 1
ATOM 2825 O O . THR A 1 357 ? -25.637 23.609 39.340 1.00 52.12 357 THR A O 1
ATOM 2828 N N . PHE A 1 358 ? -27.507 22.572 40.003 1.00 52.53 358 PHE A N 1
ATOM 2829 C CA . PHE A 1 358 ? -27.380 21.426 39.093 1.00 52.53 358 PHE A CA 1
ATOM 2830 C C . PHE A 1 358 ? -27.340 21.821 37.600 1.00 52.53 358 PHE A C 1
ATOM 2832 O O . PHE A 1 358 ? -27.066 20.952 36.782 1.00 52.53 358 PHE A O 1
ATOM 2839 N N . ASP A 1 359 ? -27.553 23.092 37.244 1.00 50.66 359 ASP A N 1
ATOM 2840 C CA . ASP A 1 359 ? -27.445 23.612 35.878 1.00 50.66 359 ASP A CA 1
ATOM 2841 C C . ASP A 1 359 ? -26.031 23.449 35.292 1.00 50.66 359 ASP A C 1
ATOM 2843 O O . ASP A 1 359 ? -25.883 23.297 34.083 1.00 50.66 359 ASP A O 1
ATOM 2847 N N . THR A 1 360 ? -24.988 23.396 36.131 1.00 51.44 360 THR A N 1
ATOM 2848 C CA . THR A 1 360 ? -23.618 23.053 35.690 1.00 51.44 360 THR A CA 1
ATOM 2849 C C . THR A 1 360 ? -23.376 21.545 35.565 1.00 51.44 360 THR A C 1
ATOM 2851 O O . THR A 1 360 ? -22.393 21.125 34.957 1.00 51.44 360 THR A O 1
ATOM 2854 N N . PHE A 1 361 ? -24.272 20.707 36.094 1.00 58.38 361 PHE A N 1
ATOM 2855 C CA . PHE A 1 361 ? -24.216 19.250 35.978 1.00 58.38 361 PHE A CA 1
ATOM 2856 C C . PHE A 1 361 ? -25.086 18.788 34.800 1.00 58.38 361 PHE A C 1
ATOM 2858 O O . PHE A 1 361 ? -26.076 18.072 34.961 1.00 58.38 361 PHE A O 1
ATOM 2865 N N . ALA A 1 362 ? -24.717 19.225 33.597 1.00 64.19 362 ALA A N 1
ATOM 2866 C CA . ALA A 1 362 ? -25.341 18.763 32.367 1.00 64.19 362 ALA A CA 1
ATOM 2867 C C . ALA A 1 362 ? -24.841 17.349 32.035 1.00 64.19 362 ALA A C 1
ATOM 2869 O O . ALA A 1 362 ? -23.653 17.127 31.800 1.00 64.19 362 ALA A O 1
ATOM 2870 N N . LEU A 1 363 ? -25.756 16.378 32.029 1.00 71.62 363 LEU A N 1
ATOM 2871 C CA . LEU A 1 363 ? -25.477 15.038 31.520 1.00 71.62 363 LEU A CA 1
ATOM 2872 C C . LEU A 1 363 ? -25.584 15.069 29.994 1.00 71.62 363 LEU A C 1
ATOM 2874 O O . LEU A 1 363 ? -26.672 14.904 29.445 1.00 71.62 363 LEU A O 1
ATOM 2878 N N . ASP A 1 364 ? -24.461 15.299 29.322 1.00 80.06 364 ASP A N 1
ATOM 2879 C CA . ASP A 1 364 ? -24.359 15.167 27.871 1.00 80.06 364 ASP A CA 1
ATOM 2880 C C . ASP A 1 364 ? -23.721 13.820 27.518 1.00 80.06 364 ASP A C 1
ATOM 2882 O O . ASP A 1 364 ? -22.531 13.609 27.735 1.00 80.06 364 ASP A O 1
ATOM 2886 N N . PHE A 1 365 ? -24.537 12.907 26.990 1.00 84.19 365 PHE A N 1
ATOM 2887 C CA . PHE A 1 365 ? -24.100 11.600 26.491 1.00 84.19 365 PHE A CA 1
ATOM 2888 C C . PHE A 1 365 ? -24.080 11.545 24.958 1.00 84.19 365 PHE A C 1
ATOM 2890 O O . PHE A 1 365 ? -24.074 10.460 24.376 1.00 84.19 365 PHE A O 1
ATOM 2897 N N . SER A 1 366 ? -24.141 12.689 24.270 1.00 82.00 366 SER A N 1
ATOM 2898 C CA . SER A 1 366 ? -24.268 12.730 22.807 1.00 82.00 366 SER A CA 1
ATOM 2899 C C . SER A 1 366 ? -23.069 12.085 22.111 1.00 82.00 366 SER A C 1
ATOM 2901 O O . SER A 1 366 ? -23.235 11.395 21.105 1.00 82.00 366 SER A O 1
ATOM 2903 N N . ARG A 1 367 ? -21.859 12.257 22.662 1.00 81.62 367 ARG A N 1
ATOM 2904 C CA . ARG A 1 367 ? -20.634 11.633 22.142 1.00 81.62 367 ARG A CA 1
ATOM 2905 C C . ARG A 1 367 ? -20.673 10.116 22.306 1.00 81.62 367 ARG A C 1
ATOM 2907 O O . ARG A 1 367 ? -20.439 9.398 21.341 1.00 81.62 367 ARG A O 1
ATOM 2914 N N . GLU A 1 368 ? -20.968 9.633 23.506 1.00 85.19 368 GLU A N 1
ATOM 2915 C CA . GLU A 1 368 ? -21.031 8.208 23.839 1.00 85.19 368 GLU A CA 1
ATOM 2916 C C . GLU A 1 368 ? -22.137 7.511 23.050 1.00 85.19 368 GLU A C 1
ATOM 2918 O O . GLU A 1 368 ? -21.925 6.424 22.520 1.00 85.19 368 GLU A O 1
ATOM 2923 N N . LYS A 1 369 ? -23.296 8.161 22.900 1.00 80.81 369 LYS A N 1
ATOM 2924 C CA . LYS A 1 369 ? -24.396 7.654 22.080 1.00 80.81 369 LYS A CA 1
ATOM 2925 C C . LYS A 1 369 ? -23.975 7.503 20.622 1.00 80.81 369 LYS A C 1
ATOM 2927 O O . LYS A 1 369 ? -24.228 6.462 20.031 1.00 80.81 369 LYS A O 1
ATOM 2932 N N . LYS A 1 370 ? -23.276 8.496 20.068 1.00 76.94 370 LYS A N 1
ATOM 2933 C CA . LYS A 1 370 ? -22.750 8.427 18.701 1.00 76.94 370 LYS A CA 1
ATOM 2934 C C . LYS A 1 370 ? -21.709 7.314 18.538 1.00 76.94 370 LYS A C 1
ATOM 2936 O O . LYS A 1 370 ? -21.692 6.663 17.505 1.00 76.94 370 LYS A O 1
ATOM 2941 N N . LEU A 1 371 ? -20.872 7.067 19.549 1.00 77.50 371 LEU A N 1
ATOM 2942 C CA . LEU A 1 371 ? -19.930 5.940 19.543 1.00 77.50 371 LEU A CA 1
ATOM 2943 C C . LEU A 1 371 ? -20.658 4.586 19.537 1.00 77.50 371 LEU A C 1
ATOM 2945 O O . LEU A 1 371 ? -20.259 3.701 18.789 1.00 77.50 371 LEU A O 1
ATOM 2949 N N . LEU A 1 372 ? -21.735 4.441 20.317 1.00 79.50 372 LEU A N 1
ATOM 2950 C CA . LEU A 1 372 ? -22.556 3.224 20.339 1.00 79.50 372 LEU A CA 1
ATOM 2951 C C . LEU A 1 372 ? -23.372 3.035 19.049 1.00 79.50 372 LEU A C 1
ATOM 2953 O O . LEU A 1 372 ? -23.510 1.912 18.583 1.00 79.50 372 LEU A O 1
ATOM 2957 N N . GLU A 1 373 ? -23.895 4.110 18.453 1.00 76.19 373 GLU A N 1
ATOM 2958 C CA . GLU A 1 373 ? -24.608 4.070 17.162 1.00 76.19 373 GLU A CA 1
ATOM 2959 C C . GLU A 1 373 ? -23.675 3.703 15.990 1.00 76.19 373 GLU A C 1
ATOM 2961 O O . GLU A 1 373 ? -24.142 3.176 14.985 1.00 76.19 373 GLU A O 1
ATOM 2966 N N . CYS A 1 374 ? -22.368 3.949 16.124 1.00 67.75 374 CYS A N 1
ATOM 2967 C CA . CYS A 1 374 ? -21.341 3.573 15.149 1.00 67.75 374 CYS A CA 1
ATOM 2968 C C . CYS A 1 374 ? -20.712 2.188 15.406 1.00 67.75 374 CYS A C 1
ATOM 2970 O O . CYS A 1 374 ? -19.713 1.869 14.761 1.00 67.75 374 CYS A O 1
ATOM 2972 N N . LEU A 1 375 ? -21.231 1.384 16.347 1.00 66.81 375 LEU A N 1
ATOM 2973 C CA . LEU A 1 375 ? -20.762 0.008 16.546 1.00 66.81 375 LEU A CA 1
ATOM 2974 C C . LEU A 1 375 ? -21.047 -0.817 15.288 1.00 66.81 375 LEU A C 1
ATOM 2976 O O . LEU A 1 375 ? -22.198 -1.112 14.973 1.00 66.81 375 LEU A O 1
ATOM 2980 N N . ASP A 1 376 ? -19.981 -1.196 14.596 1.00 61.06 376 ASP A N 1
ATOM 2981 C CA . ASP A 1 376 ? -20.015 -2.025 13.396 1.00 61.06 376 ASP A CA 1
ATOM 2982 C C . ASP A 1 376 ? -18.952 -3.133 13.503 1.00 61.06 376 ASP A C 1
ATOM 2984 O O . ASP A 1 376 ? -18.144 -3.151 14.441 1.00 61.06 376 ASP A O 1
ATOM 2988 N N . TYR A 1 377 ? -18.947 -4.088 12.573 1.00 62.78 377 TYR A N 1
ATOM 2989 C CA . TYR A 1 377 ? -17.934 -5.146 12.554 1.00 62.78 377 TYR A CA 1
ATOM 2990 C C . TYR A 1 377 ? -16.522 -4.551 12.456 1.00 62.78 377 TYR A C 1
ATOM 2992 O O . TYR A 1 377 ? -16.261 -3.621 11.694 1.00 62.78 377 TYR A O 1
ATOM 3000 N N . LEU A 1 378 ? -15.579 -5.109 13.223 1.00 66.75 378 LEU A N 1
ATOM 3001 C CA . LEU A 1 378 ? -14.191 -4.658 13.180 1.00 66.75 378 LEU A CA 1
ATOM 3002 C C . LEU A 1 378 ? -13.630 -4.874 11.767 1.00 66.75 378 LEU A C 1
ATOM 3004 O O . LEU A 1 378 ? -13.569 -6.004 11.281 1.00 66.75 378 LEU A O 1
ATOM 3008 N N . THR A 1 379 ? -13.189 -3.798 11.122 1.00 67.31 379 THR A N 1
ATOM 3009 C CA . THR A 1 379 ? -12.445 -3.841 9.858 1.00 67.31 379 THR A CA 1
ATOM 3010 C C . THR A 1 379 ? -10.967 -3.574 10.097 1.00 67.31 379 THR A C 1
ATOM 3012 O O . THR A 1 379 ? -10.584 -3.022 11.131 1.00 67.31 379 THR A O 1
ATOM 3015 N N . ALA A 1 380 ? -10.113 -3.949 9.140 1.00 72.88 380 ALA A N 1
ATOM 3016 C CA . ALA A 1 380 ? -8.711 -3.536 9.172 1.00 72.88 380 ALA A CA 1
ATOM 3017 C C . ALA A 1 380 ? -8.614 -1.998 9.304 1.00 72.88 380 ALA A C 1
ATOM 3019 O O . ALA A 1 380 ? -9.463 -1.305 8.732 1.00 72.88 380 ALA A O 1
ATOM 3020 N N . PRO A 1 381 ? -7.610 -1.458 10.023 1.00 82.31 381 PRO A N 1
ATOM 3021 C CA . PRO A 1 381 ? -7.515 -0.020 10.254 1.00 82.31 381 PRO A CA 1
ATOM 3022 C C . PRO A 1 381 ? -7.344 0.744 8.945 1.00 82.31 381 PRO A C 1
ATOM 3024 O O . PRO A 1 381 ? -6.860 0.183 7.960 1.00 82.31 381 PRO A O 1
ATOM 3027 N N . ASN A 1 382 ? -7.669 2.035 8.932 1.00 82.56 382 ASN A N 1
ATOM 3028 C CA . ASN A 1 382 ? -7.366 2.875 7.775 1.00 82.56 382 ASN A CA 1
ATOM 3029 C C . ASN A 1 382 ? -5.849 2.889 7.482 1.00 82.56 382 ASN A C 1
ATOM 3031 O O . ASN A 1 382 ? -5.044 2.789 8.413 1.00 82.56 382 ASN A O 1
ATOM 3035 N N . PRO A 1 383 ? -5.436 2.996 6.202 1.00 86.19 383 PRO A N 1
ATOM 3036 C CA . PRO A 1 383 ? -4.028 3.121 5.844 1.00 86.19 383 PRO A CA 1
ATOM 3037 C C . PRO A 1 383 ? -3.348 4.265 6.618 1.00 86.19 383 PRO A C 1
ATOM 3039 O O . PRO A 1 383 ? -3.827 5.399 6.549 1.00 86.19 383 PRO A O 1
ATOM 3042 N N . PRO A 1 384 ? -2.235 4.010 7.329 1.00 92.88 384 PRO A N 1
ATOM 3043 C CA . PRO A 1 384 ? -1.485 5.081 7.968 1.00 92.88 384 PRO A CA 1
ATOM 3044 C C . PRO A 1 384 ? -0.806 5.953 6.906 1.00 92.88 384 PRO A C 1
ATOM 3046 O O . PRO A 1 384 ? -0.515 5.498 5.799 1.00 92.88 384 PRO A O 1
ATOM 3049 N N . THR A 1 385 ? -0.522 7.208 7.240 1.00 94.38 385 THR A N 1
ATOM 3050 C CA . THR A 1 385 ? 0.135 8.162 6.332 1.00 94.38 385 THR A CA 1
ATOM 3051 C C . THR A 1 385 ? 1.500 8.551 6.881 1.00 94.38 385 THR A C 1
ATOM 3053 O O . THR A 1 385 ? 1.577 9.116 7.970 1.00 94.38 385 THR A O 1
ATOM 3056 N N . ILE A 1 386 ? 2.577 8.268 6.139 1.00 95.81 386 ILE A N 1
ATOM 3057 C CA . ILE A 1 386 ? 3.935 8.710 6.495 1.00 95.81 386 ILE A CA 1
ATOM 3058 C C . ILE A 1 386 ? 4.014 10.232 6.341 1.00 95.81 386 ILE A C 1
ATOM 3060 O O . ILE A 1 386 ? 3.632 10.783 5.310 1.00 95.81 386 ILE A O 1
ATOM 3064 N N . ARG A 1 387 ? 4.504 10.907 7.379 1.00 95.25 387 ARG A N 1
ATOM 3065 C CA . ARG A 1 387 ? 4.678 12.361 7.445 1.00 95.25 387 ARG A CA 1
ATOM 3066 C C . ARG A 1 387 ? 6.148 12.678 7.190 1.00 95.25 387 ARG A C 1
ATOM 3068 O O . ARG A 1 387 ? 6.930 12.789 8.134 1.00 95.25 387 ARG A O 1
ATOM 3075 N N . GLU A 1 388 ? 6.542 12.743 5.918 1.00 90.38 388 GLU A N 1
ATOM 3076 C CA . GLU A 1 388 ? 7.943 12.959 5.516 1.00 90.38 388 GLU A CA 1
ATOM 3077 C C . GLU A 1 388 ? 8.531 14.237 6.135 1.00 90.38 388 GLU A C 1
ATOM 3079 O O . GLU A 1 388 ? 9.692 14.251 6.529 1.00 90.38 388 GLU A O 1
ATOM 3084 N N . GLU A 1 389 ? 7.713 15.271 6.333 1.00 90.06 389 GLU A N 1
ATOM 3085 C CA . GLU A 1 389 ? 8.108 16.538 6.951 1.00 90.06 389 GLU A CA 1
ATOM 3086 C C . GLU A 1 389 ? 8.439 16.440 8.448 1.00 90.06 389 GLU A C 1
ATOM 3088 O O . GLU A 1 389 ? 9.083 17.333 8.995 1.00 90.06 389 GLU A O 1
ATOM 3093 N N . LEU A 1 390 ? 7.995 15.374 9.118 1.00 93.06 390 LEU A N 1
ATOM 3094 C CA . LEU A 1 390 ? 8.323 15.086 10.517 1.00 93.06 390 LEU A CA 1
ATOM 3095 C C . LEU A 1 390 ? 9.465 14.071 10.642 1.00 93.06 390 LEU A C 1
ATOM 3097 O O . LEU A 1 390 ? 9.985 13.862 11.737 1.00 93.06 390 LEU A O 1
ATOM 3101 N N . CYS A 1 391 ? 9.844 13.416 9.543 1.00 94.81 391 CYS A N 1
ATOM 3102 C CA . CYS A 1 391 ? 10.902 12.419 9.547 1.00 94.81 391 CYS A CA 1
ATOM 3103 C C . CYS A 1 391 ? 12.271 13.084 9.716 1.00 94.81 391 CYS A C 1
ATOM 3105 O O . CYS A 1 391 ? 12.532 14.173 9.208 1.00 94.81 391 CYS A O 1
ATOM 3107 N N . THR A 1 392 ? 13.177 12.404 10.415 1.00 94.44 392 THR A N 1
ATOM 3108 C CA . THR A 1 392 ? 14.554 12.877 10.608 1.00 94.44 392 THR A CA 1
ATOM 3109 C C . THR A 1 392 ? 15.540 11.823 10.138 1.00 94.44 392 THR A C 1
ATOM 3111 O O . THR A 1 392 ? 15.293 10.627 10.277 1.00 94.44 392 THR A O 1
ATOM 3114 N N . ALA A 1 393 ? 16.662 12.260 9.573 1.00 92.50 393 ALA A N 1
ATOM 3115 C CA . ALA A 1 393 ? 17.706 11.373 9.083 1.00 92.50 393 ALA A CA 1
ATOM 3116 C C . ALA A 1 393 ? 19.076 11.799 9.611 1.00 92.50 393 ALA A C 1
ATOM 3118 O O . ALA A 1 393 ? 19.398 12.988 9.677 1.00 92.50 393 ALA A O 1
ATOM 3119 N N . SER A 1 394 ? 19.885 10.808 9.962 1.00 92.00 394 SER A N 1
ATOM 3120 C CA . SER A 1 394 ? 21.320 10.928 10.189 1.00 92.00 394 SER A CA 1
ATOM 3121 C C . SER A 1 394 ? 22.069 10.169 9.083 1.00 92.00 394 SER A C 1
ATOM 3123 O O . SER A 1 394 ? 21.488 9.857 8.043 1.00 92.00 394 SER A O 1
ATOM 3125 N N . TYR A 1 395 ? 23.364 9.908 9.257 1.00 91.06 395 TYR A N 1
ATOM 3126 C CA . TYR A 1 395 ? 24.142 9.149 8.276 1.00 91.06 395 TYR A CA 1
ATOM 3127 C C . TYR A 1 395 ? 23.882 7.636 8.342 1.00 91.06 395 TYR A C 1
ATOM 3129 O O . TYR A 1 395 ? 24.134 6.959 7.358 1.00 91.06 395 TYR A O 1
ATOM 3137 N N . ASP A 1 396 ? 23.372 7.107 9.455 1.00 92.88 396 ASP A N 1
ATOM 3138 C CA . ASP A 1 396 ? 23.118 5.672 9.649 1.00 92.88 396 ASP A CA 1
ATOM 3139 C C . ASP A 1 396 ? 21.743 5.370 10.267 1.00 92.88 396 ASP A C 1
ATOM 3141 O O . ASP A 1 396 ? 21.399 4.208 10.507 1.00 92.88 396 ASP A O 1
ATOM 3145 N N . THR A 1 397 ? 20.935 6.402 10.522 1.00 95.19 397 THR A N 1
ATOM 3146 C CA . THR A 1 397 ? 19.591 6.258 11.085 1.00 95.19 397 THR A CA 1
ATOM 3147 C C . THR A 1 397 ? 18.554 7.091 10.349 1.00 95.19 397 THR A C 1
ATOM 3149 O O . THR A 1 397 ? 18.841 8.182 9.855 1.00 95.19 397 THR A O 1
ATOM 3152 N N . ILE A 1 398 ? 17.320 6.590 10.312 1.00 96.75 398 ILE A N 1
ATOM 3153 C CA . ILE A 1 398 ? 16.141 7.339 9.867 1.00 96.75 398 ILE A CA 1
ATOM 3154 C C . ILE A 1 398 ? 15.030 7.121 10.892 1.00 96.75 398 ILE A C 1
ATOM 3156 O O . ILE A 1 398 ? 14.659 5.982 11.175 1.00 96.75 398 ILE A O 1
ATOM 3160 N N . THR A 1 399 ? 14.485 8.209 11.432 1.00 97.56 399 THR A N 1
ATOM 3161 C CA . THR A 1 399 ? 13.261 8.187 12.239 1.00 97.56 399 THR A CA 1
ATOM 3162 C C . THR A 1 399 ? 12.074 8.492 11.347 1.00 97.56 399 THR A C 1
ATOM 3164 O O . THR A 1 399 ? 11.931 9.611 10.851 1.00 97.56 399 THR A O 1
ATOM 3167 N N . VAL A 1 400 ? 11.229 7.486 11.150 1.00 97.88 400 VAL A N 1
ATOM 3168 C CA . VAL A 1 400 ? 10.014 7.577 10.340 1.00 97.88 400 VAL A CA 1
ATOM 3169 C C . VAL A 1 400 ? 8.850 7.938 11.250 1.00 97.88 400 VAL A C 1
ATOM 3171 O O . VAL A 1 400 ? 8.663 7.285 12.274 1.00 97.88 400 VAL A O 1
ATOM 3174 N N . HIS A 1 401 ? 8.066 8.944 10.870 1.00 97.88 401 HIS A N 1
ATOM 3175 C CA . HIS A 1 401 ? 6.851 9.371 11.567 1.00 97.88 401 HIS A CA 1
ATOM 3176 C C . HIS A 1 401 ? 5.625 9.150 10.678 1.00 97.88 401 HIS A C 1
ATOM 3178 O O . HIS A 1 401 ? 5.683 9.372 9.467 1.00 97.88 401 HIS A O 1
ATOM 3184 N N . TRP A 1 402 ? 4.501 8.740 11.263 1.00 96.75 402 TRP A N 1
ATOM 3185 C CA . TRP A 1 402 ? 3.234 8.561 10.550 1.00 96.75 402 TRP A CA 1
ATOM 3186 C C . TRP A 1 402 ? 2.028 8.972 11.398 1.00 96.75 402 TRP A C 1
ATOM 3188 O O . TRP A 1 402 ? 2.138 9.188 12.600 1.00 96.75 402 TRP A O 1
ATOM 3198 N N . THR A 1 403 ? 0.863 9.091 10.766 1.00 93.69 403 THR A N 1
ATOM 3199 C CA . THR A 1 403 ? -0.425 9.361 11.423 1.00 93.69 403 THR A CA 1
ATOM 3200 C C . THR A 1 403 ? -1.466 8.323 11.017 1.00 93.69 403 THR A C 1
ATOM 3202 O O . THR A 1 403 ? -1.424 7.816 9.894 1.00 93.69 403 THR A O 1
ATOM 3205 N N . SER A 1 404 ? -2.411 8.031 11.910 1.00 88.19 404 SER A N 1
ATOM 3206 C CA . SER A 1 404 ? -3.587 7.199 11.636 1.00 88.19 404 SER A CA 1
ATOM 3207 C C . SER A 1 404 ? -4.842 7.966 12.037 1.00 88.19 404 SER A C 1
ATOM 3209 O O . SER A 1 404 ? -4.894 8.515 13.134 1.00 88.19 404 SER A O 1
ATOM 3211 N N . ASP A 1 405 ? -5.845 8.008 11.161 1.00 77.38 405 ASP A N 1
ATOM 3212 C CA . ASP A 1 405 ? -7.093 8.739 11.426 1.00 77.38 405 ASP A CA 1
ATOM 3213 C C . ASP A 1 405 ? -7.940 8.078 12.530 1.00 77.38 405 ASP A C 1
ATOM 3215 O O . ASP A 1 405 ? -8.763 8.736 13.162 1.00 77.38 405 ASP A O 1
ATOM 3219 N N . ASP A 1 406 ? -7.724 6.782 12.779 1.00 71.81 406 ASP A N 1
ATOM 3220 C CA . ASP A 1 406 ? -8.394 6.009 13.827 1.00 71.81 406 ASP A CA 1
ATOM 3221 C C . ASP A 1 406 ? -7.371 5.222 14.658 1.00 71.81 406 ASP A C 1
ATOM 3223 O O . ASP A 1 406 ? -7.180 4.017 14.481 1.00 71.81 406 ASP A O 1
ATOM 3227 N N . GLU A 1 407 ? -6.678 5.920 15.559 1.00 67.69 407 GLU A N 1
ATOM 3228 C CA . GLU A 1 407 ? -5.683 5.320 16.460 1.00 67.69 407 GLU A CA 1
ATOM 3229 C C . GLU A 1 407 ? -6.276 4.264 17.399 1.00 67.69 407 GLU A C 1
ATOM 3231 O O . GLU A 1 407 ? -5.574 3.334 17.791 1.00 67.69 407 GLU A O 1
ATOM 3236 N N . PHE A 1 408 ? -7.565 4.367 17.736 1.00 70.94 408 PHE A N 1
ATOM 3237 C CA . PHE A 1 408 ? -8.219 3.435 18.657 1.00 70.94 408 PHE A CA 1
ATOM 3238 C C . PHE A 1 408 ? -8.425 2.054 18.032 1.00 70.94 408 PHE A C 1
ATOM 3240 O O . PHE A 1 408 ? -8.426 1.051 18.745 1.00 70.94 408 PHE A O 1
ATOM 3247 N N . SER A 1 409 ? -8.554 1.987 16.705 1.00 77.25 409 SER A N 1
ATOM 3248 C CA . SER A 1 409 ? -8.672 0.721 15.978 1.00 77.25 409 SER A CA 1
ATOM 3249 C C . SER A 1 409 ? -7.346 -0.021 15.793 1.00 77.25 409 SER A C 1
ATOM 3251 O O . SER A 1 409 ? -7.375 -1.203 15.442 1.00 77.25 409 SER A O 1
ATOM 3253 N N . VAL A 1 410 ? -6.192 0.630 15.998 1.00 86.50 410 VAL A N 1
ATOM 3254 C CA . VAL A 1 410 ? -4.868 0.063 15.696 1.00 86.50 410 VAL A CA 1
ATOM 3255 C C . VAL A 1 410 ? -4.284 -0.647 16.915 1.00 86.50 410 VAL A C 1
ATOM 3257 O O . VAL A 1 410 ? -4.021 -0.047 17.951 1.00 86.50 410 VAL A O 1
ATOM 3260 N N . VAL A 1 411 ? -3.991 -1.940 16.773 1.00 90.06 411 VAL A N 1
ATOM 3261 C CA . VAL A 1 411 ? -3.318 -2.732 17.815 1.00 90.06 411 VAL A CA 1
ATOM 3262 C C . VAL A 1 411 ? -1.802 -2.553 17.745 1.00 90.06 411 VAL A C 1
ATOM 3264 O O . VAL A 1 411 ? -1.134 -2.498 18.780 1.00 90.06 411 VAL A O 1
ATOM 3267 N N . SER A 1 412 ? -1.228 -2.511 16.545 1.00 93.88 412 SER A N 1
ATOM 3268 C CA . SER A 1 412 ? 0.208 -2.301 16.330 1.00 93.88 412 SER A CA 1
ATOM 3269 C C . SER A 1 412 ? 0.505 -1.872 14.901 1.00 93.88 412 SER A C 1
ATOM 3271 O O . SER A 1 412 ? -0.292 -2.112 13.995 1.00 93.88 412 SER A O 1
ATOM 3273 N N . TYR A 1 413 ? 1.700 -1.335 14.695 1.00 95.69 413 TYR A N 1
ATOM 3274 C CA . TYR A 1 413 ? 2.266 -1.074 13.386 1.00 95.69 413 TYR A CA 1
ATOM 3275 C C . TYR A 1 413 ? 3.385 -2.063 13.040 1.00 95.69 413 TYR A C 1
ATOM 3277 O O . TYR A 1 413 ? 4.078 -2.589 13.914 1.00 95.69 413 TYR A O 1
ATOM 3285 N N . GLU A 1 414 ? 3.567 -2.292 11.746 1.00 95.19 414 GLU A N 1
ATOM 3286 C CA . GLU A 1 414 ? 4.735 -2.953 11.166 1.00 95.19 414 GLU A CA 1
ATOM 3287 C C . GLU A 1 414 ? 5.394 -1.979 10.189 1.00 95.19 414 GLU A C 1
ATOM 3289 O O . GLU A 1 414 ? 4.732 -1.481 9.278 1.00 95.19 414 GLU A O 1
ATOM 3294 N N . LEU A 1 415 ? 6.681 -1.699 10.375 1.00 95.94 415 LEU A N 1
ATOM 3295 C CA . LEU A 1 415 ? 7.465 -0.884 9.452 1.00 95.94 415 LEU A CA 1
ATOM 3296 C C . LEU A 1 415 ? 8.269 -1.806 8.539 1.00 95.94 415 LEU A C 1
ATOM 3298 O O . LEU A 1 415 ? 9.006 -2.669 9.012 1.00 95.94 415 LEU A O 1
ATOM 3302 N N . GLN A 1 416 ? 8.147 -1.606 7.235 1.00 93.50 416 GLN A N 1
ATOM 3303 C CA . GLN A 1 416 ? 8.923 -2.312 6.225 1.00 93.50 416 GLN A CA 1
ATOM 3304 C C . GLN A 1 416 ? 9.810 -1.318 5.483 1.00 93.50 416 GLN A C 1
ATOM 3306 O O . GLN A 1 416 ? 9.339 -0.241 5.116 1.00 93.50 416 GLN A O 1
ATOM 3311 N N . TYR A 1 417 ? 11.073 -1.669 5.237 1.00 92.62 417 TYR A N 1
ATOM 3312 C CA . TYR A 1 417 ? 11.966 -0.824 4.444 1.00 92.62 417 TYR A CA 1
ATOM 3313 C C . TYR A 1 417 ? 12.954 -1.595 3.569 1.00 92.62 417 TYR A C 1
ATOM 3315 O O . TYR A 1 417 ? 13.306 -2.740 3.853 1.00 92.62 417 TYR A O 1
ATOM 3323 N N . THR A 1 418 ? 13.406 -0.957 2.489 1.00 89.56 418 THR A N 1
ATOM 3324 C CA . THR A 1 418 ? 14.425 -1.494 1.574 1.00 89.56 418 THR A CA 1
ATOM 3325 C C . THR A 1 418 ? 15.186 -0.368 0.867 1.00 89.56 418 THR A C 1
ATOM 3327 O O . THR A 1 418 ? 14.716 0.774 0.831 1.00 89.56 418 THR A O 1
ATOM 3330 N N . ILE A 1 419 ? 16.363 -0.674 0.316 1.00 86.06 419 ILE A N 1
ATOM 3331 C CA . ILE A 1 419 ? 17.189 0.284 -0.433 1.00 86.06 419 ILE A CA 1
ATOM 3332 C C . ILE A 1 419 ? 16.507 0.607 -1.769 1.00 86.06 419 ILE A C 1
ATOM 3334 O O . ILE A 1 419 ? 16.073 -0.283 -2.502 1.00 86.06 419 ILE A O 1
ATOM 3338 N N . PHE A 1 420 ? 16.429 1.892 -2.106 1.00 80.62 420 PHE A N 1
ATOM 3339 C CA . PHE A 1 420 ? 15.936 2.363 -3.393 1.00 80.62 420 PHE A CA 1
ATOM 3340 C C . PHE A 1 420 ? 17.067 2.374 -4.423 1.00 80.62 420 PHE A C 1
ATOM 3342 O O . PHE A 1 420 ? 17.900 3.278 -4.435 1.00 80.62 420 PHE A O 1
ATOM 3349 N N . THR A 1 421 ? 17.073 1.393 -5.321 1.00 68.50 421 THR A N 1
ATOM 3350 C CA . THR A 1 421 ? 17.956 1.375 -6.491 1.00 68.50 421 THR A CA 1
ATOM 3351 C C . THR A 1 421 ? 17.202 1.997 -7.668 1.00 68.50 421 THR A C 1
ATOM 3353 O O . THR A 1 421 ? 16.192 1.456 -8.103 1.00 68.50 421 THR A O 1
ATOM 3356 N N . GLY A 1 422 ? 17.639 3.150 -8.191 1.00 55.03 422 GLY A N 1
ATOM 3357 C CA . GLY A 1 422 ? 16.891 3.940 -9.194 1.00 55.03 422 GLY A CA 1
ATOM 3358 C C . GLY A 1 422 ? 16.506 3.207 -10.496 1.00 55.03 422 GLY A C 1
ATOM 3359 O O . GLY A 1 422 ? 15.648 3.675 -11.238 1.00 55.03 422 GLY A O 1
ATOM 3360 N N . GLN A 1 423 ? 17.087 2.032 -10.763 1.00 47.69 423 GLN A N 1
ATOM 3361 C CA . GLN A 1 423 ? 16.721 1.144 -11.876 1.00 47.69 423 GLN A CA 1
ATOM 3362 C C . GLN A 1 423 ? 15.558 0.187 -11.554 1.00 47.69 423 GLN A C 1
ATOM 3364 O O . GLN A 1 423 ? 14.918 -0.346 -12.462 1.00 47.69 423 GLN A O 1
ATOM 3369 N N . ALA A 1 424 ? 15.262 -0.048 -10.276 1.00 48.22 424 ALA A N 1
ATOM 3370 C CA . ALA A 1 424 ? 14.156 -0.883 -9.852 1.00 48.22 424 ALA A CA 1
ATOM 3371 C C . ALA A 1 424 ? 12.882 -0.039 -9.766 1.00 48.22 424 ALA A C 1
ATOM 3373 O O . ALA A 1 424 ? 12.772 0.916 -8.997 1.00 48.22 424 ALA A O 1
ATOM 3374 N N . ASN A 1 425 ? 11.867 -0.422 -10.540 1.00 49.44 425 ASN A N 1
ATOM 3375 C CA . ASN A 1 425 ? 10.528 0.122 -10.358 1.00 49.44 425 ASN A CA 1
ATOM 3376 C C . ASN A 1 425 ? 10.147 -0.098 -8.877 1.00 49.44 425 ASN A C 1
ATOM 3378 O O . ASN A 1 425 ? 10.301 -1.215 -8.385 1.00 49.44 425 ASN A O 1
ATOM 3382 N N . VAL A 1 426 ? 9.655 0.915 -8.152 1.00 50.19 426 VAL A N 1
ATOM 3383 C CA . VAL A 1 426 ? 9.188 0.756 -6.748 1.00 50.19 426 VAL A CA 1
ATOM 3384 C C . VAL A 1 426 ? 8.200 -0.419 -6.645 1.00 50.19 426 VAL A C 1
ATOM 3386 O O . VAL A 1 426 ? 8.196 -1.178 -5.681 1.00 50.19 426 VAL A O 1
ATOM 3389 N N . VAL A 1 427 ? 7.443 -0.621 -7.730 1.00 49.25 427 VAL A N 1
ATOM 3390 C CA . VAL A 1 427 ? 6.505 -1.723 -7.973 1.00 49.25 427 VAL A CA 1
ATOM 3391 C C . VAL A 1 427 ? 7.177 -3.101 -8.093 1.00 49.25 427 VAL A C 1
ATOM 3393 O O . VAL A 1 427 ? 6.509 -4.108 -7.912 1.00 49.25 427 VAL A O 1
ATOM 3396 N N . SER A 1 428 ? 8.460 -3.179 -8.445 1.00 47.50 428 SER A N 1
ATOM 3397 C CA . SER A 1 428 ? 9.275 -4.402 -8.504 1.00 47.50 428 SER A CA 1
ATOM 3398 C C . SER A 1 428 ? 9.868 -4.755 -7.140 1.00 47.50 428 SER A C 1
ATOM 3400 O O . SER A 1 428 ? 9.884 -5.930 -6.785 1.00 47.50 428 SER A O 1
ATOM 3402 N N . LEU A 1 429 ? 10.302 -3.754 -6.365 1.00 48.59 429 LEU A N 1
ATOM 3403 C CA . LEU A 1 429 ? 10.849 -3.946 -5.016 1.00 48.59 429 LEU A CA 1
ATOM 3404 C C . LEU A 1 429 ? 9.779 -4.427 -4.033 1.00 48.59 429 LEU A C 1
ATOM 3406 O O . LEU A 1 429 ? 10.045 -5.327 -3.250 1.00 48.59 429 LEU A O 1
ATOM 3410 N N . CYS A 1 430 ? 8.539 -3.938 -4.120 1.00 47.56 430 CYS A N 1
ATOM 3411 C CA . CYS A 1 430 ? 7.435 -4.428 -3.281 1.00 47.56 430 CYS A CA 1
ATOM 3412 C C . CYS A 1 430 ? 6.973 -5.875 -3.581 1.00 47.56 430 CYS A C 1
ATOM 3414 O O . CYS A 1 430 ? 6.017 -6.341 -2.964 1.00 47.56 430 CYS A O 1
ATOM 3416 N N . ASN A 1 431 ? 7.647 -6.599 -4.490 1.00 45.81 431 ASN A N 1
ATOM 3417 C CA . ASN A 1 431 ? 7.272 -7.957 -4.932 1.00 45.81 431 ASN A CA 1
ATOM 3418 C C . ASN A 1 431 ? 8.209 -9.046 -4.452 1.00 45.81 431 ASN A C 1
ATOM 3420 O O . ASN A 1 431 ? 7.817 -10.212 -4.455 1.00 45.81 431 ASN A O 1
ATOM 3424 N N . SER A 1 432 ? 9.446 -8.692 -4.114 1.00 53.00 432 SER A N 1
ATOM 3425 C CA . SER A 1 432 ? 10.376 -9.624 -3.502 1.00 53.00 432 SER A CA 1
ATOM 3426 C C . SER A 1 432 ? 10.189 -9.533 -1.995 1.00 53.00 432 SER A C 1
ATOM 3428 O O . SER A 1 432 ? 10.758 -8.672 -1.328 1.00 53.00 432 SER A O 1
ATOM 3430 N N . ALA A 1 433 ? 9.353 -10.419 -1.450 1.00 49.22 433 ALA A N 1
ATOM 3431 C CA . ALA A 1 433 ? 9.140 -10.519 -0.005 1.00 49.22 433 ALA A CA 1
ATOM 3432 C C . ALA A 1 433 ? 10.469 -10.677 0.768 1.00 49.22 433 ALA A C 1
ATOM 3434 O O . ALA A 1 433 ? 10.578 -10.194 1.889 1.00 49.22 433 ALA A O 1
ATOM 3435 N N . ASP A 1 434 ? 11.494 -11.246 0.126 1.00 53.88 434 ASP A N 1
ATOM 3436 C CA . ASP A 1 434 ? 12.823 -11.482 0.702 1.00 53.88 434 ASP A CA 1
ATOM 3437 C C . ASP A 1 434 ? 13.746 -10.245 0.724 1.00 53.88 434 ASP A C 1
ATOM 3439 O O . ASP A 1 434 ? 14.858 -10.321 1.240 1.00 53.88 434 ASP A O 1
ATOM 3443 N N . SER A 1 435 ? 13.337 -9.102 0.157 1.00 67.81 435 SER A N 1
ATOM 3444 C CA . SER A 1 435 ? 14.181 -7.890 0.078 1.00 67.81 435 SER A CA 1
ATOM 3445 C C . SER A 1 435 ? 13.799 -6.788 1.067 1.00 67.81 435 SER A C 1
ATOM 3447 O O . SER A 1 435 ? 14.447 -5.738 1.087 1.00 67.81 435 SER A O 1
ATOM 3449 N N . TRP A 1 436 ? 12.749 -6.996 1.862 1.00 81.94 436 TRP A N 1
ATOM 3450 C CA . TRP A 1 436 ? 12.285 -6.025 2.850 1.00 81.94 436 TRP A CA 1
ATOM 3451 C C . TRP A 1 436 ? 12.783 -6.389 4.236 1.00 81.94 436 TRP A C 1
ATOM 3453 O O . TRP A 1 436 ? 12.588 -7.501 4.720 1.00 81.94 436 TRP A O 1
ATOM 3463 N N . MET A 1 437 ? 13.361 -5.404 4.907 1.00 88.88 437 MET A N 1
ATOM 3464 C CA . MET A 1 437 ? 13.585 -5.465 6.340 1.00 88.88 437 MET A CA 1
ATOM 3465 C C . MET A 1 437 ? 12.268 -5.141 7.043 1.00 88.88 437 MET A C 1
ATOM 3467 O O . MET A 1 437 ? 11.590 -4.181 6.670 1.00 88.88 437 MET A O 1
ATOM 3471 N N . ILE A 1 438 ? 11.894 -5.946 8.039 1.00 90.25 438 ILE A N 1
ATOM 3472 C CA . ILE A 1 438 ? 10.599 -5.848 8.722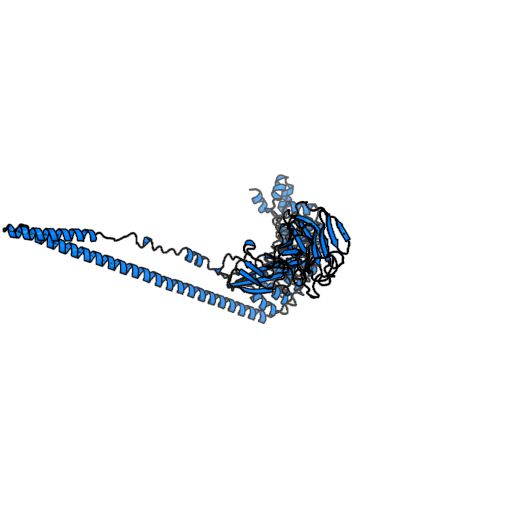 1.00 90.25 438 ILE A CA 1
ATOM 3473 C C . ILE A 1 438 ? 10.823 -5.596 10.209 1.00 90.25 438 ILE A C 1
ATOM 3475 O O . ILE A 1 438 ? 11.521 -6.351 10.884 1.00 90.25 438 ILE A O 1
ATOM 3479 N N . VAL A 1 439 ? 10.171 -4.558 10.722 1.00 93.75 439 VAL A N 1
ATOM 3480 C CA . VAL A 1 439 ? 10.104 -4.227 12.144 1.00 93.75 439 VAL A CA 1
ATOM 3481 C C . VAL A 1 439 ? 8.649 -4.369 12.602 1.00 93.75 439 VAL A C 1
ATOM 3483 O O . VAL A 1 439 ? 7.836 -3.473 12.358 1.00 93.75 439 VAL A O 1
ATOM 3486 N N . PRO A 1 440 ? 8.284 -5.492 13.239 1.00 93.56 440 PRO A N 1
ATOM 3487 C CA . PRO A 1 440 ? 6.920 -5.727 13.694 1.00 93.56 440 PRO A CA 1
ATOM 3488 C C . PRO A 1 440 ? 6.646 -5.093 15.069 1.00 93.56 440 PRO A C 1
ATOM 3490 O O . PRO A 1 440 ? 7.559 -4.717 15.802 1.00 93.56 440 PRO A O 1
ATOM 3493 N N . ASN A 1 441 ? 5.368 -5.080 15.465 1.00 90.88 441 ASN A N 1
ATOM 3494 C CA . ASN A 1 441 ? 4.896 -4.794 16.829 1.00 90.88 441 ASN A CA 1
ATOM 3495 C C . ASN A 1 441 ? 5.211 -3.391 17.377 1.00 90.88 441 ASN A C 1
ATOM 3497 O O . ASN A 1 441 ? 5.336 -3.203 18.590 1.00 90.88 441 ASN A O 1
ATOM 3501 N N . ILE A 1 442 ? 5.277 -2.384 16.512 1.00 94.81 442 ILE A N 1
ATOM 3502 C CA . ILE A 1 442 ? 5.495 -0.997 16.922 1.00 94.81 442 ILE A CA 1
ATOM 3503 C C . ILE A 1 442 ? 4.193 -0.446 17.527 1.00 94.81 442 ILE A C 1
ATOM 3505 O O . ILE A 1 442 ? 3.124 -0.562 16.936 1.00 94.81 442 ILE A O 1
ATOM 3509 N N . LYS A 1 443 ? 4.261 0.141 18.726 1.00 92.00 443 LYS A N 1
ATOM 3510 C CA . LYS A 1 443 ? 3.087 0.706 19.433 1.00 92.00 443 LYS A CA 1
ATOM 3511 C C . LYS A 1 443 ? 2.967 2.223 19.320 1.00 92.00 443 LYS A C 1
ATOM 3513 O O . LYS A 1 443 ? 1.957 2.790 19.707 1.00 92.00 443 LYS A O 1
ATOM 3518 N N . GLN A 1 444 ? 4.017 2.868 18.832 1.00 93.44 444 GLN A N 1
ATOM 3519 C CA . GLN A 1 444 ? 4.111 4.314 18.691 1.00 93.44 444 GLN A CA 1
ATOM 3520 C C . GLN A 1 444 ? 3.890 4.697 17.225 1.00 93.44 444 GLN A C 1
ATOM 3522 O O . GLN A 1 444 ? 4.034 3.863 16.336 1.00 93.44 444 GLN A O 1
ATOM 3527 N N . ASN A 1 445 ? 3.602 5.971 16.965 1.00 94.19 445 ASN A N 1
ATOM 3528 C CA . ASN A 1 445 ? 3.434 6.507 15.608 1.00 94.19 445 ASN A CA 1
ATOM 3529 C C . ASN A 1 445 ? 4.762 6.930 14.949 1.00 94.19 445 ASN A C 1
ATOM 3531 O O . ASN A 1 445 ? 4.795 7.759 14.038 1.00 94.19 445 ASN A O 1
ATOM 3535 N N . HIS A 1 446 ? 5.874 6.422 15.473 1.00 96.31 446 HIS A N 1
ATOM 3536 C CA . HIS A 1 446 ? 7.198 6.646 14.927 1.00 96.31 446 HIS A CA 1
ATOM 3537 C C . HIS A 1 446 ? 8.122 5.481 15.264 1.00 96.31 446 HIS A C 1
ATOM 3539 O O . HIS A 1 446 ? 7.883 4.735 16.219 1.00 96.31 446 HIS A O 1
ATOM 3545 N N . TYR A 1 447 ? 9.183 5.332 14.479 1.00 97.88 447 TYR A N 1
ATOM 3546 C CA . TYR A 1 447 ? 10.237 4.362 14.746 1.00 97.88 447 TYR A CA 1
ATOM 3547 C C . TYR A 1 447 ? 11.563 4.811 14.135 1.00 97.88 447 TYR A C 1
ATOM 3549 O O . TYR A 1 447 ? 11.599 5.277 12.994 1.00 97.88 447 TYR A O 1
ATOM 3557 N N . THR A 1 448 ? 12.653 4.644 14.885 1.00 97.75 448 THR A N 1
ATOM 3558 C CA . THR A 1 448 ? 14.014 4.922 14.416 1.00 97.75 448 THR A CA 1
ATOM 3559 C C . THR A 1 448 ? 14.672 3.636 13.944 1.00 97.75 448 THR A C 1
ATOM 3561 O O . THR A 1 448 ? 14.931 2.725 14.727 1.00 97.75 448 THR A O 1
ATOM 3564 N N . VAL A 1 449 ? 14.960 3.569 12.648 1.00 97.06 449 VAL A N 1
ATOM 3565 C CA . VAL A 1 449 ? 15.742 2.488 12.050 1.00 97.06 449 VAL A CA 1
ATOM 3566 C C . VAL A 1 449 ? 17.223 2.822 12.171 1.00 97.06 449 VAL A C 1
ATOM 3568 O O . VAL A 1 449 ? 17.623 3.949 11.885 1.00 97.06 449 VAL A O 1
ATOM 3571 N N . HIS A 1 450 ? 18.025 1.842 12.586 1.00 95.12 450 HIS A N 1
ATOM 3572 C CA . HIS A 1 450 ? 19.467 1.971 12.801 1.00 95.12 450 HIS A CA 1
ATOM 3573 C C . HIS A 1 450 ? 20.268 1.094 11.832 1.00 95.12 450 HIS A C 1
ATOM 3575 O O . HIS A 1 450 ? 19.750 0.099 11.324 1.00 95.12 450 HIS A O 1
ATOM 3581 N N . GLY A 1 451 ? 21.546 1.429 11.623 1.00 91.56 451 GLY A N 1
ATOM 3582 C CA . GLY A 1 451 ? 22.468 0.634 10.805 1.00 91.56 451 GLY A CA 1
ATOM 3583 C C . GLY A 1 451 ? 22.204 0.737 9.303 1.00 91.56 451 GLY A C 1
ATOM 3584 O O . GLY A 1 451 ? 22.488 -0.199 8.559 1.00 91.56 451 GLY A O 1
ATOM 3585 N N . LEU A 1 452 ? 21.623 1.851 8.861 1.00 92.31 452 LEU A N 1
ATOM 3586 C CA . LEU A 1 452 ? 21.399 2.133 7.451 1.00 92.31 452 LEU A CA 1
ATOM 3587 C C . LEU A 1 452 ? 22.716 2.526 6.772 1.00 92.31 452 LEU A C 1
ATOM 3589 O O . LEU A 1 452 ? 23.571 3.176 7.368 1.00 92.31 452 LEU A O 1
ATOM 3593 N N . GLN A 1 453 ? 22.867 2.149 5.506 1.00 90.25 453 GLN A N 1
ATOM 3594 C CA . GLN A 1 453 ? 23.951 2.642 4.657 1.00 90.25 453 GLN A CA 1
ATOM 3595 C C . GLN A 1 453 ? 23.828 4.154 4.471 1.00 90.25 453 GLN A C 1
ATOM 3597 O O . GLN A 1 453 ? 22.750 4.644 4.140 1.00 90.25 453 GLN A O 1
ATOM 3602 N N . SER A 1 454 ? 24.936 4.867 4.657 1.00 90.88 454 SER A N 1
ATOM 3603 C CA . SER A 1 454 ? 25.019 6.317 4.495 1.00 90.88 454 SER A CA 1
ATOM 3604 C C . SER A 1 454 ? 24.818 6.764 3.056 1.00 90.88 454 SER A C 1
ATOM 3606 O O . SER A 1 454 ? 25.099 6.012 2.126 1.00 90.88 454 SER A O 1
ATOM 3608 N N . GLY A 1 455 ? 24.342 7.995 2.858 1.00 87.50 455 GLY A N 1
ATOM 3609 C CA . GLY A 1 455 ? 24.149 8.550 1.515 1.00 87.50 455 GLY A CA 1
ATOM 3610 C C . GLY A 1 455 ? 23.152 7.782 0.637 1.00 87.50 455 GLY A C 1
ATOM 3611 O O . GLY A 1 455 ? 23.119 7.985 -0.576 1.00 87.50 455 GLY A O 1
ATOM 3612 N N . THR A 1 456 ? 22.357 6.885 1.224 1.00 88.31 456 THR A N 1
ATOM 3613 C CA . THR A 1 456 ? 21.500 5.937 0.510 1.00 88.31 456 THR A CA 1
ATOM 3614 C C . THR A 1 456 ? 20.029 6.337 0.621 1.00 88.31 456 THR A C 1
ATOM 3616 O O . THR A 1 456 ? 19.558 6.817 1.658 1.00 88.31 456 THR A O 1
ATOM 3619 N N . LYS A 1 457 ? 19.284 6.145 -0.472 1.00 88.00 457 LYS A N 1
ATOM 3620 C CA . LYS A 1 457 ? 17.828 6.337 -0.520 1.00 88.00 457 LYS A CA 1
ATOM 3621 C C . LYS A 1 457 ? 17.130 5.038 -0.113 1.00 88.00 457 LYS A C 1
ATOM 3623 O O . LYS A 1 457 ? 17.514 3.961 -0.558 1.00 88.00 457 LYS A O 1
ATOM 3628 N N . TYR A 1 458 ? 16.076 5.147 0.683 1.00 90.06 458 TYR A N 1
ATOM 3629 C CA . TYR A 1 458 ? 15.266 4.038 1.179 1.00 90.06 458 TYR A CA 1
ATOM 3630 C C . TYR A 1 458 ? 13.788 4.281 0.894 1.00 90.06 458 TYR A C 1
ATOM 3632 O O . TYR A 1 458 ? 13.314 5.420 0.877 1.00 90.06 458 TYR A O 1
ATOM 3640 N N . ILE A 1 459 ? 13.052 3.191 0.707 1.00 91.06 459 ILE A N 1
ATOM 3641 C CA . ILE A 1 459 ? 11.590 3.198 0.690 1.00 91.06 459 ILE A CA 1
ATOM 3642 C C . ILE A 1 459 ? 11.094 2.620 2.008 1.00 91.06 459 ILE A C 1
ATOM 3644 O O . ILE A 1 459 ? 11.559 1.559 2.417 1.00 91.06 459 ILE A O 1
ATOM 3648 N N . PHE A 1 460 ? 10.119 3.287 2.618 1.00 94.12 460 PHE A N 1
ATOM 3649 C CA . PHE A 1 460 ? 9.437 2.859 3.833 1.00 94.12 460 PHE A CA 1
ATOM 3650 C C . PHE A 1 460 ? 7.947 2.637 3.571 1.00 94.12 460 PHE A C 1
ATOM 3652 O O . PHE A 1 460 ? 7.306 3.422 2.872 1.00 94.12 460 PHE A O 1
ATOM 3659 N N . ILE A 1 461 ? 7.385 1.584 4.158 1.00 93.62 461 ILE A N 1
ATOM 3660 C CA . ILE A 1 461 ? 5.947 1.302 4.184 1.00 93.62 461 ILE A CA 1
ATOM 3661 C C . ILE A 1 461 ? 5.562 1.003 5.628 1.00 93.62 461 ILE A C 1
ATOM 3663 O O . ILE A 1 461 ? 6.189 0.171 6.280 1.00 93.62 461 ILE A O 1
ATOM 3667 N N . VAL A 1 462 ? 4.514 1.653 6.122 1.00 95.38 462 VAL A N 1
ATOM 3668 C CA . VAL A 1 462 ? 3.953 1.381 7.450 1.00 95.38 462 VAL A CA 1
ATOM 3669 C C . VAL A 1 462 ? 2.648 0.623 7.275 1.00 95.38 462 VAL A C 1
ATOM 3671 O O . VAL A 1 462 ? 1.779 1.047 6.517 1.00 95.38 462 VAL A O 1
ATOM 3674 N N . LYS A 1 463 ? 2.468 -0.481 7.994 1.00 90.94 463 LYS A N 1
ATOM 3675 C CA . LYS A 1 463 ? 1.188 -1.187 8.073 1.00 90.94 463 LYS A CA 1
ATOM 3676 C C . LYS A 1 463 ? 0.540 -0.941 9.416 1.00 90.94 463 LYS A C 1
ATOM 3678 O O . LYS A 1 463 ? 1.170 -1.188 10.435 1.00 90.94 463 LYS A O 1
ATOM 3683 N N . ALA A 1 464 ? -0.717 -0.518 9.416 1.00 91.19 464 ALA A N 1
ATOM 3684 C CA . ALA A 1 464 ? -1.554 -0.528 10.608 1.00 91.19 464 ALA A CA 1
ATOM 3685 C C . ALA A 1 464 ? -2.238 -1.894 10.724 1.00 91.19 464 ALA A C 1
ATOM 3687 O O . ALA A 1 464 ? -2.770 -2.399 9.733 1.00 91.19 464 ALA A O 1
ATOM 3688 N N . ILE A 1 465 ? -2.195 -2.503 11.909 1.00 86.00 465 ILE A N 1
ATOM 3689 C CA . ILE A 1 465 ? -2.643 -3.879 12.154 1.00 86.00 465 ILE A CA 1
ATOM 3690 C C . ILE A 1 465 ? -3.614 -3.902 13.333 1.00 86.00 465 ILE A C 1
ATOM 3692 O O . ILE A 1 465 ? -3.340 -3.324 14.387 1.00 86.00 465 ILE A O 1
ATOM 3696 N N . ASN A 1 466 ? -4.724 -4.619 13.174 1.00 85.31 466 ASN A N 1
ATOM 3697 C CA . ASN A 1 466 ? -5.642 -4.969 14.254 1.00 85.31 466 ASN A CA 1
ATOM 3698 C C . ASN A 1 466 ? -6.149 -6.413 14.115 1.00 85.31 466 ASN A C 1
ATOM 3700 O O . ASN A 1 466 ? -5.652 -7.175 13.286 1.00 85.31 466 ASN A O 1
ATOM 3704 N N . GLN A 1 467 ? -7.129 -6.809 14.936 1.00 76.25 467 GLN A N 1
ATOM 3705 C CA . GLN A 1 467 ? -7.657 -8.181 14.915 1.00 76.25 467 GLN A CA 1
ATOM 3706 C C . GLN A 1 467 ? -8.375 -8.543 13.599 1.00 76.25 467 GLN A C 1
ATOM 3708 O O . GLN A 1 467 ? -8.493 -9.724 13.286 1.00 76.25 467 GLN A O 1
ATOM 3713 N N . ALA A 1 468 ? -8.843 -7.556 12.830 1.00 67.50 468 ALA A N 1
ATOM 3714 C CA . ALA A 1 468 ? -9.547 -7.761 11.565 1.00 67.50 468 ALA A CA 1
ATOM 3715 C C . ALA A 1 468 ? -8.621 -7.784 10.338 1.00 67.50 468 ALA A C 1
ATOM 3717 O O . ALA A 1 468 ? -9.033 -8.229 9.269 1.00 67.50 468 ALA A O 1
ATOM 3718 N N . GLY A 1 469 ? -7.370 -7.336 10.467 1.00 77.44 469 GLY A N 1
ATOM 3719 C CA . GLY A 1 469 ? -6.381 -7.396 9.394 1.00 77.44 469 GLY A CA 1
ATOM 3720 C C . GLY A 1 469 ? -5.422 -6.215 9.405 1.00 77.44 469 GLY A C 1
ATOM 3721 O O . GLY A 1 469 ? -5.150 -5.619 10.448 1.00 77.44 469 GLY A O 1
ATOM 3722 N N . SER A 1 470 ? -4.889 -5.880 8.228 1.00 81.31 470 SER A N 1
ATOM 3723 C CA . SER A 1 470 ? -3.950 -4.773 8.072 1.00 81.31 470 SER A CA 1
ATOM 3724 C C . SER A 1 470 ? -4.167 -3.963 6.795 1.00 81.31 470 SER A C 1
ATOM 3726 O O . SER A 1 470 ? -4.705 -4.447 5.792 1.00 81.31 470 SER A O 1
ATOM 3728 N N . ARG A 1 471 ? -3.736 -2.701 6.834 1.00 83.12 471 ARG A N 1
ATOM 3729 C CA . ARG A 1 471 ? -3.654 -1.805 5.674 1.00 83.12 471 ARG A CA 1
ATOM 3730 C C . ARG A 1 471 ? -2.292 -1.124 5.657 1.00 83.12 471 ARG A C 1
ATOM 3732 O O . ARG A 1 471 ? -1.754 -0.787 6.707 1.00 83.12 471 ARG A O 1
ATOM 3739 N N . SER A 1 472 ? -1.738 -0.955 4.458 1.00 87.00 472 SER A N 1
ATOM 3740 C CA . SER A 1 472 ? -0.403 -0.384 4.241 1.00 87.00 472 SER A CA 1
ATOM 3741 C C . SER A 1 472 ? -0.505 1.072 3.801 1.00 87.00 472 SER A C 1
ATOM 3743 O O . SER A 1 472 ? -1.412 1.406 3.040 1.00 87.00 472 SER A O 1
ATOM 3745 N N . SER A 1 473 ? 0.434 1.904 4.243 1.00 90.88 473 SER A N 1
ATOM 3746 C CA . SER A 1 473 ? 0.622 3.265 3.749 1.00 90.88 473 SER A CA 1
ATOM 3747 C C . SER A 1 473 ? 1.029 3.270 2.277 1.00 90.88 473 SER A C 1
ATOM 3749 O O . SER A 1 473 ? 1.558 2.285 1.754 1.00 90.88 473 SER A O 1
ATOM 3751 N N . GLU A 1 474 ? 0.876 4.421 1.624 1.00 86.75 474 GLU A N 1
ATOM 3752 C CA . GLU A 1 474 ? 1.663 4.694 0.422 1.00 86.75 474 GLU A CA 1
ATOM 3753 C C . GLU A 1 474 ? 3.171 4.692 0.778 1.00 86.75 474 GLU A C 1
ATOM 3755 O O . GLU A 1 474 ? 3.527 4.985 1.930 1.00 86.75 474 GLU A O 1
ATOM 3760 N N . PRO A 1 475 ? 4.072 4.334 -0.157 1.00 88.00 475 PRO A N 1
ATOM 3761 C CA . PRO A 1 475 ? 5.502 4.270 0.132 1.00 88.00 475 PRO A CA 1
ATOM 3762 C C . PRO A 1 475 ? 6.108 5.664 0.348 1.00 88.00 475 PRO A C 1
ATOM 3764 O O . PRO A 1 475 ? 6.006 6.518 -0.531 1.00 88.00 475 PRO A O 1
ATOM 3767 N N . GLY A 1 476 ? 6.784 5.866 1.480 1.00 89.06 476 GLY A N 1
ATOM 3768 C CA . GLY A 1 476 ? 7.563 7.073 1.775 1.00 89.06 476 GLY A CA 1
ATOM 3769 C C . GLY A 1 476 ? 9.012 6.917 1.322 1.00 89.06 476 GLY A C 1
ATOM 3770 O O . GLY A 1 476 ? 9.598 5.843 1.494 1.00 89.06 476 GLY A O 1
ATOM 3771 N N . LYS A 1 477 ? 9.603 7.961 0.734 1.00 90.44 477 LYS A N 1
ATOM 3772 C CA . LYS A 1 477 ? 10.994 7.928 0.251 1.00 90.44 477 LYS A CA 1
ATOM 3773 C C . LYS A 1 477 ? 11.861 8.815 1.126 1.00 90.44 477 LYS A C 1
ATOM 3775 O O . LYS A 1 477 ? 11.760 10.034 1.077 1.00 90.44 477 LYS A O 1
ATOM 3780 N N . LEU A 1 478 ? 12.756 8.202 1.890 1.00 91.19 478 LEU A N 1
ATOM 3781 C CA . LEU A 1 478 ? 13.643 8.915 2.807 1.00 91.19 478 LEU A CA 1
ATOM 3782 C C . LEU A 1 478 ? 15.099 8.592 2.477 1.00 91.19 478 LEU A C 1
ATOM 3784 O O . LEU A 1 478 ? 15.403 7.537 1.924 1.00 91.19 478 LEU A O 1
ATOM 3788 N N . LYS A 1 479 ? 16.013 9.506 2.799 1.00 89.81 479 LYS A N 1
ATOM 3789 C CA . LYS A 1 479 ? 17.448 9.353 2.530 1.00 89.81 479 LYS A CA 1
ATOM 3790 C C . LYS A 1 479 ? 18.251 9.531 3.807 1.00 89.81 479 LYS A C 1
ATOM 3792 O O . LYS A 1 479 ? 17.953 10.423 4.595 1.00 89.81 479 LYS A O 1
ATOM 3797 N N . THR A 1 480 ? 19.275 8.708 3.993 1.00 91.94 480 THR A N 1
ATOM 3798 C CA . THR A 1 480 ? 20.313 8.965 5.001 1.00 91.94 480 THR A CA 1
ATOM 3799 C C . THR A 1 480 ? 21.229 10.089 4.523 1.00 91.94 480 THR A C 1
ATOM 3801 O O . THR A 1 480 ? 21.488 10.217 3.323 1.00 91.94 480 THR A O 1
ATOM 3804 N N . ASN A 1 481 ? 21.780 10.860 5.453 1.00 91.00 481 ASN A N 1
ATOM 3805 C CA . ASN A 1 481 ? 22.746 11.915 5.163 1.00 91.00 481 ASN A CA 1
ATOM 3806 C C . ASN A 1 481 ? 24.122 11.350 4.774 1.00 91.00 481 ASN A C 1
ATOM 3808 O O . ASN A 1 481 ? 24.410 10.160 4.924 1.00 91.00 481 ASN A O 1
ATOM 3812 N N . SER A 1 482 ? 24.992 12.236 4.288 1.00 91.94 482 SER A N 1
ATOM 3813 C CA . SER A 1 482 ? 26.377 11.901 3.954 1.00 91.94 482 SER A CA 1
ATOM 3814 C C . SER A 1 482 ? 27.143 11.423 5.188 1.00 91.94 482 SER A C 1
ATOM 3816 O O . SER A 1 482 ? 27.028 12.020 6.258 1.00 91.94 482 SER A O 1
ATOM 3818 N N . GLN A 1 483 ? 27.993 10.407 5.026 1.00 90.75 483 GLN A N 1
ATOM 3819 C CA . GLN A 1 483 ? 28.909 9.966 6.080 1.00 90.75 483 GLN A CA 1
ATOM 3820 C C . GLN A 1 483 ? 29.811 11.131 6.547 1.00 90.75 483 GLN A C 1
ATOM 3822 O O . GLN A 1 483 ? 30.587 11.660 5.740 1.00 90.75 483 GLN A O 1
ATOM 3827 N N . PRO A 1 484 ? 29.748 11.557 7.825 1.00 93.69 484 PRO A N 1
ATOM 3828 C CA . PRO A 1 484 ? 30.641 12.583 8.340 1.00 93.69 484 PRO A CA 1
ATOM 3829 C C . PRO A 1 484 ? 32.070 12.040 8.433 1.00 93.69 484 PRO A C 1
ATOM 3831 O O . PRO A 1 484 ? 32.299 10.899 8.834 1.00 93.69 484 PRO A O 1
ATOM 3834 N N . PHE A 1 485 ? 33.045 12.883 8.103 1.00 95.75 485 PHE A N 1
ATOM 3835 C CA . PHE A 1 485 ? 34.466 12.557 8.211 1.00 95.75 485 PHE A CA 1
ATOM 3836 C C . PHE A 1 485 ? 35.261 13.740 8.762 1.00 95.75 485 PHE A C 1
ATOM 3838 O O . PHE A 1 485 ? 34.803 14.886 8.761 1.00 95.75 485 PHE A O 1
ATOM 3845 N N . LYS A 1 486 ? 36.468 13.444 9.237 1.00 97.38 486 LYS A N 1
ATOM 3846 C CA . LYS A 1 486 ? 37.456 14.399 9.742 1.00 97.38 486 LYS A CA 1
ATOM 3847 C C . LYS A 1 486 ? 38.776 14.214 9.003 1.00 97.38 486 LYS A C 1
ATOM 3849 O O . LYS A 1 486 ? 39.023 13.168 8.407 1.00 97.38 486 LYS A O 1
ATOM 3854 N N . LEU A 1 487 ? 39.637 15.218 9.056 1.00 96.81 487 LEU A N 1
ATOM 3855 C CA . LEU A 1 487 ? 41.009 15.116 8.566 1.00 96.81 487 LEU A CA 1
ATOM 3856 C C . LEU A 1 487 ? 41.795 14.163 9.469 1.00 96.81 487 LEU A C 1
ATOM 3858 O O . LEU A 1 487 ? 41.738 14.294 10.688 1.00 96.81 487 LEU A O 1
ATOM 3862 N N . ASP A 1 488 ? 42.532 13.216 8.894 1.00 94.12 488 ASP A N 1
ATOM 3863 C CA . ASP A 1 488 ? 43.368 12.287 9.653 1.00 94.12 488 ASP A CA 1
ATOM 3864 C C . ASP A 1 488 ? 44.776 12.874 9.883 1.00 94.12 488 ASP A C 1
ATOM 3866 O O . ASP A 1 488 ? 45.576 12.944 8.937 1.00 94.12 488 ASP A O 1
ATOM 3870 N N . PRO A 1 489 ? 45.149 13.239 11.128 1.00 91.94 489 PRO A N 1
ATOM 3871 C CA . PRO A 1 489 ? 46.473 13.784 11.426 1.00 91.94 489 PRO A CA 1
ATOM 3872 C C . PRO A 1 489 ? 47.623 12.795 11.176 1.00 91.94 489 PRO A C 1
ATOM 3874 O O . PRO A 1 489 ? 48.775 13.223 11.027 1.00 91.94 489 PRO A O 1
ATOM 3877 N N . LYS A 1 490 ? 47.350 11.480 11.133 1.00 89.50 490 LYS A N 1
ATOM 3878 C CA . LYS A 1 490 ? 48.368 10.453 10.845 1.00 89.50 490 LYS A CA 1
ATOM 3879 C C . LYS A 1 490 ? 48.793 10.480 9.380 1.00 89.50 490 LYS A C 1
ATOM 3881 O O . LYS A 1 490 ? 49.981 10.296 9.096 1.00 89.50 490 LYS A O 1
ATOM 3886 N N . SER A 1 491 ? 47.850 10.777 8.486 1.00 90.69 491 SER A N 1
ATOM 3887 C CA . SER A 1 491 ? 48.099 10.957 7.055 1.00 90.69 491 SER A CA 1
ATOM 3888 C C . SER A 1 491 ? 48.757 12.303 6.713 1.00 90.69 491 SER A C 1
ATOM 3890 O O . SER A 1 491 ? 49.492 12.397 5.731 1.00 90.69 491 SER A O 1
ATOM 3892 N N . ALA A 1 492 ? 48.539 13.348 7.520 1.00 91.19 492 ALA A N 1
ATOM 3893 C CA . ALA A 1 492 ? 48.932 14.721 7.196 1.00 91.19 492 ALA A CA 1
ATOM 3894 C C . ALA A 1 492 ? 50.444 14.896 6.962 1.00 91.19 492 ALA A C 1
ATOM 3896 O O . ALA A 1 492 ? 51.272 14.466 7.764 1.00 91.19 492 ALA A O 1
ATOM 3897 N N . HIS A 1 493 ? 50.841 15.591 5.899 1.00 90.56 493 HIS A N 1
ATOM 3898 C CA . HIS A 1 493 ? 52.243 15.930 5.655 1.00 90.56 493 HIS A CA 1
ATOM 3899 C C . HIS A 1 493 ? 52.839 16.730 6.832 1.00 90.56 493 HIS A C 1
ATOM 3901 O O . HIS A 1 493 ? 52.169 17.553 7.446 1.00 90.56 493 HIS A O 1
ATOM 3907 N N . ARG A 1 494 ? 54.133 16.552 7.129 1.00 86.06 494 ARG A N 1
ATOM 3908 C CA . ARG A 1 494 ? 54.825 17.191 8.276 1.00 86.06 494 ARG A CA 1
ATOM 3909 C C . ARG A 1 494 ? 54.755 18.725 8.329 1.00 86.06 494 ARG A C 1
ATOM 3911 O O . ARG A 1 494 ? 54.888 19.293 9.403 1.00 86.06 494 ARG A O 1
ATOM 3918 N N . LYS A 1 495 ? 54.583 19.383 7.177 1.00 88.38 495 LYS A N 1
ATOM 3919 C CA . LYS A 1 495 ? 54.420 20.849 7.052 1.00 88.38 495 LYS A CA 1
ATOM 3920 C C . LYS A 1 495 ? 52.961 21.308 7.163 1.00 88.38 495 LYS A C 1
ATOM 3922 O O . LYS A 1 495 ? 52.660 22.463 6.880 1.00 88.38 495 LYS A O 1
ATOM 3927 N N . LEU A 1 496 ? 52.047 20.401 7.488 1.00 91.00 496 LEU A N 1
ATOM 3928 C CA . LEU A 1 496 ? 50.653 20.717 7.740 1.00 91.00 496 LEU A CA 1
ATOM 3929 C C . LEU A 1 496 ? 50.363 20.590 9.225 1.00 91.00 496 LEU A C 1
ATOM 3931 O O . LEU A 1 496 ? 50.855 19.684 9.902 1.00 91.00 496 LEU A O 1
ATOM 3935 N N . LYS A 1 497 ? 49.502 21.476 9.699 1.00 91.69 497 LYS A N 1
ATOM 3936 C CA . LYS A 1 497 ? 48.911 21.426 11.022 1.00 91.69 497 LYS A CA 1
ATOM 3937 C C . LYS A 1 497 ? 47.408 21.265 10.860 1.00 91.69 497 LYS A C 1
ATOM 3939 O O . LYS A 1 497 ? 46.757 22.029 10.153 1.00 91.69 497 LYS A O 1
ATOM 3944 N N . VAL A 1 498 ? 46.888 20.222 11.491 1.00 94.06 498 VAL A N 1
ATOM 3945 C CA . VAL A 1 498 ? 45.454 19.952 11.578 1.00 94.06 498 VAL A CA 1
ATOM 3946 C C . VAL A 1 498 ? 44.950 20.555 12.892 1.00 94.06 498 VAL A C 1
ATOM 3948 O O . VAL A 1 498 ? 45.631 20.455 13.916 1.00 94.06 498 VAL A O 1
ATOM 3951 N N . SER A 1 499 ? 43.807 21.236 12.858 1.00 94.81 499 SER A N 1
ATOM 3952 C CA . SER A 1 499 ? 43.164 21.825 14.037 1.00 94.81 499 SER A CA 1
ATOM 3953 C C . SER A 1 499 ? 42.711 20.758 15.040 1.00 94.81 499 SER A C 1
ATOM 3955 O O . SER A 1 499 ? 42.570 19.590 14.701 1.00 94.81 499 SER A O 1
ATOM 3957 N N . HIS A 1 500 ? 42.445 21.159 16.286 1.00 92.62 500 HIS A N 1
ATOM 3958 C CA . HIS A 1 500 ? 42.054 20.239 17.366 1.00 92.62 500 HIS A CA 1
ATOM 3959 C C . HIS A 1 500 ? 40.742 19.483 17.089 1.00 92.62 500 HIS A C 1
ATOM 3961 O O . HIS A 1 500 ? 40.583 18.343 17.516 1.00 92.62 500 HIS A O 1
ATOM 3967 N N . ASP A 1 501 ? 39.808 20.104 16.365 1.00 94.62 501 ASP A N 1
ATOM 3968 C CA . ASP A 1 501 ? 38.550 19.486 15.928 1.00 94.62 501 ASP A CA 1
ATOM 3969 C C . ASP A 1 501 ? 38.712 18.571 14.697 1.00 94.62 501 ASP A C 1
ATOM 3971 O O . ASP A 1 501 ? 37.777 17.848 14.339 1.00 94.62 501 ASP A O 1
ATOM 3975 N N . ASN A 1 502 ? 39.907 18.556 14.094 1.00 96.81 502 ASN A N 1
ATOM 3976 C CA . ASN A 1 502 ? 40.265 17.873 12.855 1.00 96.81 502 ASN A CA 1
ATOM 3977 C C . ASN A 1 502 ? 39.440 18.297 11.625 1.00 96.81 502 ASN A C 1
ATOM 3979 O O . ASN A 1 502 ? 39.227 17.491 10.717 1.00 96.81 502 ASN A O 1
ATOM 3983 N N . LEU A 1 503 ? 38.981 19.550 11.573 1.00 96.56 503 LEU A N 1
ATOM 3984 C CA . LEU A 1 503 ? 38.201 20.085 10.446 1.00 96.56 503 LEU A CA 1
ATOM 3985 C C . LEU A 1 503 ? 38.959 21.123 9.614 1.00 96.56 503 LEU A C 1
ATOM 3987 O O . LEU A 1 503 ? 38.573 21.404 8.484 1.00 96.56 503 LEU A O 1
ATOM 3991 N N . THR A 1 504 ? 40.043 21.691 10.133 1.00 96.12 504 THR A N 1
ATOM 3992 C CA . THR A 1 504 ? 40.849 22.691 9.430 1.00 96.12 504 THR A CA 1
ATOM 3993 C C . THR A 1 504 ? 42.271 22.188 9.250 1.00 96.12 504 THR A C 1
ATOM 3995 O O . THR A 1 504 ? 42.888 21.672 10.181 1.00 96.12 504 THR A O 1
ATOM 3998 N N . VAL A 1 505 ? 42.809 22.361 8.047 1.00 95.25 505 VAL A N 1
ATOM 3999 C CA . VAL A 1 505 ? 44.222 22.128 7.750 1.00 95.25 505 VAL A CA 1
ATOM 4000 C C . VAL A 1 505 ? 44.870 23.421 7.292 1.00 95.25 505 VAL A C 1
ATOM 4002 O O . VAL A 1 505 ? 44.376 24.098 6.391 1.00 95.25 505 VAL A O 1
ATOM 4005 N N . GLU A 1 506 ? 45.997 23.752 7.906 1.00 93.62 506 GLU A N 1
ATOM 4006 C CA . GLU A 1 506 ? 46.815 24.910 7.570 1.00 93.62 506 GLU A CA 1
ATOM 4007 C C . GLU A 1 506 ? 48.261 24.495 7.316 1.00 93.62 506 GLU A C 1
ATOM 4009 O O . GLU A 1 506 ? 48.742 23.480 7.830 1.00 93.62 506 GLU A O 1
ATOM 4014 N N . ARG A 1 507 ? 48.976 25.287 6.517 1.00 88.19 507 ARG A N 1
ATOM 4015 C CA . ARG A 1 507 ? 50.420 25.108 6.367 1.00 88.19 507 ARG A CA 1
ATOM 4016 C C . ARG A 1 507 ? 51.133 25.702 7.579 1.00 88.19 507 ARG A C 1
ATOM 4018 O O . ARG A 1 507 ? 51.009 26.891 7.848 1.00 88.19 507 ARG A O 1
ATOM 4025 N N . ASP A 1 508 ? 51.924 24.876 8.251 1.00 83.56 508 ASP A N 1
ATOM 4026 C CA . ASP A 1 508 ? 52.775 25.278 9.365 1.00 83.56 508 ASP A CA 1
ATOM 4027 C C . ASP A 1 508 ? 54.222 25.411 8.878 1.00 83.56 508 ASP A C 1
ATOM 4029 O O . ASP A 1 508 ? 54.883 24.424 8.540 1.00 83.56 508 ASP A O 1
ATOM 4033 N N . GLU A 1 509 ? 54.709 26.649 8.816 1.00 70.81 509 GLU A N 1
ATOM 4034 C CA . GLU A 1 509 ? 56.076 26.953 8.380 1.00 70.81 509 GLU A CA 1
ATOM 4035 C C .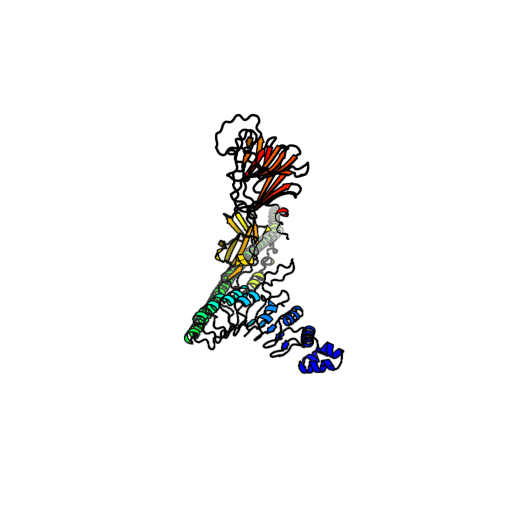 GLU A 1 509 ? 57.130 26.674 9.462 1.00 70.81 509 GLU A C 1
ATOM 4037 O O . GLU A 1 509 ? 58.318 26.617 9.150 1.00 70.81 509 GLU A O 1
ATOM 4042 N N . SER A 1 510 ? 56.709 26.437 10.710 1.00 68.62 510 SER A N 1
ATOM 4043 C CA . SER A 1 510 ? 57.582 26.240 11.876 1.00 68.62 510 SER A CA 1
ATOM 4044 C C . SER A 1 510 ? 57.802 24.767 12.263 1.00 68.62 510 SER A C 1
ATOM 4046 O O . SER A 1 510 ? 58.653 24.457 13.098 1.00 68.62 510 SER A O 1
ATOM 4048 N N . SER A 1 511 ? 57.066 23.834 11.647 1.00 63.38 511 SER A N 1
ATOM 4049 C CA . SER A 1 511 ? 57.074 22.413 12.018 1.00 63.38 511 SER A CA 1
ATOM 4050 C C . SER A 1 511 ? 58.355 21.668 11.604 1.00 63.38 511 SER A C 1
ATOM 4052 O O . SER A 1 511 ? 58.638 21.465 10.420 1.00 63.38 511 SER A O 1
ATOM 4054 N N . SER A 1 512 ? 59.086 21.156 12.601 1.00 55.22 512 SER A N 1
ATOM 4055 C CA . SER A 1 512 ? 60.252 20.264 12.465 1.00 55.22 512 SER A CA 1
ATOM 4056 C C . SER A 1 512 ? 59.976 18.814 12.913 1.00 55.22 512 SER A C 1
ATOM 4058 O O . SER A 1 512 ? 60.905 18.034 13.140 1.00 55.22 512 SER A O 1
ATOM 4060 N N . LYS A 1 513 ? 58.701 18.413 13.043 1.00 57.56 513 LYS A N 1
ATOM 4061 C CA . LYS A 1 513 ? 58.320 17.105 13.611 1.00 57.56 513 LYS A CA 1
ATOM 4062 C C . LYS A 1 513 ? 58.750 15.934 12.710 1.00 57.56 513 LYS A C 1
ATOM 4064 O O . LYS A 1 513 ? 58.262 15.781 11.589 1.00 57.56 513 LYS A O 1
ATOM 4069 N N . LYS A 1 514 ? 59.629 15.063 13.225 1.00 53.16 514 LYS A N 1
ATOM 4070 C CA . LYS A 1 514 ? 59.930 13.740 12.647 1.00 53.16 514 LYS A CA 1
ATOM 4071 C C . LYS A 1 514 ? 58.931 12.716 13.192 1.00 53.16 514 LYS A C 1
ATOM 4073 O O . LYS A 1 514 ? 58.922 12.430 14.382 1.00 53.16 514 LYS A O 1
ATOM 4078 N N . SER A 1 515 ? 58.090 12.166 12.323 1.00 52.34 515 SER A N 1
ATOM 4079 C CA . SER A 1 515 ? 57.225 11.024 12.629 1.00 52.34 515 SER A CA 1
ATOM 4080 C C . SER A 1 515 ? 57.158 10.127 11.395 1.00 52.34 515 SER A C 1
ATOM 4082 O O . SER A 1 515 ? 56.777 10.587 10.318 1.00 52.34 515 SER A O 1
ATOM 4084 N N . HIS A 1 516 ? 57.566 8.867 11.550 1.00 59.34 516 HIS A N 1
ATOM 4085 C CA . HIS A 1 516 ? 57.644 7.866 10.483 1.00 59.34 516 HIS A CA 1
ATOM 4086 C C . HIS A 1 516 ? 56.382 6.995 10.442 1.00 59.34 516 HIS A C 1
ATOM 4088 O O . HIS A 1 516 ? 56.453 5.777 10.562 1.00 59.34 516 HIS A O 1
ATOM 4094 N N . THR A 1 517 ? 55.209 7.617 10.303 1.00 65.75 517 THR A N 1
ATOM 4095 C CA . THR A 1 517 ? 53.977 6.869 10.023 1.00 65.75 517 THR A CA 1
ATOM 4096 C C . THR A 1 517 ? 53.914 6.539 8.525 1.00 65.75 517 THR A C 1
ATOM 4098 O O . THR A 1 517 ? 53.994 7.460 7.710 1.00 65.75 517 THR A O 1
ATOM 4101 N N . PRO A 1 518 ? 53.777 5.258 8.127 1.00 66.69 518 PRO A N 1
ATOM 4102 C CA . PRO A 1 518 ? 53.782 4.850 6.715 1.00 66.69 518 PRO A CA 1
ATOM 4103 C C . PRO A 1 518 ? 52.601 5.416 5.907 1.00 66.69 518 PRO A C 1
ATOM 4105 O O . PRO A 1 518 ? 52.679 5.524 4.690 1.00 66.69 518 PRO A O 1
ATOM 4108 N N . GLU A 1 519 ? 51.528 5.834 6.581 1.00 70.50 519 GLU A N 1
ATOM 4109 C CA . GLU A 1 519 ? 50.320 6.424 5.982 1.00 70.50 519 GLU A CA 1
ATOM 4110 C C . GLU A 1 519 ? 50.480 7.911 5.607 1.00 70.50 519 GLU A C 1
ATOM 4112 O O . GLU A 1 519 ? 49.583 8.506 5.005 1.00 70.50 519 GLU A O 1
ATOM 4117 N N . ARG A 1 520 ? 51.612 8.532 5.969 1.00 82.44 520 ARG A N 1
ATOM 4118 C CA . ARG A 1 520 ? 51.835 9.973 5.828 1.00 82.44 520 ARG A CA 1
ATOM 4119 C C . ARG A 1 520 ? 52.166 10.374 4.391 1.00 82.44 520 ARG A C 1
ATOM 4121 O O . ARG A 1 520 ? 52.962 9.721 3.721 1.00 82.44 520 ARG A O 1
ATOM 4128 N N . PHE A 1 521 ? 51.662 11.524 3.946 1.00 83.69 521 PHE A N 1
ATOM 4129 C CA . PHE A 1 521 ? 52.195 12.194 2.757 1.00 83.69 521 PHE A CA 1
ATOM 4130 C C . PHE A 1 521 ? 53.643 12.647 3.006 1.00 83.69 521 PHE A C 1
ATOM 4132 O O . PHE A 1 521 ? 53.927 13.342 3.984 1.00 83.69 521 PHE A O 1
ATOM 4139 N N . THR A 1 522 ? 54.570 12.255 2.128 1.00 79.69 522 THR A N 1
ATOM 4140 C CA . THR A 1 522 ? 56.027 12.464 2.305 1.00 79.69 522 THR A CA 1
ATOM 4141 C C . THR A 1 522 ? 56.682 13.290 1.198 1.00 79.69 522 THR A C 1
ATOM 4143 O O . THR A 1 522 ? 57.866 13.622 1.301 1.00 79.69 522 THR A O 1
ATOM 4146 N N . SER A 1 523 ? 55.926 13.651 0.157 1.00 76.81 523 SER A N 1
ATOM 4147 C CA . SER A 1 523 ? 56.422 14.410 -0.995 1.00 76.81 523 SER A CA 1
ATOM 4148 C C . SER A 1 523 ? 57.066 15.739 -0.592 1.00 76.81 523 SER A C 1
ATOM 4150 O O . SER A 1 523 ? 56.494 16.508 0.178 1.00 76.81 523 SER A O 1
ATOM 4152 N N . GLN A 1 524 ? 58.217 16.074 -1.181 1.00 69.81 524 GLN A N 1
ATOM 4153 C CA . GLN A 1 524 ? 58.861 17.371 -0.941 1.00 69.81 524 GLN A CA 1
ATOM 4154 C C . GLN A 1 524 ? 58.080 18.557 -1.534 1.00 69.81 524 GLN A C 1
ATOM 4156 O O . GLN A 1 524 ? 58.255 19.684 -1.074 1.00 69.81 524 GLN A O 1
ATOM 4161 N N . GLY A 1 525 ? 57.202 18.300 -2.510 1.00 71.00 525 GLY A N 1
ATOM 4162 C CA . GLY A 1 525 ? 56.417 19.320 -3.209 1.00 71.00 525 GLY A CA 1
ATOM 4163 C C . GLY A 1 525 ? 54.900 19.182 -3.070 1.00 71.00 525 GLY A C 1
ATOM 4164 O O . GLY A 1 525 ? 54.198 19.964 -3.698 1.00 71.00 525 GLY A O 1
ATOM 4165 N N . SER A 1 526 ? 54.390 18.208 -2.303 1.00 78.56 526 SER A N 1
ATOM 4166 C CA . SER A 1 526 ? 52.952 17.937 -2.104 1.00 78.56 526 SER A CA 1
ATOM 4167 C C . SER A 1 526 ? 52.621 17.903 -0.619 1.00 78.56 526 SER A C 1
ATOM 4169 O O . SER A 1 526 ? 53.027 16.980 0.090 1.00 78.56 526 SER A O 1
ATOM 4171 N N . TYR A 1 527 ? 51.884 18.894 -0.128 1.00 89.88 527 TYR A N 1
ATOM 4172 C CA . TYR A 1 527 ? 51.497 18.955 1.280 1.00 89.88 527 TYR A CA 1
ATOM 4173 C C . TYR A 1 527 ? 50.073 18.432 1.420 1.00 89.88 527 TYR A C 1
ATOM 4175 O O . TYR A 1 527 ? 49.129 19.214 1.378 1.00 89.88 527 TYR A O 1
ATOM 4183 N N . GLY A 1 528 ? 49.936 17.105 1.508 1.00 91.94 528 GLY A N 1
ATOM 4184 C CA . GLY A 1 528 ? 48.647 16.411 1.518 1.00 91.94 528 GLY A CA 1
ATOM 4185 C C . GLY A 1 528 ? 48.161 15.975 2.900 1.00 91.94 528 GLY A C 1
ATOM 4186 O O . GLY A 1 528 ? 48.961 15.738 3.806 1.00 91.94 528 GLY A O 1
ATOM 4187 N N . VAL A 1 529 ? 46.849 15.824 3.039 1.00 94.38 529 VAL A N 1
ATOM 4188 C CA . VAL A 1 529 ? 46.145 15.185 4.158 1.00 94.38 529 VAL A CA 1
ATOM 4189 C C . VAL A 1 529 ? 44.912 14.457 3.612 1.00 94.38 529 VAL A C 1
ATOM 4191 O O . VAL A 1 529 ? 44.270 14.937 2.677 1.00 94.38 529 VAL A O 1
ATOM 4194 N N . ALA A 1 530 ? 44.594 13.287 4.159 1.00 94.75 530 ALA A N 1
ATOM 4195 C CA . ALA A 1 530 ? 43.404 12.517 3.806 1.00 94.75 530 ALA A CA 1
ATOM 4196 C C . ALA A 1 530 ? 42.340 12.611 4.908 1.00 94.75 530 ALA A C 1
ATOM 4198 O O . ALA A 1 530 ? 42.645 12.899 6.067 1.00 94.75 530 ALA A O 1
ATOM 4199 N N . GLY A 1 531 ? 41.088 12.358 4.540 1.00 95.94 531 GLY A N 1
ATOM 4200 C CA . GLY A 1 531 ? 40.013 12.083 5.480 1.00 95.94 531 GLY A CA 1
ATOM 4201 C C . GLY A 1 531 ? 40.204 10.731 6.172 1.00 95.94 531 GLY A C 1
ATOM 4202 O O . GLY A 1 531 ? 40.875 9.839 5.655 1.00 95.94 531 GLY A O 1
ATOM 4203 N N . ASN A 1 532 ? 39.592 10.574 7.342 1.00 94.38 532 ASN A N 1
ATOM 4204 C CA . ASN A 1 532 ? 39.652 9.354 8.150 1.00 94.38 532 ASN A CA 1
ATOM 4205 C C . ASN A 1 532 ? 38.591 8.296 7.784 1.00 94.38 532 ASN A C 1
ATOM 4207 O O . ASN A 1 532 ? 38.514 7.265 8.448 1.00 94.38 532 ASN A O 1
ATOM 4211 N N . VAL A 1 533 ? 37.768 8.555 6.765 1.00 94.12 533 VAL A N 1
ATOM 4212 C CA . VAL A 1 533 ? 36.689 7.676 6.299 1.00 94.12 533 VAL A CA 1
ATOM 4213 C C . VAL A 1 533 ? 36.928 7.318 4.837 1.00 94.12 533 VAL A C 1
ATOM 4215 O O . VAL A 1 533 ? 37.282 8.179 4.029 1.00 94.12 533 VAL A O 1
ATOM 4218 N N . PHE A 1 534 ? 36.702 6.047 4.514 1.00 93.94 534 PHE A N 1
ATOM 4219 C CA . PHE A 1 534 ? 36.632 5.549 3.146 1.00 93.94 534 PHE A CA 1
ATOM 4220 C C . PHE A 1 534 ? 35.167 5.307 2.787 1.00 93.94 534 PHE A C 1
ATOM 4222 O O . PHE A 1 534 ? 34.439 4.705 3.570 1.00 93.94 534 PHE A O 1
ATOM 4229 N N . ILE A 1 535 ? 34.758 5.812 1.630 1.00 94.06 535 ILE A N 1
ATOM 4230 C CA . ILE A 1 535 ? 33.405 5.723 1.086 1.00 94.06 535 ILE A CA 1
ATOM 4231 C C . ILE A 1 535 ? 33.424 4.696 -0.043 1.00 94.06 535 ILE A C 1
ATOM 4233 O O . ILE A 1 535 ? 34.302 4.752 -0.909 1.00 94.06 535 ILE A O 1
ATOM 4237 N N . ASP A 1 536 ? 32.478 3.766 -0.019 1.00 92.19 536 ASP A N 1
ATOM 4238 C CA . ASP A 1 536 ? 32.408 2.617 -0.927 1.00 92.19 536 ASP A CA 1
ATOM 4239 C C . ASP A 1 536 ? 31.012 2.370 -1.522 1.00 92.19 536 ASP A C 1
ATOM 4241 O O . ASP A 1 536 ? 30.806 1.367 -2.203 1.00 92.19 536 ASP A O 1
ATOM 4245 N N . SER A 1 537 ? 30.059 3.260 -1.246 1.00 89.75 537 SER A N 1
ATOM 4246 C CA . SER A 1 537 ? 28.664 3.174 -1.677 1.00 89.75 537 SER A CA 1
ATOM 4247 C C . SER A 1 537 ? 27.969 4.522 -1.481 1.00 89.75 537 SER A C 1
ATOM 4249 O O . SER A 1 537 ? 28.483 5.381 -0.762 1.00 89.75 537 SER A O 1
ATOM 4251 N N . GLY A 1 538 ? 26.814 4.716 -2.115 1.00 88.88 538 GLY A N 1
ATOM 4252 C CA . GLY A 1 538 ? 25.920 5.843 -1.859 1.00 88.88 538 GLY A CA 1
ATOM 4253 C C . GLY A 1 538 ? 26.343 7.176 -2.482 1.00 88.88 538 GLY A C 1
ATOM 4254 O O . GLY A 1 538 ? 27.344 7.308 -3.198 1.00 88.88 538 GLY A O 1
ATOM 4255 N N . ARG A 1 539 ? 25.546 8.212 -2.189 1.00 92.06 539 ARG A N 1
ATOM 4256 C CA . ARG A 1 539 ? 25.788 9.602 -2.603 1.00 92.06 539 ARG A CA 1
ATOM 4257 C C . ARG A 1 539 ? 26.169 10.462 -1.403 1.00 92.06 539 ARG A C 1
ATOM 4259 O O . ARG A 1 539 ? 25.454 10.521 -0.407 1.00 92.06 539 ARG A O 1
ATOM 4266 N N . HIS A 1 540 ? 27.289 11.166 -1.505 1.00 94.56 540 HIS A N 1
ATOM 4267 C CA . HIS A 1 540 ? 27.879 11.932 -0.412 1.00 94.56 540 HIS A CA 1
ATOM 4268 C C . HIS A 1 540 ? 28.185 13.355 -0.847 1.00 94.56 540 HIS A C 1
ATOM 4270 O O . HIS A 1 540 ? 28.768 13.579 -1.905 1.00 94.56 540 HIS A O 1
ATOM 4276 N N . TYR A 1 541 ? 27.851 14.314 0.009 1.00 95.38 541 TYR A N 1
ATOM 4277 C CA . TYR A 1 541 ? 28.133 15.724 -0.191 1.00 95.38 541 TYR A CA 1
ATOM 4278 C C . TYR A 1 541 ? 28.895 16.316 0.996 1.00 95.38 541 TYR A C 1
ATOM 4280 O O . TYR A 1 541 ? 28.564 16.086 2.164 1.00 95.38 541 TYR A O 1
ATOM 4288 N N . TRP A 1 542 ? 29.932 17.090 0.694 1.00 96.88 542 TRP A N 1
ATOM 4289 C CA . TRP A 1 542 ? 30.648 17.909 1.668 1.00 96.88 542 TRP A CA 1
ATOM 4290 C C . TRP A 1 542 ? 31.143 19.193 1.013 1.00 96.88 542 TRP A C 1
ATOM 4292 O O . TRP A 1 542 ? 31.273 19.289 -0.207 1.00 96.88 542 TRP A O 1
ATOM 4302 N N . GLU A 1 543 ? 31.447 20.186 1.838 1.00 97.56 543 GLU A N 1
ATOM 4303 C CA . GLU A 1 543 ? 31.930 21.484 1.378 1.00 97.56 543 GLU A CA 1
ATOM 4304 C C . GLU A 1 543 ? 33.313 21.785 1.944 1.00 97.56 543 GLU A C 1
ATOM 4306 O O . GLU A 1 543 ? 33.676 21.351 3.038 1.00 97.56 543 GLU A O 1
ATOM 4311 N N . VAL A 1 544 ? 34.091 22.565 1.201 1.00 97.94 544 VAL A N 1
ATOM 4312 C CA . VAL A 1 544 ? 35.399 23.059 1.629 1.00 97.94 544 VAL A CA 1
ATOM 4313 C C . VAL A 1 544 ? 35.407 24.574 1.548 1.00 97.94 544 VAL A C 1
ATOM 4315 O O . VAL A 1 544 ? 35.248 25.158 0.474 1.00 97.94 544 VAL A O 1
ATOM 4318 N N . VAL A 1 545 ? 35.617 25.218 2.691 1.00 97.50 545 VAL A N 1
ATOM 4319 C CA . VAL A 1 545 ? 35.790 26.665 2.799 1.00 97.50 545 VAL A CA 1
ATOM 4320 C C . VAL A 1 545 ? 37.237 27.016 2.474 1.00 97.50 545 VAL A C 1
ATOM 4322 O O . VAL A 1 545 ? 38.179 26.546 3.118 1.00 97.50 545 VAL A O 1
ATOM 4325 N N . ILE A 1 546 ? 37.401 27.861 1.461 1.00 93.75 546 ILE A N 1
ATOM 4326 C CA . ILE A 1 546 ? 38.687 28.329 0.953 1.00 93.75 546 ILE A CA 1
ATOM 4327 C C . ILE A 1 546 ? 39.015 29.636 1.677 1.00 93.75 546 ILE A C 1
ATOM 4329 O O . ILE A 1 546 ? 38.682 30.724 1.207 1.00 93.75 546 ILE A O 1
ATOM 4333 N N . SER A 1 547 ? 39.650 29.548 2.843 1.00 86.38 547 SER A N 1
ATOM 4334 C CA . SER A 1 547 ? 39.942 30.685 3.734 1.00 86.38 547 SER A CA 1
ATOM 4335 C C . SER A 1 547 ? 41.082 31.576 3.208 1.00 86.38 547 SER A C 1
ATOM 4337 O O . SER A 1 547 ? 42.131 31.735 3.834 1.00 86.38 547 SER A O 1
ATOM 4339 N N . GLY A 1 548 ? 40.911 32.128 2.003 1.00 83.25 548 GLY A N 1
ATOM 4340 C CA . GLY A 1 548 ? 41.907 32.942 1.299 1.00 83.25 548 GLY A CA 1
ATOM 4341 C C . GLY A 1 548 ? 43.073 32.148 0.699 1.00 83.25 548 GLY A C 1
ATOM 4342 O O . GLY A 1 548 ? 44.036 32.751 0.229 1.00 83.25 548 GLY A O 1
ATOM 4343 N N . SER A 1 549 ? 43.011 30.811 0.718 1.00 91.31 549 SER A N 1
ATOM 4344 C CA . SER A 1 549 ? 44.002 29.961 0.055 1.00 91.31 549 SER A CA 1
ATOM 4345 C C . SER A 1 549 ? 43.911 30.122 -1.465 1.00 91.31 549 SER A C 1
ATOM 4347 O O . SER A 1 549 ? 42.830 30.076 -2.052 1.00 91.31 549 SER A O 1
ATOM 4349 N N . THR A 1 550 ? 45.056 30.316 -2.112 1.00 92.12 550 THR A N 1
ATOM 4350 C CA . THR A 1 550 ? 45.164 30.432 -3.577 1.00 92.12 550 THR A CA 1
ATOM 4351 C C . THR A 1 550 ? 45.921 29.262 -4.191 1.00 92.12 550 THR A C 1
ATOM 4353 O O . THR A 1 550 ? 46.021 29.179 -5.415 1.00 92.12 550 THR A O 1
ATOM 4356 N N . TRP A 1 551 ? 46.483 28.383 -3.357 1.00 93.81 551 TRP A N 1
ATOM 4357 C CA . TRP A 1 551 ? 47.267 27.224 -3.764 1.00 93.81 551 TRP A CA 1
ATOM 4358 C C . TRP A 1 551 ? 46.801 25.977 -3.007 1.00 93.81 551 TRP A C 1
ATOM 4360 O O . TRP A 1 551 ? 47.216 25.734 -1.866 1.00 93.81 551 TRP A O 1
ATOM 4370 N N . TYR A 1 552 ? 45.954 25.178 -3.652 1.00 94.88 552 TYR A N 1
ATOM 4371 C CA . TYR A 1 552 ? 45.406 23.951 -3.077 1.00 94.88 552 TYR A CA 1
ATOM 4372 C C . TYR A 1 552 ? 44.947 22.951 -4.143 1.00 94.88 552 TYR A C 1
ATOM 4374 O O . TYR A 1 552 ? 44.731 23.310 -5.303 1.00 94.88 552 TYR A O 1
ATOM 4382 N N . ALA A 1 553 ? 44.739 21.701 -3.729 1.00 95.50 553 ALA A N 1
ATOM 4383 C CA . ALA A 1 553 ? 43.907 20.749 -4.456 1.00 95.50 553 ALA A CA 1
ATOM 4384 C C . ALA A 1 553 ? 42.910 20.069 -3.511 1.00 95.50 553 ALA A C 1
ATOM 4386 O O . ALA A 1 553 ? 43.239 19.751 -2.368 1.00 95.50 553 ALA A O 1
ATOM 4387 N N . ILE A 1 554 ? 41.689 19.859 -3.995 1.00 97.12 554 ILE A N 1
ATOM 4388 C CA . ILE A 1 554 ? 40.580 19.232 -3.273 1.00 97.12 554 ILE A CA 1
ATOM 4389 C C . ILE A 1 554 ? 40.060 18.098 -4.145 1.00 97.12 554 ILE A C 1
ATOM 4391 O O . ILE A 1 554 ? 39.790 18.307 -5.328 1.00 97.12 554 ILE A O 1
ATOM 4395 N N . GLY A 1 555 ? 39.919 16.901 -3.587 1.00 95.38 555 GLY A N 1
ATOM 4396 C CA . GLY A 1 555 ? 39.524 15.765 -4.398 1.00 95.38 555 GLY A CA 1
ATOM 4397 C C . GLY A 1 555 ? 39.319 14.467 -3.641 1.00 95.38 555 GLY A C 1
ATOM 4398 O O . GLY A 1 555 ? 39.104 14.449 -2.429 1.00 95.38 555 GLY A O 1
ATOM 4399 N N . LEU A 1 556 ? 39.402 13.377 -4.393 1.00 96.31 556 LEU A N 1
ATOM 4400 C CA . LEU A 1 556 ? 39.245 12.002 -3.940 1.00 96.31 556 LEU A CA 1
ATOM 4401 C C . LEU A 1 556 ? 40.484 11.189 -4.313 1.00 96.31 556 LEU A C 1
ATOM 4403 O O . LEU A 1 556 ? 41.107 11.428 -5.351 1.00 96.31 556 LEU A O 1
ATOM 4407 N N . ALA A 1 557 ? 40.823 10.204 -3.489 1.00 95.12 557 ALA A N 1
ATOM 4408 C CA . ALA A 1 557 ? 41.866 9.237 -3.800 1.00 95.12 557 ALA A CA 1
ATOM 4409 C C . ALA A 1 557 ? 41.506 7.845 -3.281 1.00 95.12 557 ALA A C 1
ATOM 4411 O O . ALA A 1 557 ? 40.864 7.709 -2.239 1.00 95.12 557 ALA A O 1
ATOM 4412 N N . TYR A 1 558 ? 41.965 6.802 -3.967 1.00 94.94 558 TYR A N 1
ATOM 4413 C CA . TYR A 1 558 ? 41.950 5.455 -3.402 1.00 94.94 558 TYR A CA 1
ATOM 4414 C C . TYR A 1 558 ? 42.959 5.321 -2.261 1.00 94.94 558 TYR A C 1
ATOM 4416 O O . TYR A 1 558 ? 43.963 6.038 -2.192 1.00 94.94 558 TYR A O 1
ATOM 4424 N N . LYS A 1 559 ? 42.755 4.321 -1.395 1.00 88.00 559 LYS A N 1
ATOM 4425 C CA . LYS A 1 559 ? 43.743 3.946 -0.367 1.00 88.00 559 LYS A CA 1
ATOM 4426 C C . LYS A 1 559 ? 45.115 3.624 -0.970 1.00 88.00 559 LYS A C 1
ATOM 4428 O O . LYS A 1 559 ? 46.138 3.940 -0.370 1.00 88.00 559 LYS A O 1
ATOM 4433 N N . SER A 1 560 ? 45.114 3.028 -2.160 1.00 87.88 560 SER A N 1
ATOM 4434 C CA . SER A 1 560 ? 46.293 2.644 -2.940 1.00 87.88 560 SER A CA 1
ATOM 4435 C C . SER A 1 560 ? 47.023 3.820 -3.603 1.00 87.88 560 SER A C 1
ATOM 4437 O O . SER A 1 560 ? 48.110 3.625 -4.144 1.00 87.88 560 SER A O 1
ATOM 4439 N N . ALA A 1 561 ? 46.470 5.040 -3.564 1.00 89.25 561 ALA A N 1
ATOM 4440 C CA . ALA A 1 561 ? 47.068 6.189 -4.232 1.00 89.25 561 ALA A CA 1
ATOM 4441 C C . ALA A 1 561 ? 48.455 6.548 -3.646 1.00 89.25 561 ALA A C 1
ATOM 4443 O O . ALA A 1 561 ? 48.587 6.700 -2.422 1.00 89.25 561 ALA A O 1
ATOM 4444 N N . PRO A 1 562 ? 49.481 6.758 -4.496 1.00 86.81 562 PRO A N 1
ATOM 4445 C CA . PRO A 1 562 ? 50.813 7.181 -4.074 1.00 86.81 562 PRO A CA 1
ATOM 4446 C C . PRO A 1 562 ? 50.801 8.439 -3.192 1.00 86.81 562 PRO A C 1
ATOM 4448 O O . PRO A 1 562 ? 50.354 9.511 -3.597 1.00 86.81 562 PRO A O 1
ATOM 4451 N N . LYS A 1 563 ? 51.368 8.340 -1.983 1.00 85.06 563 LYS A N 1
ATOM 4452 C CA . LYS A 1 563 ? 51.449 9.453 -1.011 1.00 85.06 563 LYS A CA 1
ATOM 4453 C C . LYS A 1 563 ? 52.633 10.409 -1.239 1.00 85.06 563 LYS A C 1
ATOM 4455 O O . LYS A 1 563 ? 52.800 11.387 -0.509 1.00 85.06 563 LYS A O 1
ATOM 4460 N N . HIS A 1 564 ? 53.469 10.136 -2.240 1.00 82.94 564 HIS A N 1
ATOM 4461 C CA . HIS A 1 564 ? 54.628 10.959 -2.605 1.00 82.94 564 HIS A CA 1
ATOM 4462 C C . HIS A 1 564 ? 54.392 11.825 -3.860 1.00 82.94 564 HIS A C 1
ATOM 4464 O O . HIS A 1 564 ? 55.241 12.651 -4.201 1.00 82.94 564 HIS A O 1
ATOM 4470 N N . GLU A 1 565 ? 53.226 11.704 -4.502 1.00 85.06 565 GLU A N 1
ATOM 4471 C CA . GLU A 1 565 ? 52.844 12.448 -5.707 1.00 85.06 565 GLU A CA 1
ATOM 4472 C C . GLU A 1 565 ? 51.791 13.538 -5.423 1.00 85.06 565 GLU A C 1
ATOM 4474 O O . GLU A 1 565 ? 51.298 13.703 -4.303 1.00 85.06 565 GLU A O 1
ATOM 4479 N N . TRP A 1 566 ? 51.463 14.337 -6.443 1.00 85.69 566 TRP A N 1
ATOM 4480 C CA . TRP A 1 566 ? 50.359 15.302 -6.373 1.00 85.69 566 TRP A CA 1
ATOM 4481 C C . TRP A 1 566 ? 49.027 14.607 -6.640 1.00 85.69 566 TRP A C 1
ATOM 4483 O O . TRP A 1 566 ? 48.940 13.743 -7.511 1.00 85.69 566 TRP A O 1
ATOM 4493 N N . ILE A 1 567 ? 47.97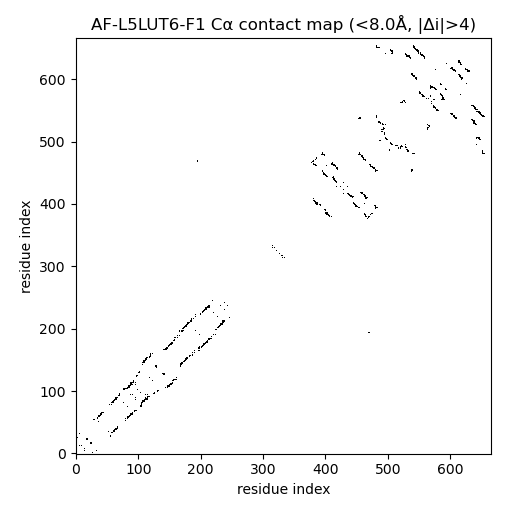5 15.035 -5.940 1.00 90.50 567 ILE A N 1
ATOM 4494 C CA . ILE A 1 567 ? 46.618 14.544 -6.200 1.00 90.50 567 ILE A CA 1
ATOM 4495 C C . ILE A 1 567 ? 46.251 14.846 -7.664 1.00 90.50 567 ILE A C 1
ATOM 4497 O O . ILE A 1 567 ? 46.504 15.948 -8.169 1.00 90.50 567 ILE A O 1
ATOM 4501 N N . GLY A 1 568 ? 45.709 13.840 -8.349 1.00 90.19 568 GLY A N 1
ATOM 4502 C CA . GLY A 1 568 ? 45.344 13.866 -9.762 1.00 90.19 568 GLY A CA 1
ATOM 4503 C C . GLY A 1 568 ? 46.476 13.490 -10.724 1.00 90.19 568 GLY A C 1
ATOM 4504 O O . GLY A 1 568 ? 46.221 13.353 -11.916 1.00 90.19 568 GLY A O 1
ATOM 4505 N N . LYS A 1 569 ? 47.730 13.314 -10.273 1.00 90.94 569 LYS A N 1
ATOM 4506 C CA . LYS A 1 569 ? 48.842 12.929 -11.174 1.00 90.94 569 LYS A CA 1
ATOM 4507 C C . LYS A 1 569 ? 48.899 11.442 -11.530 1.00 90.94 569 LYS A C 1
ATOM 4509 O O . LYS A 1 569 ? 49.599 11.087 -12.468 1.00 90.94 569 LYS A O 1
ATOM 4514 N N . ASN A 1 570 ? 48.135 10.607 -10.838 1.00 91.31 570 ASN A N 1
ATOM 4515 C CA . ASN A 1 570 ? 48.005 9.177 -11.105 1.00 91.31 570 ASN A CA 1
ATOM 4516 C C . ASN A 1 570 ? 46.541 8.808 -11.372 1.00 91.31 570 ASN A C 1
ATOM 4518 O O . ASN A 1 570 ? 45.631 9.615 -11.170 1.00 91.31 570 ASN A O 1
ATOM 4522 N N . SER A 1 571 ? 46.318 7.575 -11.819 1.00 93.00 571 SER A N 1
ATOM 4523 C CA . SER A 1 571 ? 44.990 7.022 -12.100 1.00 93.00 571 SER A CA 1
ATOM 4524 C C . SER A 1 571 ? 44.151 6.735 -10.847 1.00 93.00 571 SER A C 1
ATOM 4526 O O . SER A 1 571 ? 42.971 6.431 -10.968 1.00 93.00 571 SER A O 1
ATOM 4528 N N . ALA A 1 572 ? 44.725 6.849 -9.646 1.00 94.25 572 ALA A N 1
ATOM 4529 C CA . ALA A 1 572 ? 44.064 6.545 -8.375 1.00 94.25 572 ALA A CA 1
ATOM 4530 C C . ALA A 1 572 ? 43.559 7.796 -7.630 1.00 94.25 572 ALA A C 1
ATOM 4532 O O . ALA A 1 572 ? 43.223 7.711 -6.445 1.00 94.25 572 ALA A O 1
ATOM 4533 N N . SER A 1 573 ? 43.557 8.969 -8.276 1.00 94.88 573 SER A N 1
ATOM 4534 C CA . SER A 1 573 ? 43.092 10.221 -7.671 1.00 94.88 573 SER A CA 1
ATOM 4535 C C . SER A 1 573 ? 42.486 11.207 -8.677 1.00 94.88 573 SER A C 1
ATOM 4537 O O . SER A 1 573 ? 42.876 11.251 -9.846 1.00 94.88 573 SER A O 1
ATOM 4539 N N . TRP A 1 574 ? 41.546 12.023 -8.198 1.00 97.44 574 TRP A N 1
ATOM 4540 C CA . TRP A 1 574 ? 40.807 13.040 -8.958 1.00 97.44 574 TRP A CA 1
ATOM 4541 C C . TRP A 1 574 ? 40.747 14.317 -8.136 1.00 97.44 574 TRP A C 1
ATOM 4543 O O . TRP A 1 574 ? 40.402 14.247 -6.958 1.00 97.44 574 TRP A O 1
ATOM 4553 N N . ALA A 1 575 ? 41.075 15.472 -8.715 1.00 97.06 575 ALA A N 1
ATOM 4554 C CA . ALA A 1 575 ? 41.095 16.720 -7.956 1.00 97.06 575 ALA A CA 1
ATOM 4555 C C . ALA A 1 575 ? 40.739 17.960 -8.768 1.00 97.06 575 ALA A C 1
ATOM 4557 O O . ALA A 1 575 ? 41.140 18.102 -9.920 1.00 97.06 575 ALA A O 1
ATOM 4558 N N . LEU A 1 576 ? 40.098 18.911 -8.097 1.00 97.56 576 LEU A N 1
ATOM 4559 C CA . LEU A 1 576 ? 40.047 20.314 -8.483 1.00 97.56 576 LEU A CA 1
ATOM 4560 C C . LEU A 1 576 ? 41.231 21.041 -7.841 1.00 97.56 576 LEU A C 1
ATOM 4562 O O . LEU A 1 576 ? 41.464 20.937 -6.636 1.00 97.56 576 LEU A O 1
ATOM 4566 N N . CYS A 1 577 ? 41.997 21.767 -8.646 1.00 95.69 577 CYS A N 1
ATOM 4567 C CA . CYS A 1 577 ? 43.242 22.408 -8.251 1.00 95.69 577 CYS A CA 1
ATOM 4568 C C . CYS A 1 577 ? 43.197 23.907 -8.546 1.00 95.69 577 CYS A C 1
ATOM 4570 O O . CYS A 1 577 ? 42.788 24.322 -9.631 1.00 95.69 577 CYS A O 1
ATOM 4572 N N . ARG A 1 578 ? 43.711 24.707 -7.611 1.00 94.50 578 ARG A N 1
ATOM 4573 C CA . ARG A 1 578 ? 43.959 26.137 -7.801 1.00 94.50 578 ARG A CA 1
ATOM 4574 C C . ARG A 1 578 ? 45.436 26.434 -7.591 1.00 94.50 578 ARG A C 1
ATOM 4576 O O . ARG A 1 578 ? 46.007 26.039 -6.575 1.00 94.50 578 ARG A O 1
ATOM 4583 N N . CYS A 1 579 ? 46.035 27.160 -8.527 1.00 92.75 579 CYS A N 1
ATOM 4584 C CA . CYS A 1 579 ? 47.369 27.737 -8.400 1.00 92.75 579 CYS A CA 1
ATOM 4585 C C . CYS A 1 579 ? 47.310 29.210 -8.820 1.00 92.75 579 CYS A C 1
ATOM 4587 O O . CYS A 1 579 ? 47.210 29.526 -10.005 1.00 92.75 579 CYS A O 1
ATOM 4589 N N . HIS A 1 580 ? 47.337 30.119 -7.844 1.00 90.75 580 HIS A N 1
ATOM 4590 C CA . HIS A 1 580 ? 47.055 31.545 -8.045 1.00 90.75 580 HIS A CA 1
ATOM 4591 C C . HIS A 1 580 ? 45.677 31.777 -8.694 1.00 90.75 580 HIS A C 1
ATOM 4593 O O . HIS A 1 580 ? 44.645 31.577 -8.044 1.00 90.75 580 HIS A O 1
ATOM 4599 N N . ASN A 1 581 ? 45.671 32.208 -9.957 1.00 88.94 581 ASN A N 1
ATOM 4600 C CA . ASN A 1 581 ? 44.476 32.472 -10.754 1.00 88.94 581 ASN A CA 1
ATOM 4601 C C . ASN A 1 581 ? 44.167 31.331 -11.731 1.00 88.94 581 ASN A C 1
ATOM 4603 O O . ASN A 1 581 ? 43.128 31.361 -12.377 1.00 88.94 581 ASN A O 1
ATOM 4607 N N . ASN A 1 582 ? 45.041 30.325 -11.818 1.00 93.38 582 ASN A N 1
ATOM 4608 C CA . ASN A 1 582 ? 44.845 29.179 -12.69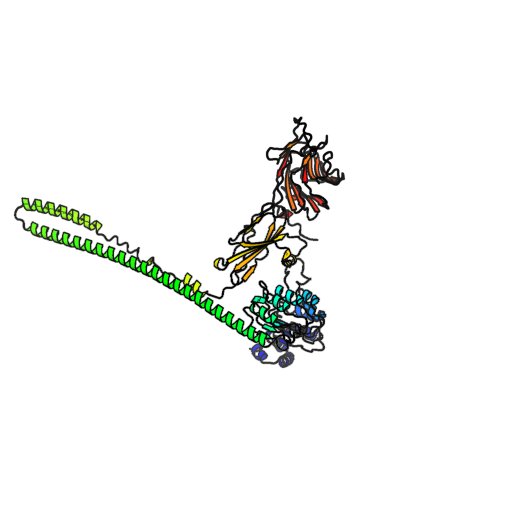1 1.00 93.38 582 ASN A CA 1
ATOM 4609 C C . ASN A 1 582 ? 44.039 28.113 -11.955 1.00 93.38 582 ASN A C 1
ATOM 4611 O O . ASN A 1 582 ? 44.421 27.681 -10.860 1.00 93.38 582 ASN A O 1
ATOM 4615 N N . TRP A 1 583 ? 42.956 27.673 -12.583 1.00 96.00 583 TRP A N 1
ATOM 4616 C CA . TRP A 1 583 ? 42.103 26.605 -12.089 1.00 96.00 583 TRP A CA 1
ATOM 4617 C C . TRP A 1 583 ? 42.098 25.463 -13.084 1.00 96.00 583 TRP A C 1
ATOM 4619 O O . TRP A 1 583 ? 41.887 25.660 -14.280 1.00 96.00 583 TRP A O 1
ATOM 4629 N N . VAL A 1 584 ? 42.342 24.262 -12.581 1.00 97.06 584 VAL A N 1
ATOM 4630 C CA . VAL A 1 584 ? 42.332 23.051 -13.394 1.00 97.06 584 VAL A CA 1
ATOM 4631 C C . VAL A 1 584 ? 41.665 21.932 -12.622 1.00 97.06 584 VAL A C 1
ATOM 4633 O O . VAL A 1 584 ? 41.781 21.848 -11.399 1.00 97.06 584 VAL A O 1
ATOM 4636 N N . VAL A 1 585 ? 41.020 21.026 -13.334 1.00 97.69 585 VAL A N 1
ATOM 4637 C CA . VAL A 1 585 ? 40.719 19.692 -12.818 1.00 97.69 585 VAL A CA 1
ATOM 4638 C C . VAL A 1 585 ? 41.776 18.721 -13.331 1.00 97.69 585 VAL A C 1
ATOM 4640 O O . VAL A 1 585 ? 42.237 18.832 -14.468 1.00 97.69 585 VAL A O 1
ATOM 4643 N N . ARG A 1 586 ? 42.218 17.803 -12.471 1.00 96.69 586 ARG A N 1
ATOM 4644 C CA . ARG A 1 586 ? 43.345 16.907 -12.737 1.00 96.69 586 ARG A CA 1
ATOM 4645 C C . ARG A 1 586 ? 42.998 15.455 -12.420 1.00 96.69 586 ARG A C 1
ATOM 4647 O O . ARG A 1 586 ? 42.544 15.155 -11.314 1.00 96.69 586 ARG A O 1
ATOM 4654 N N . HIS A 1 587 ? 43.292 14.564 -13.363 1.00 96.25 587 HIS A N 1
ATOM 4655 C CA . HIS A 1 587 ? 43.240 13.110 -13.196 1.00 96.25 587 HIS A CA 1
ATOM 4656 C C . HIS A 1 587 ? 44.235 12.423 -14.142 1.00 96.25 587 HIS A C 1
ATOM 4658 O O . HIS A 1 587 ? 44.375 12.833 -15.294 1.00 96.25 587 HIS A O 1
ATOM 4664 N N . ASN A 1 588 ? 44.914 11.371 -13.671 1.00 94.69 588 ASN A N 1
ATOM 4665 C CA . ASN A 1 588 ? 45.893 10.602 -14.444 1.00 94.69 588 ASN A CA 1
ATOM 4666 C C . ASN A 1 588 ? 46.951 11.469 -15.161 1.00 94.69 588 ASN A C 1
ATOM 4668 O O . ASN A 1 588 ? 47.308 11.228 -16.312 1.00 94.69 588 ASN A O 1
ATOM 4672 N N . GLY A 1 589 ? 47.389 12.549 -14.506 1.00 92.31 589 GLY A N 1
ATOM 4673 C CA . GLY A 1 589 ? 48.371 13.492 -15.051 1.00 92.31 589 GLY A CA 1
ATOM 4674 C C . GLY A 1 589 ? 47.824 14.458 -16.107 1.00 92.31 589 GLY A C 1
ATOM 4675 O O . GLY A 1 589 ? 48.526 15.398 -16.474 1.00 92.31 589 GLY A O 1
ATOM 4676 N N . LYS A 1 590 ? 46.577 14.284 -16.555 1.00 95.31 590 LYS A N 1
ATOM 4677 C CA . LYS A 1 590 ? 45.899 15.192 -17.482 1.00 95.31 590 LYS A CA 1
ATOM 4678 C C . LYS A 1 590 ? 45.267 16.348 -16.711 1.00 95.31 590 LYS A C 1
ATOM 4680 O O . LYS A 1 590 ? 44.582 16.126 -15.714 1.00 95.31 590 LYS A O 1
ATOM 4685 N N . GLU A 1 591 ? 45.485 17.567 -17.192 1.00 96.31 591 GLU A N 1
ATOM 4686 C CA . GLU A 1 591 ? 44.887 18.791 -16.655 1.00 96.31 591 GLU A CA 1
ATOM 4687 C C . GLU A 1 591 ? 43.899 19.371 -17.665 1.00 96.31 591 GLU A C 1
ATOM 4689 O O . GLU A 1 591 ? 44.193 19.452 -18.858 1.00 96.31 591 GLU A O 1
ATOM 4694 N N . ILE A 1 592 ? 42.724 19.760 -17.180 1.00 96.94 592 ILE A N 1
ATOM 4695 C CA . ILE A 1 592 ? 41.699 20.445 -17.966 1.00 96.94 592 ILE A CA 1
ATOM 4696 C C . ILE A 1 592 ? 41.443 21.791 -17.280 1.00 96.94 592 ILE A C 1
ATOM 4698 O O . ILE A 1 592 ? 41.084 21.793 -16.099 1.00 96.94 592 ILE A O 1
ATOM 4702 N N . PRO A 1 593 ? 41.662 22.929 -17.962 1.00 96.69 593 PRO A N 1
ATOM 4703 C CA . PRO A 1 593 ? 41.392 24.239 -17.388 1.00 96.69 593 PRO A CA 1
ATOM 4704 C C . PRO A 1 593 ? 39.890 24.441 -17.181 1.00 96.69 593 PRO A C 1
ATOM 4706 O O . PRO A 1 593 ? 39.077 24.007 -17.995 1.00 96.69 593 PRO A O 1
ATOM 4709 N N . ILE A 1 594 ? 39.539 25.109 -16.086 1.00 96.31 594 ILE A N 1
ATOM 4710 C CA . ILE A 1 594 ? 38.174 25.546 -15.778 1.00 96.31 594 ILE A CA 1
ATOM 4711 C C . ILE A 1 594 ? 38.195 27.034 -15.414 1.00 96.31 594 ILE A C 1
ATOM 4713 O O . ILE A 1 594 ? 39.232 27.556 -15.004 1.00 96.31 594 ILE A O 1
ATOM 4717 N N . GLU A 1 595 ? 37.050 27.711 -15.503 1.00 93.12 595 GLU A N 1
ATOM 4718 C CA . GLU A 1 595 ? 36.934 29.147 -15.201 1.00 93.12 595 GLU A CA 1
ATOM 4719 C C . GLU A 1 595 ? 35.898 29.423 -14.093 1.00 93.12 595 GLU A C 1
ATOM 4721 O O . GLU A 1 595 ? 34.788 29.879 -14.368 1.00 93.12 595 GLU A O 1
ATOM 4726 N N . PRO A 1 596 ? 36.215 29.136 -12.813 1.00 91.88 596 PRO A N 1
ATOM 4727 C CA . PRO A 1 596 ? 35.339 29.474 -11.694 1.00 91.88 596 PRO A CA 1
ATOM 4728 C C . PRO A 1 596 ? 35.239 30.986 -11.470 1.00 91.88 596 PRO A C 1
ATOM 4730 O O . PRO A 1 596 ? 36.124 31.754 -11.851 1.00 91.88 596 PRO A O 1
ATOM 4733 N N . SER A 1 597 ? 34.206 31.410 -10.735 1.00 88.62 597 SER A N 1
ATOM 4734 C CA . SER A 1 597 ? 34.068 32.800 -10.287 1.00 88.62 597 SER A CA 1
ATOM 4735 C C . SER A 1 597 ? 35.325 33.285 -9.541 1.00 88.62 597 SER A C 1
ATOM 4737 O O . SER A 1 597 ? 35.832 32.576 -8.660 1.00 88.62 597 SER A O 1
ATOM 4739 N N . PRO A 1 598 ? 35.806 34.522 -9.787 1.00 83.38 598 PRO A N 1
ATOM 4740 C CA . PRO A 1 598 ? 36.946 35.091 -9.062 1.00 83.38 598 PRO A CA 1
ATOM 4741 C C . PRO A 1 598 ? 36.685 35.220 -7.551 1.00 83.38 598 PRO A C 1
ATOM 4743 O O . PRO A 1 598 ? 37.624 35.352 -6.762 1.00 83.38 598 PRO A O 1
ATOM 4746 N N . HIS A 1 599 ? 35.418 35.147 -7.136 1.00 85.00 599 HIS A N 1
ATOM 4747 C CA . HIS A 1 599 ? 34.975 35.204 -5.746 1.00 85.00 599 HIS A CA 1
ATOM 4748 C C . HIS A 1 599 ? 34.582 33.837 -5.167 1.00 85.00 599 HIS A C 1
ATOM 4750 O O . HIS A 1 599 ? 33.909 33.801 -4.138 1.00 85.00 599 HIS A O 1
ATOM 4756 N N . LEU A 1 600 ? 35.007 32.722 -5.775 1.00 91.06 600 LEU A N 1
ATOM 4757 C CA . LEU A 1 600 ? 34.767 31.379 -5.242 1.00 91.06 600 LEU A CA 1
ATOM 4758 C C . LEU A 1 600 ? 35.378 31.233 -3.837 1.00 91.06 600 LEU A C 1
ATOM 4760 O O . LEU A 1 600 ? 36.601 31.234 -3.664 1.00 91.06 600 LEU A O 1
ATOM 4764 N N . ARG A 1 601 ? 34.510 31.104 -2.828 1.00 92.31 601 ARG A N 1
ATOM 4765 C CA . ARG A 1 601 ? 34.888 30.953 -1.408 1.00 92.31 601 ARG A CA 1
ATOM 4766 C C . ARG A 1 601 ? 34.633 29.557 -0.861 1.00 92.31 601 ARG A C 1
ATOM 4768 O O . ARG A 1 601 ? 35.188 29.209 0.181 1.00 92.31 601 ARG A O 1
ATOM 4775 N N . ARG A 1 602 ? 33.781 28.777 -1.525 1.00 96.12 602 ARG A N 1
ATOM 4776 C CA . ARG A 1 602 ? 33.367 27.465 -1.046 1.00 96.12 602 ARG A CA 1
ATOM 4777 C C . ARG A 1 602 ? 33.162 26.500 -2.202 1.00 96.12 602 ARG A C 1
ATOM 4779 O O . ARG A 1 602 ? 32.393 26.794 -3.110 1.00 96.12 602 ARG A O 1
ATOM 4786 N N . VAL A 1 603 ? 33.843 25.362 -2.143 1.00 97.31 603 VAL A N 1
ATOM 4787 C CA . VAL A 1 603 ? 33.706 24.291 -3.136 1.00 97.31 603 VAL A CA 1
ATOM 4788 C C . VAL A 1 603 ? 32.870 23.178 -2.529 1.00 97.31 603 VAL A C 1
ATOM 4790 O O . VAL A 1 603 ? 33.245 22.635 -1.492 1.00 97.31 603 VAL A O 1
ATOM 4793 N N . GLY A 1 604 ? 31.745 22.866 -3.162 1.00 97.06 604 GLY A N 1
ATOM 4794 C CA . GLY A 1 604 ? 30.932 21.691 -2.869 1.00 97.06 604 GLY A CA 1
ATOM 4795 C C . GLY A 1 604 ? 31.425 20.501 -3.680 1.00 97.06 604 GLY A C 1
ATOM 4796 O O . GLY A 1 604 ? 31.791 20.659 -4.846 1.00 97.06 604 GLY A O 1
ATOM 4797 N N . ILE A 1 605 ? 31.460 19.325 -3.066 1.00 97.50 605 ILE A N 1
ATOM 4798 C CA . ILE A 1 605 ? 31.864 18.076 -3.708 1.00 97.50 605 ILE A CA 1
ATOM 4799 C C . ILE A 1 605 ? 30.729 17.082 -3.531 1.00 97.50 605 ILE A C 1
ATOM 4801 O O . ILE A 1 605 ? 30.375 16.754 -2.401 1.00 97.50 605 ILE A O 1
ATOM 4805 N N . LEU A 1 606 ? 30.174 16.618 -4.648 1.00 96.19 606 LEU A N 1
ATOM 4806 C CA . LEU A 1 606 ? 29.166 15.567 -4.703 1.00 96.19 606 LEU A CA 1
ATOM 4807 C C . LEU A 1 606 ? 29.814 14.306 -5.268 1.00 96.19 606 LEU A C 1
ATOM 4809 O O . LEU A 1 606 ? 30.157 14.258 -6.446 1.00 96.19 606 LEU A O 1
ATOM 4813 N N . LEU A 1 607 ? 29.987 13.299 -4.425 1.00 95.62 607 LEU A N 1
ATOM 4814 C CA . LEU A 1 607 ? 30.363 11.949 -4.822 1.00 95.62 607 LEU A CA 1
ATOM 4815 C C . LEU A 1 607 ? 29.086 11.140 -5.031 1.00 95.62 607 LEU A C 1
ATOM 4817 O O . LEU A 1 607 ? 28.302 10.995 -4.100 1.00 95.62 607 LEU A O 1
ATOM 4821 N N . ASP A 1 608 ? 28.900 10.594 -6.222 1.00 93.31 608 ASP A N 1
ATOM 4822 C CA . ASP A 1 608 ? 27.912 9.559 -6.503 1.00 93.31 608 ASP A CA 1
ATOM 4823 C C . ASP A 1 608 ? 28.675 8.262 -6.766 1.00 93.31 608 ASP A C 1
ATOM 4825 O O . ASP A 1 608 ? 29.129 8.009 -7.884 1.00 93.31 608 ASP A O 1
ATOM 4829 N N . TYR A 1 609 ? 28.926 7.494 -5.703 1.00 91.88 609 TYR A N 1
ATOM 4830 C CA . TYR A 1 609 ? 29.728 6.279 -5.815 1.00 91.88 609 TYR A CA 1
ATOM 4831 C C . TYR A 1 609 ? 28.991 5.225 -6.651 1.00 91.88 609 TYR A C 1
ATOM 4833 O O . TYR A 1 609 ? 29.603 4.579 -7.500 1.00 91.88 609 TYR A O 1
ATOM 4841 N N . ASP A 1 610 ? 27.675 5.116 -6.462 1.00 86.94 610 ASP A N 1
ATOM 4842 C CA . ASP A 1 610 ? 26.832 4.105 -7.104 1.00 86.94 610 ASP A CA 1
ATOM 4843 C C . ASP A 1 610 ? 26.707 4.319 -8.620 1.00 86.94 610 ASP A C 1
ATOM 4845 O O . ASP A 1 610 ? 26.780 3.355 -9.383 1.00 86.94 610 ASP A O 1
ATOM 4849 N N . ASN A 1 611 ? 26.570 5.570 -9.075 1.00 87.94 611 ASN A N 1
ATOM 4850 C CA . ASN A 1 611 ? 26.538 5.898 -10.508 1.00 87.94 611 ASN A CA 1
ATOM 4851 C C . ASN A 1 611 ? 27.917 6.226 -11.088 1.00 87.94 611 ASN A C 1
ATOM 4853 O O . ASN A 1 611 ? 28.030 6.509 -12.280 1.00 87.94 611 ASN A O 1
ATOM 4857 N N . GLY A 1 612 ? 28.966 6.199 -10.267 1.00 92.94 612 GLY A N 1
ATOM 4858 C CA . GLY A 1 612 ? 30.327 6.391 -10.734 1.00 92.94 612 GLY A CA 1
ATOM 4859 C C . GLY A 1 612 ? 30.630 7.821 -11.170 1.00 92.94 612 GLY A C 1
ATOM 4860 O O . GLY A 1 612 ? 31.094 8.037 -12.284 1.00 92.94 612 GLY A O 1
ATOM 4861 N N . SER A 1 613 ? 30.388 8.822 -10.323 1.00 95.25 613 SER A N 1
ATOM 4862 C CA . SER A 1 613 ? 30.801 10.197 -10.628 1.00 95.25 613 SER A CA 1
ATOM 4863 C C . SER A 1 613 ? 31.261 10.993 -9.407 1.00 95.25 613 SER A C 1
ATOM 4865 O O . SER A 1 613 ? 30.893 10.715 -8.265 1.00 95.25 613 SER A O 1
ATOM 4867 N N . VAL A 1 614 ? 32.087 12.015 -9.644 1.00 97.00 614 VAL A N 1
ATOM 4868 C CA . VAL A 1 614 ? 32.365 13.076 -8.665 1.00 97.00 614 VAL A CA 1
ATOM 4869 C C . VAL A 1 614 ? 32.262 14.441 -9.331 1.00 97.00 614 VAL A C 1
ATOM 4871 O O . VAL A 1 614 ? 32.956 14.727 -10.308 1.00 97.00 614 VAL A O 1
ATOM 4874 N N . ALA A 1 615 ? 31.405 15.293 -8.781 1.00 96.94 615 ALA A N 1
ATOM 4875 C CA . ALA A 1 615 ? 31.125 16.626 -9.285 1.00 96.94 615 ALA A CA 1
ATOM 4876 C C . ALA A 1 615 ? 31.557 17.711 -8.290 1.00 96.94 615 ALA A C 1
ATOM 4878 O O . ALA A 1 615 ? 31.432 17.558 -7.073 1.00 96.94 615 ALA A O 1
ATOM 4879 N N . PHE A 1 616 ? 32.066 18.817 -8.826 1.00 97.56 616 PHE A N 1
ATOM 4880 C CA . PHE A 1 616 ? 32.518 19.990 -8.086 1.00 97.56 616 PHE A CA 1
ATOM 4881 C C . PHE A 1 616 ? 31.604 21.176 -8.383 1.00 97.56 616 PHE A C 1
ATOM 4883 O O . PHE A 1 616 ? 31.262 21.422 -9.541 1.00 97.56 616 PHE A O 1
ATOM 4890 N N . TYR A 1 617 ? 31.265 21.939 -7.347 1.00 95.94 617 TYR A N 1
ATOM 4891 C CA . TYR A 1 617 ? 30.344 23.072 -7.424 1.00 95.94 617 TYR A CA 1
ATOM 4892 C C . TYR A 1 617 ? 30.897 24.296 -6.694 1.00 95.94 617 TYR A C 1
ATOM 4894 O O . TYR A 1 617 ? 31.583 24.171 -5.679 1.00 95.94 617 TYR A O 1
ATOM 4902 N N . ASP A 1 618 ? 30.541 25.489 -7.161 1.00 94.81 618 ASP A N 1
ATOM 4903 C CA . ASP A 1 618 ? 30.489 26.674 -6.310 1.00 94.81 618 ASP A CA 1
ATOM 4904 C C . ASP A 1 618 ? 29.282 26.532 -5.382 1.00 94.81 618 ASP A C 1
ATOM 4906 O O . ASP A 1 618 ? 28.139 26.740 -5.793 1.00 94.81 618 ASP A O 1
ATOM 4910 N N . ALA A 1 619 ? 29.539 26.154 -4.131 1.00 93.12 619 ALA A N 1
ATOM 4911 C CA . ALA A 1 619 ? 28.487 25.826 -3.174 1.00 93.12 619 ALA A CA 1
ATOM 4912 C C . ALA A 1 619 ? 27.612 27.034 -2.798 1.00 93.12 619 ALA A C 1
ATOM 4914 O O . ALA A 1 619 ? 26.448 26.862 -2.452 1.00 93.12 619 ALA A O 1
ATOM 4915 N N . LEU A 1 620 ? 28.145 28.261 -2.861 1.00 91.31 620 LEU A N 1
ATOM 4916 C CA . LEU A 1 620 ? 27.382 29.458 -2.485 1.00 91.31 620 LEU A CA 1
ATOM 4917 C C . LEU A 1 620 ? 26.458 29.922 -3.608 1.00 91.31 620 LEU A C 1
ATOM 4919 O O . LEU A 1 620 ? 25.364 30.406 -3.339 1.00 91.31 620 LEU A O 1
ATOM 4923 N N . ASN A 1 621 ? 26.904 29.770 -4.854 1.00 89.50 621 ASN A N 1
ATOM 4924 C CA . ASN A 1 621 ? 26.158 30.214 -6.030 1.00 89.50 621 ASN A CA 1
ATOM 4925 C C . ASN A 1 621 ? 25.417 29.068 -6.737 1.00 89.50 621 ASN A C 1
ATOM 4927 O O . ASN A 1 621 ? 24.732 29.314 -7.724 1.00 89.50 621 ASN A O 1
ATOM 4931 N N . SER A 1 622 ? 25.542 27.829 -6.242 1.00 88.50 622 SER A N 1
ATOM 4932 C CA . SER A 1 622 ? 24.963 26.616 -6.843 1.00 88.50 622 SER A CA 1
ATOM 4933 C C . SER A 1 622 ? 25.382 26.410 -8.309 1.00 88.50 622 SER A C 1
ATOM 4935 O O . SER A 1 622 ? 24.600 25.943 -9.134 1.00 88.50 622 SER A O 1
ATOM 4937 N N . VAL A 1 623 ? 26.622 26.782 -8.653 1.00 92.00 623 VAL A N 1
ATOM 4938 C CA . VAL A 1 623 ? 27.152 26.692 -10.026 1.00 92.00 623 VAL A CA 1
ATOM 4939 C C . VAL A 1 623 ? 27.987 25.428 -10.173 1.00 92.00 623 VAL A C 1
ATOM 4941 O O . VAL A 1 623 ? 28.916 25.200 -9.402 1.00 92.00 623 VAL A O 1
ATOM 4944 N N . HIS A 1 624 ? 27.681 24.609 -11.177 1.00 95.00 624 HIS A N 1
ATOM 4945 C CA . HIS A 1 624 ? 28.507 23.457 -11.546 1.00 95.00 624 HIS A CA 1
ATOM 4946 C C . HIS A 1 624 ? 29.863 23.911 -12.099 1.00 95.00 624 HIS A C 1
ATOM 4948 O O . HIS A 1 624 ? 29.926 24.816 -12.927 1.00 95.00 624 HIS A O 1
ATOM 4954 N N . LEU A 1 625 ? 30.946 23.294 -11.623 1.00 95.69 625 LEU A N 1
ATOM 4955 C CA . LEU A 1 625 ? 32.308 23.577 -12.080 1.00 95.69 625 LEU A CA 1
ATOM 4956 C C . LEU A 1 625 ? 32.813 22.481 -13.017 1.00 95.69 625 LEU A C 1
ATOM 4958 O O . LEU A 1 625 ? 33.351 22.782 -14.080 1.00 95.69 625 LEU A O 1
ATOM 4962 N N . TYR A 1 626 ? 32.699 21.216 -12.602 1.00 97.00 626 TYR A N 1
ATOM 4963 C CA . TYR A 1 626 ? 33.176 20.071 -13.378 1.00 97.00 626 TYR A CA 1
ATOM 4964 C C . TYR A 1 626 ? 32.667 18.740 -12.809 1.00 97.00 626 TYR A C 1
ATOM 4966 O O . TYR A 1 626 ? 32.482 18.634 -11.598 1.00 97.00 626 TYR A O 1
ATOM 4974 N N . THR A 1 627 ? 32.530 17.711 -13.651 1.00 97.00 627 THR A N 1
ATOM 4975 C CA . THR A 1 627 ? 32.240 16.326 -13.236 1.00 97.00 627 THR A CA 1
ATOM 4976 C C . THR A 1 627 ? 33.254 15.363 -13.839 1.00 97.00 627 THR A C 1
ATOM 4978 O O . THR A 1 627 ? 33.557 15.439 -15.027 1.00 97.00 627 THR A O 1
ATOM 4981 N N . PHE A 1 628 ? 33.767 14.444 -13.024 1.00 97.06 628 PHE A N 1
ATOM 4982 C CA . PHE A 1 628 ? 34.439 13.245 -13.510 1.00 97.06 628 PHE A CA 1
ATOM 4983 C C . PHE A 1 628 ? 33.467 12.073 -13.499 1.00 97.06 628 PHE A C 1
ATOM 4985 O O . PHE A 1 628 ? 32.879 11.788 -12.457 1.00 97.06 628 PHE A O 1
ATOM 4992 N N . ASP A 1 629 ? 33.394 11.359 -14.615 1.00 95.56 629 ASP A N 1
ATOM 4993 C CA . ASP A 1 629 ? 32.798 10.029 -14.689 1.00 95.56 629 ASP A CA 1
ATOM 4994 C C . ASP A 1 629 ? 33.876 8.985 -14.364 1.00 95.56 629 ASP A C 1
ATOM 4996 O O . ASP A 1 629 ? 34.977 8.999 -14.926 1.00 95.56 629 ASP A O 1
ATOM 5000 N N . ILE A 1 630 ? 33.595 8.120 -13.394 1.00 92.81 630 ILE A N 1
ATOM 5001 C CA . ILE A 1 630 ? 34.553 7.219 -12.757 1.00 92.81 630 ILE A CA 1
ATOM 5002 C C . ILE A 1 630 ? 33.931 5.838 -12.580 1.00 92.81 630 ILE A C 1
ATOM 5004 O O . ILE A 1 630 ? 32.934 5.665 -11.894 1.00 92.81 630 ILE A O 1
ATOM 5008 N N . THR A 1 631 ? 34.602 4.807 -13.080 1.00 92.12 631 THR A N 1
ATOM 5009 C CA . THR A 1 631 ? 34.304 3.428 -12.681 1.00 92.12 631 THR A CA 1
ATOM 5010 C C . THR A 1 631 ? 35.072 3.105 -11.400 1.00 92.12 631 THR A C 1
ATOM 5012 O O . THR A 1 631 ? 36.252 2.754 -11.454 1.00 92.12 631 THR A O 1
ATOM 5015 N N . PHE A 1 632 ? 34.443 3.274 -10.233 1.00 91.44 632 PHE A N 1
ATOM 5016 C CA . PHE A 1 632 ? 35.129 3.052 -8.961 1.00 91.44 632 PHE A CA 1
ATOM 5017 C C . PHE A 1 632 ? 35.480 1.571 -8.752 1.00 91.44 632 PHE A C 1
ATOM 5019 O O . PHE A 1 632 ? 34.610 0.708 -8.754 1.00 91.44 632 PHE A O 1
ATOM 5026 N N . SER A 1 633 ? 36.767 1.274 -8.538 1.00 90.81 633 SER A N 1
ATOM 5027 C CA . SER A 1 633 ? 37.250 -0.091 -8.259 1.00 90.81 633 SER A CA 1
ATOM 5028 C C . SER A 1 633 ? 37.577 -0.355 -6.785 1.00 90.81 633 SER A C 1
ATOM 5030 O O . SER A 1 633 ? 37.840 -1.493 -6.404 1.00 90.81 633 SER A O 1
ATOM 5032 N N . GLN A 1 634 ? 37.669 0.698 -5.969 1.00 93.50 634 GLN A N 1
ATOM 5033 C CA . GLN A 1 634 ? 38.065 0.646 -4.560 1.00 93.50 634 GLN A CA 1
ATOM 5034 C C . GLN A 1 634 ? 37.356 1.763 -3.781 1.00 93.50 634 GLN A C 1
ATOM 5036 O O . GLN A 1 634 ? 37.041 2.796 -4.377 1.00 93.50 634 GLN A O 1
ATOM 5041 N N . PRO A 1 635 ? 37.206 1.623 -2.452 1.00 94.31 635 PRO A N 1
ATOM 5042 C CA . PRO A 1 635 ? 36.752 2.718 -1.607 1.00 94.31 635 PRO A CA 1
ATOM 5043 C C . PRO A 1 635 ? 37.621 3.972 -1.776 1.00 94.31 635 PRO A C 1
ATOM 5045 O O . PRO A 1 635 ? 38.859 3.896 -1.822 1.00 94.31 635 PRO A O 1
ATOM 5048 N N . VAL A 1 636 ? 36.980 5.135 -1.840 1.00 95.75 636 VAL A N 1
ATOM 5049 C CA . VAL A 1 636 ? 37.628 6.445 -1.997 1.00 95.75 636 VAL A CA 1
ATOM 5050 C C . VAL A 1 636 ? 37.637 7.213 -0.686 1.00 95.75 636 VAL A C 1
ATOM 5052 O O . VAL A 1 636 ? 36.710 7.115 0.110 1.00 95.75 636 VAL A O 1
ATOM 5055 N N . CYS A 1 637 ? 38.669 8.019 -0.456 1.00 95.38 637 CYS A N 1
ATOM 5056 C CA . CYS A 1 637 ? 38.701 8.964 0.653 1.00 95.38 637 CYS A CA 1
ATOM 5057 C C . CYS A 1 637 ? 38.850 10.412 0.156 1.00 95.38 637 CYS A C 1
ATOM 5059 O O . CYS A 1 637 ? 39.633 10.677 -0.770 1.00 95.38 637 CYS A O 1
ATOM 5061 N N . PRO A 1 638 ? 38.146 11.376 0.780 1.00 96.94 638 PRO A N 1
ATOM 5062 C CA . PRO A 1 638 ? 38.406 12.795 0.575 1.00 96.94 638 PRO A CA 1
ATOM 5063 C C . PRO A 1 638 ? 39.871 13.117 0.859 1.00 96.94 638 PRO A C 1
ATOM 5065 O O . PRO A 1 638 ? 40.419 12.716 1.885 1.00 96.94 638 PRO A O 1
ATOM 5068 N N . THR A 1 639 ? 40.531 13.815 -0.058 1.00 95.62 639 THR A N 1
ATOM 5069 C CA . THR A 1 639 ? 41.960 14.125 0.035 1.00 95.62 639 THR A CA 1
ATOM 5070 C C . THR A 1 639 ? 42.209 15.577 -0.352 1.00 95.62 639 THR A C 1
ATOM 5072 O O . THR A 1 639 ? 41.650 16.086 -1.325 1.00 95.62 639 THR A O 1
ATOM 5075 N N . PHE A 1 640 ? 43.069 16.244 0.412 1.00 95.88 640 PHE A N 1
ATOM 5076 C CA . PHE A 1 640 ? 43.314 17.678 0.313 1.00 95.88 640 PHE A CA 1
ATOM 5077 C C . PHE A 1 640 ? 44.810 17.957 0.288 1.00 95.88 640 PHE A C 1
ATOM 5079 O O . PHE A 1 640 ? 45.575 17.320 1.011 1.00 95.88 640 PHE A O 1
ATOM 5086 N N . THR A 1 641 ? 45.232 18.945 -0.491 1.00 94.06 641 THR A N 1
ATOM 5087 C CA . THR A 1 641 ? 46.580 19.513 -0.418 1.00 94.06 641 THR A CA 1
ATOM 5088 C C . THR A 1 641 ? 46.520 21.027 -0.270 1.00 94.06 641 THR A C 1
ATOM 5090 O O . THR A 1 641 ? 45.719 21.685 -0.932 1.00 94.06 641 THR A O 1
ATOM 5093 N N . VAL A 1 642 ? 47.366 21.592 0.598 1.00 92.94 642 VAL A N 1
ATOM 5094 C CA . VAL A 1 642 ? 47.349 23.028 0.941 1.00 92.94 642 VAL A CA 1
ATOM 5095 C C . VAL A 1 642 ? 48.764 23.590 0.979 1.00 92.94 642 VAL A C 1
ATOM 5097 O O . VAL A 1 642 ? 49.605 23.123 1.747 1.00 92.94 642 VAL A O 1
ATOM 5100 N N . TRP A 1 643 ? 49.034 24.628 0.184 1.00 90.75 643 TRP A N 1
ATOM 5101 C CA . TRP A 1 643 ? 50.345 25.294 0.149 1.00 90.75 643 TRP A CA 1
ATOM 5102 C C . TRP A 1 643 ? 50.352 26.675 0.788 1.00 90.75 643 TRP A C 1
ATOM 5104 O O . TRP A 1 643 ? 51.435 27.165 1.110 1.00 90.75 643 TRP A O 1
ATOM 5114 N N . ASN A 1 644 ? 49.198 27.306 0.989 1.00 90.25 644 ASN A N 1
ATOM 5115 C CA . ASN A 1 644 ? 49.094 28.559 1.727 1.00 90.25 644 ASN A CA 1
ATOM 5116 C C . ASN A 1 644 ? 47.752 28.684 2.458 1.00 90.25 644 ASN A C 1
ATOM 5118 O O . ASN A 1 644 ? 46.742 28.131 2.022 1.00 90.25 644 ASN A O 1
ATOM 5122 N N . LYS A 1 645 ? 47.754 29.466 3.547 1.00 91.00 645 LYS A N 1
ATOM 5123 C CA . LYS A 1 645 ? 46.583 29.705 4.407 1.00 91.00 645 LYS A CA 1
ATOM 5124 C C . LYS A 1 645 ? 46.002 28.376 4.917 1.00 91.00 645 LYS A C 1
ATOM 5126 O O . LYS A 1 645 ? 46.776 27.501 5.310 1.00 91.00 645 LYS A O 1
ATOM 5131 N N . CYS A 1 646 ? 44.679 28.238 4.935 1.00 93.56 646 CYS A N 1
ATOM 5132 C CA . CYS A 1 646 ? 44.002 27.044 5.413 1.00 93.56 646 CYS A CA 1
ATOM 5133 C C . CYS A 1 646 ? 42.786 26.671 4.557 1.00 93.56 646 CYS A C 1
ATOM 5135 O O . CYS A 1 646 ? 42.233 27.502 3.829 1.00 93.56 646 CYS A O 1
ATOM 5137 N N . LEU A 1 647 ? 42.388 25.404 4.666 1.00 96.62 647 LEU A N 1
ATOM 5138 C CA . LEU A 1 647 ? 41.111 24.877 4.194 1.00 96.62 647 LEU A CA 1
ATOM 5139 C C . LEU A 1 647 ? 40.337 24.323 5.388 1.00 96.62 647 LEU A C 1
ATOM 5141 O O . LEU A 1 647 ? 40.924 23.636 6.227 1.00 96.62 647 LEU A O 1
ATOM 5145 N N . THR A 1 648 ? 39.031 24.571 5.425 1.00 97.56 648 THR A N 1
ATOM 5146 C CA . THR A 1 648 ? 38.130 24.020 6.447 1.00 97.56 648 THR A CA 1
ATOM 5147 C C . THR A 1 648 ? 37.065 23.159 5.782 1.00 97.56 648 THR A C 1
ATOM 5149 O O . THR A 1 648 ? 36.395 23.621 4.860 1.00 97.56 648 THR A O 1
ATOM 5152 N N . ILE A 1 649 ? 36.911 21.913 6.230 1.00 97.69 649 ILE A N 1
ATOM 5153 C CA . ILE A 1 649 ? 35.902 20.978 5.720 1.00 97.69 649 ILE A CA 1
ATOM 5154 C C . ILE A 1 649 ? 34.594 21.104 6.509 1.00 97.69 649 ILE A C 1
ATOM 5156 O O . ILE A 1 649 ? 34.603 21.257 7.730 1.00 97.69 649 ILE A O 1
ATOM 5160 N N . ILE A 1 650 ? 33.469 21.007 5.806 1.00 96.50 650 ILE A N 1
ATOM 5161 C CA . ILE A 1 650 ? 32.118 20.910 6.364 1.00 96.50 650 ILE A CA 1
ATOM 5162 C C . ILE A 1 650 ? 31.541 19.582 5.877 1.00 96.50 650 ILE A C 1
ATOM 5164 O O . ILE A 1 650 ? 31.299 19.408 4.683 1.00 96.50 650 ILE A O 1
ATOM 5168 N N . THR A 1 651 ? 31.376 18.626 6.788 1.00 94.31 651 THR A N 1
ATOM 5169 C CA . THR A 1 651 ? 31.025 17.231 6.473 1.00 94.31 651 THR A CA 1
ATOM 5170 C C . THR A 1 651 ? 29.708 16.826 7.131 1.00 94.31 651 THR A C 1
ATOM 5172 O O . THR A 1 651 ? 29.183 17.548 7.976 1.00 94.31 651 THR A O 1
ATOM 5175 N N . GLY A 1 652 ? 29.145 15.685 6.721 1.00 86.94 652 GLY A N 1
ATOM 5176 C CA . GLY A 1 652 ? 27.844 15.226 7.224 1.00 86.94 652 GLY A CA 1
ATOM 5177 C C . GLY A 1 652 ? 26.652 16.027 6.692 1.00 86.94 652 GLY A C 1
ATOM 5178 O O . GLY A 1 652 ? 25.564 15.956 7.259 1.00 86.94 652 GLY A O 1
ATOM 5179 N N . LEU A 1 653 ? 26.855 16.812 5.629 1.00 89.56 653 LEU A N 1
ATOM 5180 C CA . LEU A 1 653 ? 25.812 17.641 5.041 1.00 89.56 653 LEU A CA 1
ATOM 5181 C C . LEU A 1 653 ? 24.786 16.777 4.289 1.00 89.56 653 LEU A C 1
ATOM 5183 O O . LEU A 1 653 ? 25.169 15.791 3.643 1.00 89.56 653 LEU A O 1
ATOM 5187 N N . PRO A 1 654 ? 23.492 17.142 4.322 1.00 87.31 654 PRO A N 1
ATOM 5188 C CA . PRO A 1 654 ? 22.535 16.602 3.371 1.00 87.31 654 PRO A CA 1
ATOM 5189 C C . PRO A 1 654 ? 22.906 17.071 1.958 1.00 87.31 654 PRO A C 1
ATOM 5191 O O . PRO A 1 654 ? 23.438 18.167 1.775 1.00 87.31 654 PRO A O 1
ATOM 5194 N N . ILE A 1 655 ? 22.614 16.245 0.952 1.00 88.56 655 ILE A N 1
ATOM 5195 C CA . ILE A 1 655 ? 22.741 16.660 -0.450 1.00 88.56 655 ILE A CA 1
ATOM 5196 C C . ILE A 1 655 ? 21.711 17.773 -0.700 1.00 88.56 655 ILE A C 1
ATOM 5198 O O . ILE A 1 655 ? 20.523 17.515 -0.470 1.00 88.56 655 ILE A O 1
ATOM 5202 N N . PRO A 1 656 ? 22.131 18.968 -1.162 1.00 87.12 656 PRO A N 1
ATOM 5203 C CA . PRO A 1 656 ? 21.218 20.059 -1.484 1.00 87.12 656 PRO A CA 1
ATOM 5204 C C . PRO A 1 656 ? 20.164 19.632 -2.510 1.00 87.12 656 PRO A C 1
ATOM 5206 O O . PRO A 1 656 ? 20.501 18.992 -3.505 1.00 87.12 656 PRO A O 1
ATOM 5209 N N . ASP A 1 657 ? 18.906 20.030 -2.312 1.00 81.31 657 ASP A N 1
ATOM 5210 C CA . ASP A 1 657 ? 17.780 19.557 -3.135 1.00 81.31 657 ASP A CA 1
ATOM 5211 C C . ASP A 1 657 ? 17.970 19.830 -4.637 1.00 81.31 657 ASP A C 1
ATOM 5213 O O . ASP A 1 657 ? 17.645 18.991 -5.473 1.00 81.31 657 ASP A O 1
ATOM 5217 N N . HIS A 1 658 ? 18.585 20.962 -4.995 1.00 81.94 658 HIS A N 1
ATOM 5218 C CA . HIS A 1 658 ? 18.880 21.311 -6.389 1.00 81.94 658 HIS A CA 1
ATOM 5219 C C . HIS A 1 658 ? 19.915 20.383 -7.059 1.00 81.94 658 HIS A C 1
ATOM 5221 O O . HIS A 1 658 ? 19.937 20.290 -8.283 1.00 81.94 658 HIS A O 1
ATOM 5227 N N . LEU A 1 659 ? 20.748 19.683 -6.279 1.00 80.94 659 LEU A N 1
ATOM 5228 C CA . LEU A 1 659 ? 21.716 18.682 -6.756 1.00 80.94 659 LEU A CA 1
ATOM 5229 C C . LEU A 1 659 ? 21.163 17.251 -6.704 1.00 80.94 659 LEU A C 1
ATOM 5231 O O . LEU A 1 659 ? 21.746 16.328 -7.276 1.00 80.94 659 LEU A O 1
ATOM 5235 N N . ASP A 1 660 ? 20.043 17.044 -6.013 1.00 69.56 660 ASP A N 1
ATOM 5236 C CA . ASP A 1 660 ? 19.394 15.737 -5.906 1.00 69.56 660 ASP A CA 1
ATOM 5237 C C . ASP A 1 660 ? 18.476 15.440 -7.115 1.00 69.56 660 ASP A C 1
ATOM 5239 O O . ASP A 1 660 ? 18.140 14.285 -7.367 1.00 69.56 660 ASP A O 1
ATOM 5243 N N . CYS A 1 661 ? 18.127 16.461 -7.910 1.00 55.34 661 CYS A N 1
ATOM 5244 C CA . CYS A 1 661 ? 17.189 16.399 -9.043 1.00 55.34 661 CYS A CA 1
ATOM 5245 C C . CYS A 1 661 ? 17.753 15.851 -10.375 1.00 55.34 661 CYS A C 1
ATOM 5247 O O . CYS A 1 661 ? 17.097 15.980 -11.408 1.00 55.34 661 CYS A O 1
ATOM 5249 N N . THR A 1 662 ? 18.927 15.217 -10.403 1.00 47.50 662 THR A N 1
ATOM 5250 C CA . THR A 1 662 ? 19.564 14.743 -11.654 1.00 47.50 662 THR A CA 1
ATOM 5251 C C . THR A 1 662 ? 18.933 13.487 -12.286 1.00 47.50 662 THR A C 1
ATOM 5253 O O . THR A 1 662 ? 19.548 12.868 -13.145 1.00 47.50 662 THR A O 1
ATOM 5256 N N . GLU A 1 663 ? 17.692 13.124 -11.941 1.00 40.34 663 GLU A N 1
ATOM 5257 C CA . GLU A 1 663 ? 16.889 12.127 -12.684 1.00 40.34 663 GLU A CA 1
ATOM 5258 C C . GLU A 1 663 ? 16.056 12.753 -13.831 1.00 40.34 663 GLU A C 1
ATOM 5260 O O . GLU A 1 663 ? 15.124 12.133 -14.346 1.00 40.34 663 GLU A O 1
ATOM 5265 N N . GLN A 1 664 ? 16.360 13.983 -14.264 1.00 30.28 664 GLN A N 1
ATOM 5266 C CA . GLN A 1 664 ? 15.751 14.561 -15.467 1.00 30.28 664 GLN A CA 1
ATOM 5267 C C . GLN A 1 664 ? 16.550 14.223 -16.738 1.00 30.28 664 GLN A C 1
ATOM 5269 O O . GLN A 1 664 ? 17.460 14.955 -17.110 1.00 30.28 664 GLN A O 1
ATOM 5274 N N . LEU A 1 665 ? 16.064 13.172 -17.416 1.00 26.34 665 LEU A N 1
ATOM 5275 C CA . LEU A 1 665 ? 16.118 12.897 -18.867 1.00 26.34 665 LEU A CA 1
ATOM 5276 C C . LEU A 1 665 ? 17.480 12.510 -19.483 1.00 26.34 665 LEU A C 1
ATOM 5278 O O . LEU A 1 665 ? 18.543 12.974 -19.081 1.00 26.34 665 LEU A O 1
ATOM 5282 N N . PRO A 1 666 ? 17.436 11.615 -20.482 1.00 28.19 666 PRO A N 1
ATOM 5283 C CA . PRO A 1 666 ? 17.473 12.081 -21.872 1.00 28.19 666 PRO A CA 1
ATOM 5284 C C . PRO A 1 666 ? 16.094 12.220 -22.521 1.00 28.19 666 PRO A C 1
ATOM 5286 O O . PRO A 1 666 ? 15.203 11.383 -22.244 1.00 28.19 666 PRO A O 1
#